Protein AF-A0A2G8K7F2-F1 (afdb_monomer_lite)

Structure (mmCIF, N/CA/C/O backbone):
data_AF-A0A2G8K7F2-F1
#
_entry.id   AF-A0A2G8K7F2-F1
#
loop_
_atom_site.group_PDB
_atom_site.id
_atom_site.type_symbol
_atom_site.label_atom_id
_atom_site.label_alt_id
_atom_site.label_comp_id
_atom_site.label_asym_id
_atom_site.label_entity_id
_atom_site.label_seq_id
_atom_site.pdbx_PDB_ins_code
_atom_site.Cartn_x
_atom_site.Cartn_y
_atom_site.Cartn_z
_atom_site.occupancy
_atom_site.B_iso_or_equiv
_atom_site.auth_seq_id
_atom_site.auth_comp_id
_atom_site.auth_asym_id
_atom_site.auth_atom_id
_atom_site.pdbx_PDB_model_num
ATOM 1 N N . MET A 1 1 ? -62.753 13.484 57.856 1.00 42.50 1 MET A N 1
ATOM 2 C CA . MET A 1 1 ? -63.281 12.408 58.731 1.00 42.50 1 MET A CA 1
ATOM 3 C C . MET A 1 1 ? -62.300 11.258 59.030 1.00 42.50 1 MET A C 1
ATOM 5 O O . MET A 1 1 ? -62.460 10.626 60.059 1.00 42.50 1 MET A O 1
ATOM 9 N N . SER A 1 2 ? -61.248 10.976 58.237 1.00 44.28 2 SER A N 1
ATOM 10 C CA . SER A 1 2 ? -60.340 9.826 58.504 1.00 44.28 2 SER A CA 1
ATOM 11 C C . SER A 1 2 ? -59.158 10.098 59.464 1.00 44.28 2 SER A C 1
ATOM 13 O O . SER A 1 2 ? -58.390 9.174 59.729 1.00 44.28 2 SER A O 1
ATOM 15 N N . LEU A 1 3 ? -58.977 11.325 59.974 1.00 41.00 3 LEU A N 1
ATOM 16 C CA . LEU A 1 3 ? -57.827 11.692 60.825 1.00 41.00 3 LEU A CA 1
ATOM 17 C C . LEU A 1 3 ? -58.122 11.684 62.337 1.00 41.00 3 LEU A C 1
ATOM 19 O O . LEU A 1 3 ? -57.185 11.599 63.127 1.00 41.00 3 LEU A O 1
ATOM 23 N N . GLU A 1 4 ? -59.389 11.678 62.759 1.00 45.94 4 GLU A N 1
ATOM 24 C CA . GLU A 1 4 ? -59.743 11.620 64.190 1.00 45.94 4 GLU A CA 1
ATOM 25 C C . GLU A 1 4 ? -59.756 10.197 64.755 1.00 45.94 4 GLU A C 1
ATOM 27 O O . GLU A 1 4 ? -59.458 9.995 65.931 1.00 45.94 4 GLU A O 1
ATOM 32 N N . CYS A 1 5 ? -59.978 9.181 63.917 1.00 44.91 5 CYS A N 1
ATOM 33 C CA . CYS A 1 5 ? -60.012 7.795 64.387 1.00 44.91 5 CYS A CA 1
ATOM 34 C C . CYS A 1 5 ? -58.614 7.238 64.728 1.00 44.91 5 CYS A C 1
ATOM 36 O O . CYS A 1 5 ? -58.497 6.300 65.511 1.00 44.91 5 CYS A O 1
ATOM 38 N N . SER A 1 6 ? -57.537 7.832 64.195 1.00 45.28 6 SER A N 1
ATOM 39 C CA . SER A 1 6 ? -56.169 7.334 64.415 1.00 45.28 6 SER A CA 1
ATOM 40 C C . SER A 1 6 ? -55.515 7.860 65.699 1.00 45.28 6 SER A C 1
ATOM 42 O O . SER A 1 6 ? -54.514 7.295 66.132 1.00 45.28 6 SER A O 1
ATOM 44 N N . ARG A 1 7 ? -56.063 8.910 66.333 1.00 47.09 7 ARG A N 1
ATOM 45 C CA . ARG A 1 7 ? -55.520 9.453 67.595 1.00 47.09 7 ARG A CA 1
ATOM 46 C C . ARG A 1 7 ? -56.015 8.724 68.847 1.00 47.09 7 ARG A C 1
ATOM 48 O O . ARG A 1 7 ? -55.370 8.840 69.883 1.00 47.09 7 ARG A O 1
ATOM 55 N N . ARG A 1 8 ? -57.104 7.946 68.773 1.00 48.59 8 ARG A N 1
ATOM 56 C CA . ARG A 1 8 ? -57.640 7.210 69.937 1.00 48.59 8 ARG A CA 1
ATOM 57 C C . ARG A 1 8 ? -57.030 5.824 70.169 1.00 48.59 8 ARG A C 1
ATOM 59 O O . ARG A 1 8 ? -57.092 5.352 71.291 1.00 48.59 8 ARG A O 1
ATOM 66 N N . CYS A 1 9 ? -56.379 5.202 69.182 1.00 50.34 9 CYS A N 1
ATOM 67 C CA . CYS A 1 9 ? -55.802 3.856 69.354 1.00 50.34 9 CYS A CA 1
ATOM 68 C C . CYS A 1 9 ? -54.366 3.813 69.909 1.00 50.34 9 CYS A C 1
ATOM 70 O O . CYS A 1 9 ? -53.873 2.722 70.167 1.00 50.34 9 CYS A O 1
ATOM 72 N N . MET A 1 10 ? -53.684 4.951 70.099 1.00 48.03 10 MET A N 1
ATOM 73 C CA . MET A 1 10 ? -52.318 4.973 70.662 1.00 48.03 10 MET A CA 1
ATOM 74 C C . MET A 1 10 ? -52.243 5.349 72.148 1.00 48.03 10 MET A C 1
ATOM 76 O O . MET A 1 10 ? -51.155 5.336 72.717 1.00 48.03 10 MET A O 1
ATOM 80 N N . LYS A 1 11 ? -53.368 5.654 72.806 1.00 45.12 11 LYS A N 1
ATOM 81 C CA . LYS A 1 11 ? -53.397 5.748 74.269 1.00 45.12 11 LYS A CA 1
ATOM 82 C C . LYS A 1 11 ? -53.742 4.371 74.819 1.00 45.12 11 LYS A C 1
ATOM 84 O O . LYS A 1 11 ? -54.893 3.952 74.791 1.00 45.12 11 LYS A O 1
ATOM 89 N N . GLY A 1 12 ? -52.700 3.641 75.205 1.00 52.50 12 GLY A N 1
ATOM 90 C CA . GLY A 1 12 ? -52.816 2.366 75.893 1.00 52.50 12 GLY A CA 1
ATOM 91 C C . GLY A 1 12 ? -53.403 2.572 77.281 1.00 52.50 12 GLY A C 1
ATOM 92 O O . GLY A 1 12 ? -52.656 2.737 78.239 1.00 52.50 12 GLY A O 1
ATOM 93 N N . ASP A 1 13 ? -54.728 2.540 77.377 1.00 43.19 13 ASP A N 1
ATOM 94 C CA . ASP A 1 13 ? -55.399 2.411 78.661 1.00 43.19 13 ASP A CA 1
ATOM 95 C C . ASP A 1 13 ? -55.488 0.927 79.015 1.00 43.19 13 ASP A C 1
ATOM 97 O O . ASP A 1 13 ? -56.147 0.111 78.368 1.00 43.19 13 ASP A O 1
ATOM 101 N N . ARG A 1 14 ? -54.720 0.595 80.048 1.00 53.59 14 ARG A N 1
ATOM 102 C CA . ARG A 1 14 ? -54.593 -0.704 80.691 1.00 53.59 14 ARG A CA 1
ATOM 103 C C . ARG A 1 14 ? -55.897 -0.999 81.444 1.00 53.59 14 ARG A C 1
ATOM 105 O O . ARG A 1 14 ? -56.021 -0.649 82.611 1.00 53.59 14 ARG A O 1
ATOM 112 N N . TRP A 1 15 ? -56.866 -1.625 80.782 1.00 44.03 15 TRP A N 1
ATOM 113 C CA . TRP A 1 15 ? -58.047 -2.178 81.451 1.00 44.03 15 TRP A CA 1
ATOM 114 C C . TRP A 1 15 ? -57.767 -3.627 81.844 1.00 44.03 15 TRP A C 1
ATOM 116 O O . TRP A 1 15 ? -57.779 -4.532 81.013 1.00 44.03 15 TRP A O 1
ATOM 126 N N . GLY A 1 16 ? -57.458 -3.812 83.128 1.00 52.84 16 GLY A N 1
ATOM 127 C CA . GLY A 1 16 ? -57.619 -5.092 83.801 1.00 52.84 16 GLY A CA 1
ATOM 128 C C . GLY A 1 16 ? -59.109 -5.355 83.999 1.00 52.84 16 GLY A C 1
ATOM 129 O O . GLY A 1 16 ? -59.841 -4.483 84.458 1.00 52.84 16 GLY A O 1
ATOM 130 N N . GLY A 1 17 ? -59.547 -6.540 83.604 1.00 43.66 17 GLY A N 1
ATOM 131 C CA . GLY A 1 17 ? -60.932 -6.975 83.705 1.00 43.66 17 GLY A CA 1
ATOM 132 C C . GLY A 1 17 ? -61.048 -8.362 83.103 1.00 43.66 17 GLY A C 1
ATOM 133 O O . GLY A 1 17 ? -61.169 -8.515 81.889 1.00 43.66 17 GLY A O 1
ATOM 134 N N . GLU A 1 18 ? -60.908 -9.369 83.959 1.00 53.19 18 GLU A N 1
ATOM 135 C CA . GLU A 1 18 ? -61.129 -10.766 83.618 1.00 53.19 18 GLU A CA 1
ATOM 136 C C . GLU A 1 18 ? -62.561 -10.989 83.125 1.00 53.19 18 GLU A C 1
ATOM 138 O O . GLU A 1 18 ? -63.526 -10.507 83.710 1.00 53.19 18 GLU A O 1
ATOM 143 N N . GLY A 1 19 ? -62.673 -11.811 82.081 1.00 56.16 19 GLY A N 1
ATOM 144 C CA . GLY A 1 19 ? -63.794 -12.732 81.965 1.00 56.16 19 GLY A CA 1
ATOM 145 C C . GLY A 1 19 ? -65.003 -12.273 81.160 1.00 56.16 19 GLY A C 1
ATOM 146 O O . GLY A 1 19 ? -66.086 -12.245 81.713 1.00 56.16 19 GLY A O 1
ATOM 147 N N . VAL A 1 20 ? -64.867 -12.099 79.839 1.00 45.75 20 VAL A N 1
ATOM 148 C CA . VAL A 1 20 ? -65.913 -12.521 78.880 1.00 45.75 20 VAL A CA 1
ATOM 149 C C . VAL A 1 20 ? -65.248 -12.952 77.565 1.00 45.75 20 VAL A C 1
ATOM 151 O O . VAL A 1 20 ? -64.682 -12.145 76.830 1.00 45.75 20 VAL A O 1
ATOM 154 N N . ARG A 1 21 ? -65.303 -14.255 77.256 1.00 54.56 21 ARG A N 1
ATOM 155 C CA . ARG A 1 21 ? -64.994 -14.802 75.924 1.00 54.56 21 ARG A CA 1
ATOM 156 C C . ARG A 1 21 ? -66.158 -14.479 74.983 1.00 54.56 21 ARG A C 1
ATOM 158 O O . ARG A 1 21 ? -67.075 -15.283 74.863 1.00 54.56 21 ARG A O 1
ATOM 165 N N . GLU A 1 22 ? -66.088 -13.364 74.264 1.00 46.34 22 GLU A N 1
ATOM 166 C CA . GLU A 1 22 ? -66.945 -13.132 73.096 1.00 46.34 22 GLU A CA 1
ATOM 167 C C . GLU A 1 22 ? -66.158 -13.255 71.786 1.00 46.34 22 GLU A C 1
ATOM 169 O O . GLU A 1 22 ? -65.190 -12.546 71.502 1.00 46.34 22 GLU A O 1
ATOM 174 N N . ARG A 1 23 ? -66.591 -14.224 70.975 1.00 54.50 23 ARG A N 1
ATOM 175 C CA . ARG A 1 23 ? -66.096 -14.528 69.633 1.00 54.50 23 ARG A CA 1
ATOM 176 C C . ARG A 1 23 ? -66.621 -13.494 68.628 1.00 54.50 23 ARG A C 1
ATOM 178 O O . ARG A 1 23 ? -67.562 -13.786 67.907 1.00 54.50 23 ARG A O 1
ATOM 185 N N . THR A 1 24 ? -66.003 -12.320 68.518 1.00 55.34 24 THR A N 1
ATOM 186 C CA . THR A 1 24 ? -66.261 -11.379 67.395 1.00 55.34 24 THR A CA 1
ATOM 187 C C . THR A 1 24 ? -64.997 -10.632 66.928 1.00 55.34 24 THR A C 1
ATOM 189 O O . THR A 1 24 ? -65.042 -9.521 66.406 1.00 55.34 24 THR A O 1
ATOM 192 N N . GLY A 1 25 ? -63.820 -11.255 67.066 1.00 50.28 25 GLY A N 1
ATOM 193 C CA . GLY A 1 25 ? -62.522 -10.669 66.683 1.00 50.28 25 GLY A CA 1
ATOM 194 C C . GLY A 1 25 ? -62.131 -10.763 65.196 1.00 50.28 25 GLY A C 1
ATOM 195 O O . GLY A 1 25 ? -61.019 -10.375 64.844 1.00 50.28 25 GLY A O 1
ATOM 196 N N . GLY A 1 26 ? -62.992 -11.288 64.316 1.00 53.59 26 GLY A N 1
ATOM 197 C CA . GLY A 1 26 ? -62.612 -11.684 62.949 1.00 53.59 26 GLY A CA 1
ATOM 198 C C . GLY A 1 26 ? -62.650 -10.590 61.873 1.00 53.59 26 GLY A C 1
ATOM 199 O O . GLY A 1 26 ? -61.886 -10.662 60.909 1.00 53.59 26 GLY A O 1
ATOM 200 N N . ASP A 1 27 ? -63.492 -9.562 62.013 1.00 55.53 27 ASP A N 1
ATOM 201 C CA . ASP A 1 27 ? -63.823 -8.704 60.860 1.00 55.53 27 ASP A CA 1
ATOM 202 C C . ASP A 1 27 ? -63.088 -7.359 60.815 1.00 55.53 27 ASP A C 1
ATOM 204 O O . ASP A 1 27 ? -62.862 -6.812 59.733 1.00 55.53 27 ASP A O 1
ATOM 208 N N . ARG A 1 28 ? -62.564 -6.862 61.943 1.00 53.00 28 ARG A N 1
ATOM 209 C CA . ARG A 1 28 ? -61.763 -5.619 61.941 1.00 53.00 28 ARG A CA 1
ATOM 210 C C . ARG A 1 28 ? -60.398 -5.775 61.259 1.00 53.00 28 ARG A C 1
ATOM 212 O O . ARG A 1 28 ? -59.867 -4.800 60.732 1.00 53.00 28 ARG A O 1
ATOM 219 N N . CYS A 1 29 ? -59.856 -6.993 61.190 1.00 55.03 29 CYS A N 1
ATOM 220 C CA . CYS A 1 29 ? -58.602 -7.270 60.478 1.00 55.03 29 CYS A CA 1
ATOM 221 C C . CYS A 1 29 ? -58.769 -7.294 58.946 1.00 55.03 29 CYS A C 1
ATOM 223 O O . CYS A 1 29 ? -57.824 -6.977 58.222 1.00 55.03 29 CYS A O 1
ATOM 225 N N . LYS A 1 30 ? -59.964 -7.619 58.431 1.00 56.91 30 LYS A N 1
ATOM 226 C CA . LYS A 1 30 ? -60.225 -7.677 56.982 1.00 56.91 30 LYS A CA 1
ATOM 227 C C . LYS A 1 30 ? -60.268 -6.281 56.355 1.00 56.91 30 LYS A C 1
ATOM 229 O O . LYS A 1 30 ? -59.699 -6.071 55.287 1.00 56.91 30 LYS A O 1
ATOM 234 N N . PHE A 1 31 ? -60.847 -5.305 57.057 1.00 60.53 31 PHE A N 1
ATOM 235 C CA . PHE A 1 31 ? -60.964 -3.930 56.560 1.00 60.53 31 PHE A CA 1
ATOM 236 C C . PHE A 1 31 ? -59.601 -3.228 56.406 1.00 60.53 31 PHE A C 1
ATOM 238 O O . PHE A 1 31 ? -59.365 -2.515 55.430 1.00 60.53 31 PHE A O 1
ATOM 245 N N . TRP A 1 32 ? -58.659 -3.477 57.324 1.00 62.34 32 TRP A N 1
ATOM 246 C CA . TRP A 1 32 ? -57.302 -2.923 57.230 1.00 62.34 32 TRP A CA 1
ATOM 247 C C . TRP A 1 32 ? -56.488 -3.519 56.075 1.00 62.34 32 TRP A C 1
ATOM 249 O O . TRP A 1 32 ? -55.746 -2.784 55.423 1.00 62.34 32 TRP A O 1
ATOM 259 N N . ARG A 1 33 ? -56.667 -4.811 55.762 1.00 61.12 33 ARG A N 1
ATOM 260 C CA . ARG A 1 33 ? -56.007 -5.439 54.603 1.00 61.12 33 ARG A CA 1
ATOM 261 C C . ARG A 1 33 ? -56.540 -4.903 53.273 1.00 61.12 33 ARG A C 1
ATOM 263 O O . ARG A 1 33 ? -55.744 -4.610 52.389 1.00 61.12 33 ARG A O 1
ATOM 270 N N . LEU A 1 34 ? -57.853 -4.692 53.155 1.00 65.31 34 LEU A N 1
ATOM 271 C CA . LEU A 1 34 ? -58.469 -4.102 51.956 1.00 65.31 34 LEU A CA 1
ATOM 272 C C . LEU A 1 34 ? -57.986 -2.667 51.694 1.00 65.31 34 LEU A C 1
ATOM 274 O O . LEU A 1 34 ? -57.674 -2.315 50.558 1.00 65.31 34 LEU A O 1
ATOM 278 N N . LYS A 1 35 ? -57.839 -1.850 52.745 1.00 65.69 35 LYS A N 1
ATOM 279 C CA . LYS A 1 35 ? -57.334 -0.476 52.597 1.00 65.69 35 LYS A CA 1
ATOM 280 C C . LYS A 1 35 ? -55.854 -0.432 52.193 1.00 65.69 35 LYS A C 1
ATOM 282 O O . LYS A 1 35 ? -55.467 0.441 51.421 1.00 65.69 35 LYS A O 1
ATOM 287 N N . GLN A 1 36 ? -55.031 -1.368 52.677 1.00 67.88 36 GLN A N 1
ATOM 288 C CA . GLN A 1 36 ? -53.634 -1.494 52.239 1.00 67.88 36 GLN A CA 1
ATOM 289 C C . GLN A 1 36 ? -53.523 -1.916 50.768 1.00 67.88 36 GLN A C 1
ATOM 291 O O . GLN A 1 36 ? -52.716 -1.336 50.046 1.00 67.88 36 GLN A O 1
ATOM 296 N N . TYR A 1 37 ? -54.363 -2.849 50.313 1.00 74.81 37 TYR A N 1
ATOM 297 C CA . TYR A 1 37 ? -54.397 -3.279 48.910 1.00 74.81 37 TYR A CA 1
ATOM 298 C C . TYR A 1 37 ? -54.782 -2.143 47.957 1.00 74.81 37 TYR A C 1
ATOM 300 O O . TYR A 1 37 ? -54.092 -1.911 46.969 1.00 74.81 37 TYR A O 1
ATOM 308 N N . TRP A 1 38 ? -55.806 -1.358 48.300 1.00 77.50 38 TRP A N 1
ATOM 309 C CA . TRP A 1 38 ? -56.249 -0.246 47.452 1.00 77.50 38 TRP A CA 1
ATOM 310 C C . TRP A 1 38 ? -55.173 0.838 47.259 1.00 77.50 38 TRP A C 1
ATOM 312 O O . TRP A 1 38 ? -55.040 1.428 46.186 1.00 77.50 38 TRP A O 1
ATOM 322 N N . HIS A 1 39 ? -54.364 1.104 48.290 1.00 81.44 39 HIS A N 1
ATOM 323 C CA . HIS A 1 39 ? -53.245 2.040 48.171 1.00 81.44 39 HIS A CA 1
ATOM 324 C C . HIS A 1 39 ? -52.082 1.483 47.341 1.00 81.44 39 HIS A C 1
ATOM 326 O O . HIS A 1 39 ? -51.394 2.277 46.700 1.00 81.44 39 HIS A O 1
ATOM 332 N N . ALA A 1 40 ? -51.876 0.163 47.335 1.00 83.06 40 ALA A N 1
ATOM 333 C CA . ALA A 1 40 ? -50.862 -0.481 46.505 1.00 83.06 40 ALA A CA 1
ATOM 334 C C . ALA A 1 40 ? -51.233 -0.406 45.016 1.00 83.06 40 ALA A C 1
ATOM 336 O O . ALA A 1 40 ? -50.440 0.101 44.232 1.00 83.06 40 ALA A O 1
ATOM 337 N N . GLU A 1 41 ? -52.467 -0.760 44.644 1.00 85.19 41 GLU A N 1
ATOM 338 C CA . GLU A 1 41 ? -52.921 -0.697 43.243 1.00 85.19 41 GLU A CA 1
ATOM 339 C C . GLU A 1 41 ? -52.857 0.726 42.674 1.00 85.19 41 GLU A C 1
ATOM 341 O O . GLU A 1 41 ? -52.395 0.945 41.556 1.00 85.19 41 GLU A O 1
ATOM 346 N N . LYS A 1 42 ? -53.255 1.733 43.463 1.00 86.69 42 LYS A N 1
ATOM 347 C CA . LYS A 1 42 ? -53.152 3.134 43.036 1.00 86.69 42 LYS A CA 1
ATOM 348 C C . LYS A 1 42 ? -51.699 3.584 42.856 1.00 86.69 42 LYS A C 1
ATOM 350 O O . LYS A 1 42 ? -51.427 4.419 41.994 1.00 86.69 42 LYS A O 1
ATOM 355 N N . LEU A 1 43 ? -50.782 3.072 43.676 1.00 86.56 43 LEU A N 1
ATOM 356 C CA . LEU A 1 43 ? -49.358 3.365 43.547 1.00 86.56 43 LEU A CA 1
ATOM 357 C C . LEU A 1 43 ? -48.782 2.718 42.283 1.00 86.56 43 LEU A C 1
ATOM 359 O O . LEU A 1 43 ? -48.051 3.395 41.565 1.00 86.56 43 LEU A O 1
ATOM 363 N N . ASP A 1 44 ? -49.155 1.473 41.985 1.00 89.56 44 ASP A N 1
ATOM 364 C CA . ASP A 1 44 ? -48.701 0.755 40.789 1.00 89.56 44 ASP A CA 1
ATOM 365 C C . ASP A 1 44 ? -49.150 1.467 39.506 1.00 89.56 44 ASP A C 1
ATOM 367 O O . ASP A 1 44 ? -48.317 1.759 38.649 1.00 89.56 44 ASP A O 1
ATOM 371 N N . VAL A 1 45 ? -50.415 1.901 39.426 1.00 91.88 45 VAL A N 1
ATOM 372 C CA . VAL A 1 45 ? -50.915 2.690 38.281 1.00 91.88 45 VAL A CA 1
ATOM 373 C C . VAL A 1 45 ? -50.129 3.998 38.107 1.00 91.88 45 VAL A C 1
ATOM 375 O O . VAL A 1 45 ? -49.776 4.374 36.990 1.00 91.88 45 VAL A O 1
ATOM 378 N N . MET A 1 46 ? -49.802 4.693 39.202 1.00 91.75 46 MET A N 1
ATOM 379 C CA . MET A 1 46 ? -48.987 5.914 39.132 1.00 91.75 46 MET A CA 1
ATOM 380 C C . MET A 1 46 ? -47.538 5.633 38.711 1.00 91.75 46 MET A C 1
ATOM 382 O O . MET A 1 46 ? -46.928 6.451 38.017 1.00 91.75 46 MET A O 1
ATOM 386 N N . ILE A 1 47 ? -46.965 4.506 39.141 1.00 92.81 47 ILE A N 1
ATOM 387 C CA . ILE A 1 47 ? -45.619 4.085 38.745 1.00 92.81 47 ILE A CA 1
ATOM 388 C C . ILE A 1 47 ? -45.591 3.785 37.246 1.00 92.81 47 ILE A C 1
ATOM 390 O O . ILE A 1 47 ? -44.685 4.274 36.568 1.00 92.81 47 ILE A O 1
ATOM 394 N N . ASP A 1 48 ? -46.583 3.066 36.723 1.00 93.19 48 ASP A N 1
ATOM 395 C CA . ASP A 1 48 ? -46.682 2.736 35.301 1.00 93.19 48 ASP A CA 1
ATOM 396 C C . ASP A 1 48 ? -46.821 3.992 34.430 1.00 93.19 48 ASP A C 1
ATOM 398 O O . ASP A 1 48 ? -46.076 4.158 33.457 1.00 93.19 48 ASP A O 1
ATOM 402 N N . ASP A 1 49 ? -47.670 4.944 34.827 1.00 93.62 49 ASP A N 1
ATOM 403 C CA . ASP A 1 49 ? -47.807 6.232 34.134 1.00 93.62 49 ASP A CA 1
ATOM 404 C C . ASP A 1 49 ? -46.482 7.010 34.100 1.00 93.62 49 ASP A C 1
ATOM 406 O O . ASP A 1 49 ? -46.062 7.537 33.058 1.00 93.62 49 ASP A O 1
ATOM 410 N N . HIS A 1 50 ? -45.762 7.055 35.224 1.00 92.81 50 HIS A N 1
ATOM 411 C CA . HIS A 1 50 ? -44.445 7.682 35.274 1.00 92.81 50 HIS A CA 1
ATOM 412 C C . HIS A 1 50 ? -43.408 6.929 34.435 1.00 92.81 50 HIS A C 1
ATOM 414 O O . HIS A 1 50 ? -42.568 7.564 33.790 1.00 92.81 50 HIS A O 1
ATOM 420 N N . LEU A 1 51 ? -43.474 5.600 34.385 1.00 93.44 51 LEU A N 1
ATOM 421 C CA . LEU A 1 51 ? -42.575 4.771 33.590 1.00 93.44 51 LEU A CA 1
ATOM 422 C C . LEU A 1 51 ? -42.775 5.025 32.088 1.00 93.44 51 LEU A C 1
ATOM 424 O O . LEU A 1 51 ? -41.793 5.199 31.359 1.00 93.44 51 LEU A O 1
ATOM 428 N N . VAL A 1 52 ? -44.023 5.179 31.634 1.00 95.38 52 VAL A N 1
ATOM 429 C CA . VAL A 1 52 ? -44.348 5.581 30.255 1.00 95.38 52 VAL A CA 1
ATOM 430 C C . VAL A 1 52 ? -43.753 6.952 29.921 1.00 95.38 52 VAL A C 1
ATOM 432 O O . VAL A 1 52 ? -43.151 7.122 28.853 1.00 95.38 52 VAL A O 1
ATOM 435 N N . GLN A 1 53 ? -43.855 7.929 30.826 1.00 93.44 53 GLN A N 1
ATOM 436 C CA . GLN A 1 53 ? -43.263 9.259 30.621 1.00 93.44 53 GLN A CA 1
ATOM 437 C C . GLN A 1 53 ? -41.730 9.210 30.570 1.00 93.44 53 GLN A C 1
ATOM 439 O O . GLN A 1 53 ? -41.115 9.830 29.698 1.00 93.44 53 GLN A O 1
ATOM 444 N N . VAL A 1 54 ? -41.092 8.414 31.433 1.00 92.88 54 VAL A N 1
ATOM 445 C CA . VAL A 1 54 ? -39.637 8.202 31.395 1.00 92.88 54 VAL A CA 1
ATOM 446 C C . VAL A 1 54 ? -39.211 7.586 30.061 1.00 92.88 54 VAL A C 1
ATOM 448 O O . VAL A 1 54 ? -38.239 8.052 29.461 1.00 92.88 54 VAL A O 1
ATOM 451 N N . ILE A 1 55 ? -39.947 6.598 29.545 1.00 94.38 55 ILE A N 1
ATOM 452 C CA . ILE A 1 55 ? -39.660 5.984 28.241 1.00 94.38 55 ILE A CA 1
ATOM 453 C C . ILE A 1 55 ? -39.785 7.014 27.107 1.00 94.38 55 ILE A C 1
ATOM 455 O O . ILE A 1 55 ? -38.918 7.054 26.228 1.00 94.38 55 ILE A O 1
ATOM 459 N N . LYS A 1 56 ? -40.810 7.880 27.123 1.00 94.31 56 LYS A N 1
ATOM 460 C CA . LYS A 1 56 ? -40.966 8.967 26.135 1.00 94.31 56 LYS A CA 1
ATOM 461 C C . LYS A 1 56 ? -39.772 9.926 26.165 1.00 94.31 56 LYS A C 1
ATOM 463 O O . LYS A 1 56 ? -39.153 10.160 25.124 1.00 94.31 56 LYS A O 1
ATOM 468 N N . CYS A 1 57 ? -39.374 10.395 27.348 1.00 92.38 57 CYS A N 1
ATOM 469 C CA . CYS A 1 57 ? -38.204 11.261 27.519 1.00 92.38 57 CYS A CA 1
ATOM 470 C C . CYS A 1 57 ? -36.907 10.589 27.040 1.00 92.38 57 CYS A C 1
ATOM 472 O O . CYS A 1 57 ? -36.103 11.206 26.338 1.00 92.38 57 CYS A O 1
ATOM 474 N N . GLN A 1 58 ? -36.713 9.304 27.355 1.00 92.88 58 GLN A N 1
ATOM 475 C CA . GLN A 1 58 ? -35.552 8.541 26.893 1.00 92.88 58 GLN A CA 1
ATOM 476 C C . GLN A 1 58 ? -35.514 8.400 25.366 1.00 92.88 58 GLN A C 1
ATOM 478 O O . GLN A 1 58 ? -34.437 8.526 24.780 1.00 92.88 58 GLN A O 1
ATOM 483 N N . LYS A 1 59 ? -36.658 8.166 24.707 1.00 94.12 59 LYS A N 1
ATOM 484 C CA . LYS A 1 59 ? -36.743 8.098 23.237 1.00 94.12 59 LYS A CA 1
ATOM 485 C C . LYS A 1 59 ? -36.327 9.421 22.591 1.00 94.12 59 LYS A C 1
ATOM 487 O O . LYS A 1 59 ? -35.498 9.410 21.681 1.00 94.12 59 LYS A O 1
ATOM 492 N N . VAL A 1 60 ? -36.826 10.552 23.095 1.00 94.94 60 VAL A N 1
ATOM 493 C CA . VAL A 1 60 ? -36.462 11.885 22.582 1.00 94.94 60 VAL A CA 1
ATOM 494 C C . 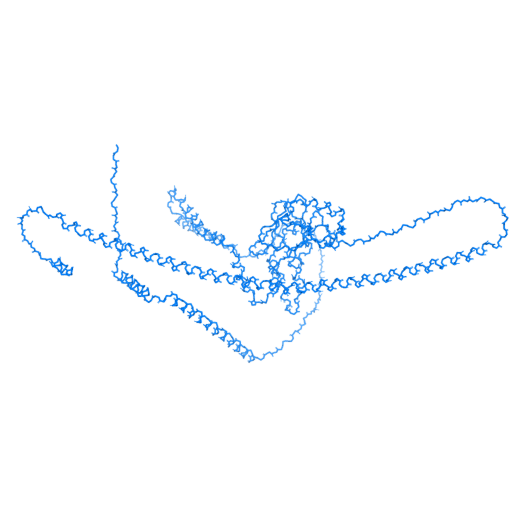VAL A 1 60 ? -34.972 12.164 22.792 1.00 94.94 60 VAL A C 1
ATOM 496 O O . VAL A 1 60 ? -34.280 12.534 21.842 1.00 94.94 60 VAL A O 1
ATOM 499 N N . ALA A 1 61 ? -34.446 11.908 23.993 1.00 92.69 61 ALA A N 1
ATOM 500 C CA . ALA A 1 61 ? -33.032 12.119 24.303 1.00 92.69 61 ALA A CA 1
ATOM 501 C C . ALA A 1 61 ? -32.108 11.275 23.408 1.00 92.69 61 ALA A C 1
ATOM 503 O O . ALA A 1 61 ? -31.142 11.794 22.846 1.00 92.69 61 ALA A O 1
ATOM 504 N N . ARG A 1 62 ? -32.429 9.987 23.211 1.00 92.50 62 ARG A N 1
ATOM 505 C CA . ARG A 1 62 ? -31.682 9.106 22.297 1.00 92.50 62 ARG A CA 1
ATOM 506 C C . ARG A 1 62 ? -31.740 9.609 20.854 1.00 92.50 62 ARG A C 1
ATOM 508 O O . ARG A 1 62 ? -30.708 9.619 20.191 1.00 92.50 62 ARG A O 1
ATOM 515 N N . GLY A 1 63 ? -32.900 10.082 20.392 1.00 95.81 63 GLY A N 1
ATOM 516 C CA . GLY A 1 63 ? -33.058 10.657 19.053 1.00 95.81 63 GLY A CA 1
ATOM 517 C C . GLY A 1 63 ? -32.218 11.920 18.829 1.00 95.81 63 GLY A C 1
ATOM 518 O O . GLY A 1 63 ? -31.596 12.070 17.779 1.00 95.81 63 GLY A O 1
ATOM 519 N N . VAL A 1 64 ? -32.140 12.809 19.824 1.00 94.25 64 VAL A N 1
ATOM 520 C CA . VAL A 1 64 ? -31.296 14.017 19.760 1.00 94.25 64 VAL A CA 1
ATOM 521 C C . VAL A 1 64 ? -29.808 13.654 19.721 1.00 94.25 64 VAL A C 1
ATOM 523 O O . VAL A 1 64 ? -29.072 14.188 18.891 1.00 94.25 64 VAL A O 1
ATOM 526 N N . ILE A 1 65 ? -29.366 12.716 20.565 1.00 91.50 65 ILE A N 1
ATOM 527 C CA . ILE A 1 65 ? -27.971 12.245 20.576 1.00 91.50 65 ILE A CA 1
ATOM 528 C C . ILE A 1 65 ? -27.608 11.602 19.232 1.00 91.50 65 ILE A C 1
ATOM 530 O O . ILE A 1 65 ? -26.561 11.927 18.672 1.00 91.50 65 ILE A O 1
ATOM 534 N N . ALA A 1 66 ? -28.483 10.751 18.687 1.00 92.75 66 ALA A N 1
ATOM 535 C CA . ALA A 1 66 ? -28.270 10.102 17.396 1.00 92.75 66 ALA A CA 1
ATOM 536 C C . ALA A 1 66 ? -28.152 11.121 16.251 1.00 92.75 66 ALA A C 1
ATOM 538 O O . ALA A 1 66 ? -27.202 11.054 15.475 1.00 92.75 66 ALA A O 1
ATOM 539 N N . ARG A 1 67 ? -29.043 12.124 16.184 1.00 95.44 67 ARG A N 1
ATOM 540 C CA . ARG A 1 67 ? -28.954 13.199 15.179 1.00 95.44 67 ARG A CA 1
ATOM 541 C C . ARG A 1 67 ? -27.659 14.002 15.295 1.00 95.44 67 ARG A C 1
ATOM 543 O O . ARG A 1 67 ? -27.042 14.298 14.276 1.00 95.44 67 ARG A O 1
ATOM 550 N N . ARG A 1 68 ? -27.209 14.318 16.515 1.00 92.31 68 ARG A N 1
ATOM 551 C CA . ARG A 1 68 ? -25.933 15.025 16.727 1.00 92.31 68 ARG A CA 1
ATOM 552 C C . ARG A 1 68 ? -24.742 14.182 16.266 1.00 92.31 68 ARG A C 1
ATOM 554 O O . ARG A 1 68 ? -23.853 14.709 15.606 1.00 92.31 68 ARG A O 1
ATOM 561 N N . GLN A 1 69 ? -24.731 12.884 16.570 1.00 87.62 69 GLN A N 1
ATOM 562 C CA . GLN A 1 69 ? -23.684 11.970 16.097 1.00 87.62 69 GLN A CA 1
ATOM 563 C C . GLN A 1 69 ? -23.677 11.845 14.570 1.00 87.62 69 GLN A C 1
ATOM 565 O O . GLN A 1 69 ? -22.609 11.906 13.966 1.00 87.62 69 GLN A O 1
ATOM 570 N N . PHE A 1 70 ? -24.853 11.751 13.949 1.00 93.31 70 PHE A N 1
ATOM 571 C CA . PHE A 1 70 ? -24.993 11.701 12.496 1.00 93.31 70 PHE A CA 1
ATOM 572 C C . PHE A 1 70 ? -24.472 12.977 11.818 1.00 93.31 70 PHE A C 1
ATOM 574 O O . PHE A 1 70 ? -23.732 12.897 10.843 1.00 93.31 70 PHE A O 1
ATOM 581 N N . GLN A 1 71 ? -24.765 14.155 12.376 1.00 93.25 71 GLN A N 1
ATOM 582 C CA . GLN A 1 71 ? -24.231 15.428 11.877 1.00 93.25 71 GLN A CA 1
ATOM 583 C C . GLN A 1 71 ? -22.700 15.511 11.990 1.00 93.25 71 GLN A C 1
ATOM 585 O O . GLN A 1 71 ? -22.040 15.942 11.048 1.00 93.25 71 GLN A O 1
ATOM 590 N N . ILE A 1 72 ? -22.117 15.049 13.102 1.00 91.62 72 ILE A N 1
ATOM 591 C CA . ILE A 1 72 ? -20.653 14.988 13.267 1.00 91.62 72 ILE A CA 1
ATOM 592 C C . ILE A 1 72 ? -20.027 14.045 12.230 1.00 91.62 72 ILE A C 1
ATOM 594 O O . ILE A 1 72 ? -18.986 14.360 11.659 1.00 91.62 72 ILE A O 1
ATOM 598 N N . MET A 1 73 ? -20.656 12.897 11.975 1.00 91.38 73 MET A N 1
ATOM 599 C CA . MET A 1 73 ? -20.203 11.940 10.966 1.00 91.38 73 MET A CA 1
ATOM 600 C C . MET A 1 73 ? -20.261 12.535 9.549 1.00 91.38 73 MET A C 1
ATOM 602 O O . MET A 1 73 ? -19.282 12.439 8.818 1.00 91.38 73 MET A O 1
ATOM 606 N N . LEU A 1 74 ? -21.348 13.225 9.191 1.00 94.38 74 LEU A N 1
ATOM 607 C CA . LEU A 1 74 ? -21.485 13.945 7.916 1.00 94.38 74 LEU A CA 1
ATOM 608 C C . LEU A 1 74 ? -20.425 15.034 7.736 1.00 94.38 74 LEU A C 1
ATOM 610 O O . LEU A 1 74 ? -19.852 15.174 6.659 1.00 94.38 74 LEU A O 1
ATOM 614 N N . GLN A 1 75 ? -20.148 15.809 8.787 1.00 92.00 75 GLN A N 1
ATOM 615 C CA . GLN A 1 75 ? -19.095 16.823 8.746 1.00 92.00 75 GLN A CA 1
ATOM 616 C C . GLN A 1 75 ? -17.719 16.193 8.522 1.00 92.00 75 GLN A C 1
ATOM 618 O O . GLN A 1 75 ? -16.951 16.717 7.721 1.00 92.00 75 GLN A O 1
ATOM 623 N N . ARG A 1 76 ? -17.431 15.055 9.168 1.00 84.62 76 ARG A N 1
ATOM 624 C CA . ARG A 1 76 ? -16.186 14.304 8.952 1.00 84.62 76 ARG A CA 1
ATOM 625 C C . ARG A 1 76 ? -16.061 13.800 7.520 1.00 84.62 76 ARG A C 1
ATOM 627 O O . ARG A 1 76 ? -15.029 14.041 6.908 1.00 84.62 76 ARG A O 1
ATOM 634 N N . HIS A 1 77 ? -17.118 13.200 6.977 1.00 86.88 77 HIS A N 1
ATOM 635 C CA . HIS A 1 77 ? -17.128 12.731 5.591 1.00 86.88 77 HIS A CA 1
ATOM 636 C C . HIS A 1 77 ? -16.813 13.868 4.615 1.00 86.88 77 HIS A C 1
ATOM 638 O O . HIS A 1 77 ? -15.894 13.757 3.816 1.00 86.88 77 HIS A O 1
ATOM 644 N N . ARG A 1 78 ? -17.474 15.022 4.772 1.00 90.88 78 ARG A N 1
ATOM 645 C CA . ARG A 1 78 ? -17.208 16.207 3.939 1.00 90.88 78 ARG A CA 1
ATOM 646 C C . ARG A 1 78 ? -15.781 16.733 4.081 1.00 90.88 78 ARG A C 1
ATOM 648 O O . ARG A 1 78 ? -15.221 17.245 3.119 1.00 90.88 78 ARG A O 1
ATOM 655 N N . THR A 1 79 ? -15.189 16.671 5.277 1.00 90.12 79 THR A N 1
ATOM 656 C CA . THR A 1 79 ? -13.779 17.055 5.449 1.00 90.12 79 THR A CA 1
ATOM 657 C C . THR A 1 79 ? -12.826 16.045 4.822 1.00 90.12 79 THR A C 1
ATOM 659 O O . THR A 1 79 ? -11.813 16.454 4.268 1.00 90.12 79 THR A O 1
ATOM 662 N N . GLU A 1 80 ? -13.143 14.750 4.878 1.00 85.31 80 GLU A N 1
ATOM 663 C CA . GLU A 1 80 ? -12.354 13.701 4.230 1.00 85.31 80 GLU A CA 1
ATOM 664 C C . GLU A 1 80 ? -12.434 13.803 2.705 1.00 85.31 80 GLU A C 1
ATOM 666 O O . GLU A 1 80 ? -11.391 13.755 2.063 1.00 85.31 80 GLU A O 1
ATOM 671 N N . GLU A 1 81 ? -13.618 14.056 2.138 1.00 88.88 81 GLU A N 1
ATOM 672 C CA . GLU A 1 81 ? -13.798 14.348 0.708 1.00 88.88 81 GLU A CA 1
ATOM 673 C C . GLU A 1 81 ? -12.952 15.543 0.271 1.00 88.88 81 GLU A C 1
ATOM 675 O O . GLU A 1 81 ? -12.151 15.414 -0.646 1.00 88.88 81 GLU A O 1
ATOM 680 N N . LYS A 1 82 ? -13.022 16.670 0.991 1.00 89.81 82 LYS A N 1
ATOM 681 C CA . LYS A 1 82 ? -12.200 17.849 0.673 1.00 89.81 82 LYS A CA 1
ATOM 682 C C . LYS A 1 82 ? -10.701 17.578 0.770 1.00 89.81 82 LYS A C 1
ATOM 684 O O . LYS A 1 82 ? -9.932 18.105 -0.030 1.00 89.81 82 LYS A O 1
ATOM 689 N N . MET A 1 83 ? -10.263 16.785 1.750 1.00 83.31 83 MET A N 1
ATOM 690 C CA . MET A 1 83 ? -8.854 16.393 1.866 1.00 83.31 83 MET A CA 1
ATOM 691 C C . MET A 1 83 ? -8.423 15.496 0.702 1.00 83.31 83 MET A C 1
ATOM 693 O O . MET A 1 83 ? -7.322 15.677 0.191 1.00 83.31 83 MET A O 1
ATOM 697 N N . MET A 1 84 ? -9.279 14.568 0.262 1.00 84.00 84 MET A N 1
ATOM 698 C CA . MET A 1 84 ? -9.011 13.750 -0.923 1.00 84.00 84 MET A CA 1
ATOM 699 C C . MET A 1 84 ? -8.975 14.596 -2.192 1.00 84.00 84 MET A C 1
ATOM 701 O O . MET A 1 84 ? -8.025 14.459 -2.947 1.00 84.00 84 MET A O 1
ATOM 705 N N . GLU A 1 85 ? -9.928 15.506 -2.402 1.00 86.00 85 GLU A N 1
ATOM 706 C CA . GLU A 1 85 ? -9.908 16.439 -3.539 1.00 86.00 85 GLU A CA 1
ATOM 707 C C . GLU A 1 85 ? -8.615 17.263 -3.558 1.00 86.00 85 GLU A C 1
ATOM 709 O O . GLU A 1 85 ? -7.934 17.331 -4.577 1.00 86.00 85 GLU A O 1
ATOM 714 N N . THR A 1 86 ? -8.212 17.810 -2.405 1.00 89.75 86 THR A N 1
ATOM 715 C CA . THR A 1 86 ? -6.967 18.590 -2.281 1.00 89.75 86 THR A CA 1
ATOM 716 C C . THR A 1 86 ? -5.722 17.738 -2.563 1.00 89.75 86 THR A C 1
ATOM 718 O O . THR A 1 86 ? -4.724 18.255 -3.055 1.00 89.75 86 THR A O 1
ATOM 721 N N . PHE A 1 87 ? -5.756 16.439 -2.255 1.00 86.00 87 PHE A N 1
ATOM 722 C CA . PHE A 1 87 ? -4.654 15.512 -2.519 1.00 86.00 87 PHE A CA 1
ATOM 723 C C . PHE A 1 87 ? -4.616 15.023 -3.974 1.00 86.00 87 PHE A C 1
ATOM 725 O O . PHE A 1 87 ? -3.536 14.845 -4.534 1.00 86.00 87 PHE A O 1
ATOM 732 N N . LEU A 1 88 ? -5.779 14.794 -4.585 1.00 86.12 88 LEU A N 1
ATOM 733 C CA . LEU A 1 88 ? -5.892 14.298 -5.955 1.00 86.12 88 LEU A CA 1
ATOM 734 C C . LEU A 1 88 ? -5.591 15.388 -6.982 1.00 86.12 88 LEU A C 1
ATOM 736 O O . LEU A 1 88 ? -4.979 15.089 -8.002 1.00 86.12 88 LEU A O 1
ATOM 740 N N . TRP A 1 89 ? -5.930 16.644 -6.693 1.00 89.31 89 TRP A N 1
ATOM 741 C CA . TRP A 1 89 ? -5.741 17.745 -7.637 1.00 89.31 89 TRP A CA 1
ATOM 742 C C . TRP A 1 89 ? -4.273 17.917 -8.101 1.00 89.31 89 TRP A C 1
ATOM 744 O O . TRP A 1 89 ? -4.034 17.911 -9.307 1.00 89.31 89 TRP A O 1
ATOM 754 N N . PRO A 1 90 ? -3.245 17.913 -7.219 1.00 86.44 90 PRO A N 1
ATOM 755 C CA . PRO A 1 90 ? -1.844 17.918 -7.654 1.00 86.44 90 PRO A CA 1
ATOM 756 C C . PRO A 1 90 ? -1.420 16.676 -8.451 1.00 86.44 90 PRO A C 1
ATOM 758 O O . PRO A 1 90 ? -0.490 16.751 -9.252 1.00 86.44 90 PRO A O 1
ATOM 761 N N . LEU A 1 91 ? -2.054 15.520 -8.216 1.00 83.00 91 LEU A N 1
ATOM 762 C CA . LEU A 1 91 ? -1.763 14.290 -8.959 1.00 83.00 91 LEU A CA 1
ATOM 763 C C . LEU A 1 91 ? -2.348 14.344 -10.372 1.00 83.00 91 LEU A C 1
ATOM 765 O O . LEU A 1 91 ? -1.690 13.896 -11.312 1.00 83.00 91 LEU A O 1
ATOM 769 N N . GLU A 1 92 ? -3.545 14.905 -10.529 1.00 86.38 92 GLU A N 1
ATOM 770 C CA . GLU A 1 92 ? -4.154 15.170 -11.834 1.00 86.38 92 GLU A CA 1
ATOM 771 C C . GLU A 1 92 ? -3.321 16.182 -12.624 1.00 86.38 92 GLU A C 1
ATOM 773 O O . GLU A 1 92 ? -2.949 15.902 -13.764 1.00 86.38 92 GLU A O 1
ATOM 778 N N . ASP A 1 93 ? -2.912 17.285 -11.994 1.00 88.25 93 ASP A N 1
ATOM 779 C CA . ASP A 1 93 ? -2.025 18.281 -12.603 1.00 88.25 93 ASP A CA 1
ATOM 780 C C . ASP A 1 93 ? -0.676 17.678 -13.015 1.00 88.25 93 ASP A C 1
ATOM 782 O O . ASP A 1 93 ? -0.203 17.894 -14.135 1.00 88.25 93 ASP A O 1
ATOM 786 N N . ALA A 1 94 ? -0.063 16.859 -12.154 1.00 85.94 94 ALA A N 1
ATOM 787 C CA . ALA A 1 94 ? 1.176 16.160 -12.484 1.00 85.94 94 ALA A CA 1
ATOM 788 C C . ALA A 1 94 ? 0.983 15.160 -13.636 1.00 85.94 94 ALA A C 1
ATOM 790 O O . ALA A 1 94 ? 1.846 15.046 -14.506 1.00 85.94 94 ALA A O 1
ATOM 791 N N . SER A 1 95 ? -0.148 14.455 -13.673 1.00 87.81 95 SER A N 1
ATOM 792 C CA . SER A 1 95 ? -0.499 13.535 -14.759 1.00 87.81 95 SER A CA 1
ATOM 793 C C . SER A 1 95 ? -0.669 14.272 -16.091 1.00 87.81 95 SER A C 1
ATOM 795 O O . SER A 1 95 ? -0.124 13.841 -17.114 1.00 87.81 95 SER A O 1
ATOM 797 N N . HIS A 1 96 ? -1.351 15.420 -16.085 1.00 87.38 96 HIS A N 1
ATOM 798 C CA . HIS A 1 96 ? -1.484 16.287 -17.254 1.00 87.38 96 HIS A CA 1
ATOM 799 C C . HIS A 1 96 ? -0.130 16.837 -17.710 1.00 87.38 96 HIS A C 1
ATOM 801 O O . HIS A 1 96 ? 0.180 16.785 -18.901 1.00 87.38 96 HIS A O 1
ATOM 807 N N . PHE A 1 97 ? 0.713 17.284 -16.778 1.00 91.25 97 PHE A N 1
ATOM 808 C CA . PHE A 1 97 ? 2.065 17.749 -17.082 1.00 91.25 97 PHE A CA 1
ATOM 809 C C . PHE A 1 97 ? 2.919 16.653 -17.734 1.00 91.25 97 PHE A C 1
ATOM 811 O O . PHE A 1 97 ? 3.542 16.888 -18.768 1.00 91.25 97 PHE A O 1
ATOM 818 N N . ILE A 1 98 ? 2.911 15.438 -17.175 1.00 87.12 98 ILE A N 1
ATOM 819 C CA . ILE A 1 98 ? 3.647 14.292 -17.726 1.00 87.12 98 ILE A CA 1
ATOM 820 C C . ILE A 1 98 ? 3.115 13.921 -19.113 1.00 87.12 98 ILE A C 1
ATOM 822 O O . ILE A 1 98 ? 3.908 13.656 -20.014 1.00 87.12 98 ILE A O 1
ATOM 826 N N . SER A 1 99 ? 1.794 13.921 -19.302 1.00 89.19 99 SER A N 1
ATOM 827 C CA . SER A 1 99 ? 1.175 13.610 -20.595 1.00 89.19 99 SER A CA 1
ATOM 828 C C . SER A 1 99 ? 1.587 14.622 -21.667 1.00 89.19 99 SER A C 1
ATOM 830 O O . SER A 1 99 ? 2.041 14.224 -22.737 1.00 89.19 99 SER A O 1
ATOM 832 N N . ASN A 1 100 ? 1.552 15.918 -21.344 1.00 90.31 100 ASN A N 1
ATOM 833 C CA . ASN A 1 100 ? 1.999 16.977 -22.250 1.00 90.31 100 ASN A CA 1
ATOM 834 C C . ASN A 1 100 ? 3.501 16.871 -22.567 1.00 90.31 100 ASN A C 1
ATOM 836 O O . ASN A 1 100 ? 3.903 17.020 -23.720 1.00 90.31 100 ASN A O 1
ATOM 840 N N . ALA A 1 101 ? 4.337 16.572 -21.567 1.00 88.50 101 ALA A N 1
ATOM 841 C CA . ALA A 1 101 ? 5.773 16.380 -21.767 1.00 88.50 101 ALA A CA 1
ATOM 842 C C . ALA A 1 101 ? 6.080 15.161 -22.658 1.00 88.50 101 ALA A C 1
ATOM 844 O O . ALA A 1 101 ? 6.971 15.218 -23.506 1.00 88.50 101 ALA A O 1
ATOM 845 N N . LEU A 1 102 ? 5.330 14.065 -22.500 1.00 88.75 102 LEU A N 1
ATOM 846 C CA . LEU A 1 102 ? 5.444 12.885 -23.359 1.00 88.75 102 LEU A CA 1
ATOM 847 C C . LEU A 1 102 ? 5.008 13.181 -24.795 1.00 88.75 102 LEU A C 1
ATOM 849 O O . LEU A 1 102 ? 5.678 12.739 -25.726 1.00 88.75 102 LEU A O 1
ATOM 853 N N . ASP A 1 103 ? 3.934 13.945 -24.988 1.00 92.44 103 ASP A N 1
ATOM 854 C CA . ASP A 1 103 ? 3.491 14.348 -26.323 1.00 92.44 103 ASP A CA 1
ATOM 855 C C . ASP A 1 103 ? 4.534 15.222 -27.032 1.00 92.44 103 ASP A C 1
ATOM 857 O O . ASP A 1 103 ? 4.788 15.023 -28.223 1.00 92.44 103 ASP A O 1
ATOM 861 N N . GLU A 1 104 ? 5.196 16.136 -26.316 1.00 94.12 104 GLU A N 1
ATOM 862 C CA . GLU A 1 104 ? 6.306 16.922 -26.868 1.00 94.12 104 GLU A CA 1
ATOM 863 C C . GLU A 1 104 ? 7.523 16.057 -27.219 1.00 94.12 104 GLU A C 1
ATOM 865 O O . GLU A 1 104 ? 8.076 16.196 -28.311 1.00 94.12 104 GLU A O 1
ATOM 870 N N . LEU A 1 105 ? 7.894 15.091 -26.374 1.00 92.50 105 LEU A N 1
ATOM 871 C CA . LEU A 1 105 ? 8.958 14.133 -26.701 1.00 92.50 105 LEU A CA 1
ATOM 872 C C . LEU A 1 105 ? 8.615 13.300 -27.945 1.00 92.50 105 LEU A C 1
ATOM 874 O O . LEU A 1 105 ? 9.450 13.133 -28.831 1.00 92.50 105 LEU A O 1
ATOM 878 N N . ILE A 1 106 ? 7.367 12.838 -28.073 1.00 92.38 106 ILE A N 1
ATOM 879 C CA . ILE A 1 106 ? 6.903 12.102 -29.259 1.00 92.38 106 ILE A CA 1
ATOM 880 C C . ILE A 1 106 ? 6.961 12.987 -30.512 1.00 92.38 106 ILE A C 1
ATOM 882 O O . ILE A 1 106 ? 7.266 12.493 -31.602 1.00 92.38 106 ILE A O 1
ATOM 886 N N . LYS A 1 107 ? 6.656 14.286 -30.399 1.00 94.88 107 LYS A N 1
ATOM 887 C CA . LYS A 1 107 ? 6.804 15.232 -31.515 1.00 94.88 107 LYS A CA 1
ATOM 888 C C . LYS A 1 107 ? 8.273 15.401 -31.903 1.00 94.88 107 LYS A C 1
ATOM 890 O O . LYS A 1 107 ? 8.569 15.327 -33.094 1.00 94.88 107 LYS A O 1
ATOM 895 N N . GLN A 1 108 ? 9.176 15.563 -30.935 1.00 94.06 108 GLN A N 1
ATOM 896 C CA . GLN A 1 108 ? 10.617 15.683 -31.182 1.00 94.06 108 GLN A CA 1
ATOM 897 C C . GLN A 1 108 ? 11.189 14.428 -31.853 1.00 94.06 108 GLN A C 1
ATOM 899 O O . GLN A 1 108 ? 11.866 14.537 -32.874 1.00 94.06 108 GLN A O 1
ATOM 904 N N . ASP A 1 109 ? 10.828 13.236 -31.374 1.00 92.69 109 ASP A N 1
ATOM 905 C CA . ASP A 1 109 ? 11.246 11.971 -31.988 1.00 92.69 109 ASP A CA 1
ATOM 906 C C . ASP A 1 109 ? 10.738 11.833 -33.428 1.00 92.69 109 ASP A C 1
ATOM 908 O O . ASP A 1 109 ? 11.458 11.350 -34.300 1.00 92.69 109 ASP A O 1
ATOM 912 N N . LYS A 1 110 ? 9.513 12.290 -33.721 1.00 94.38 110 LYS A N 1
ATOM 913 C CA . LYS A 1 110 ? 8.985 12.300 -35.096 1.00 94.38 110 LYS A CA 1
ATOM 914 C C . LYS A 1 110 ? 9.745 13.260 -36.009 1.00 94.38 110 LYS A C 1
ATOM 916 O O . LYS A 1 110 ? 9.889 12.957 -37.191 1.00 94.38 110 LYS A O 1
ATOM 921 N N . VAL A 1 111 ? 10.185 14.413 -35.501 1.00 96.06 111 VAL A N 1
ATOM 922 C CA . VAL A 1 111 ? 11.021 15.351 -36.268 1.00 96.06 111 VAL A CA 1
ATOM 923 C C . VAL A 1 111 ? 12.374 14.711 -36.554 1.00 96.06 111 VAL A C 1
ATOM 925 O O . VAL A 1 111 ? 12.748 14.612 -37.720 1.00 96.06 111 VAL A O 1
ATOM 928 N N . LYS A 1 112 ? 13.024 14.157 -35.528 1.00 96.12 112 LYS A N 1
ATOM 929 C CA . LYS A 1 112 ? 14.306 13.464 -35.665 1.00 96.12 112 LYS A CA 1
ATOM 930 C C . LYS A 1 112 ? 14.236 12.289 -36.642 1.00 96.12 112 LYS A C 1
ATOM 932 O O . LYS A 1 112 ? 15.053 12.190 -37.543 1.00 96.12 112 LYS A O 1
ATOM 937 N N . GLN A 1 113 ? 13.195 11.457 -36.564 1.00 93.75 113 GLN A N 1
ATOM 938 C CA . GLN A 1 113 ? 12.989 10.364 -37.522 1.00 93.75 113 GLN A CA 1
ATOM 939 C C . GLN A 1 113 ? 12.835 10.853 -38.968 1.00 93.75 113 GLN A C 1
ATOM 941 O O . GLN A 1 113 ? 13.236 10.151 -39.892 1.00 93.75 113 GLN A O 1
ATOM 946 N N . ARG A 1 114 ? 12.239 12.033 -39.191 1.00 95.75 114 ARG A N 1
ATOM 947 C CA . ARG A 1 114 ? 12.144 12.626 -40.534 1.00 95.75 114 ARG A CA 1
ATOM 948 C C . ARG A 1 114 ? 13.493 13.156 -41.017 1.00 95.75 114 ARG A C 1
ATOM 950 O O . ARG A 1 114 ? 13.737 13.103 -42.217 1.00 95.75 114 ARG A O 1
ATOM 957 N N . GLU A 1 115 ? 14.335 13.670 -40.126 1.00 96.31 115 GLU A N 1
ATOM 958 C CA . GLU A 1 115 ? 15.710 14.084 -40.444 1.00 96.31 115 GLU A CA 1
ATOM 959 C C . GLU A 1 115 ? 16.581 12.869 -40.771 1.00 96.31 115 GLU A C 1
ATOM 961 O O . GLU A 1 115 ? 17.117 12.803 -41.872 1.00 96.31 115 GLU A O 1
ATOM 966 N N . ASP A 1 116 ? 16.569 11.836 -39.925 1.00 94.31 116 ASP A N 1
ATOM 967 C CA . ASP A 1 116 ? 17.281 10.575 -40.169 1.00 94.31 116 ASP A CA 1
ATOM 968 C C . ASP A 1 116 ? 16.847 9.924 -41.503 1.00 94.31 116 ASP A C 1
ATOM 970 O O . ASP A 1 116 ? 17.659 9.360 -42.237 1.00 94.31 116 ASP A O 1
ATOM 974 N N . GLN A 1 117 ? 15.558 10.020 -41.861 1.00 95.94 117 GLN A N 1
ATOM 975 C CA . GLN A 1 117 ? 15.049 9.563 -43.162 1.00 95.94 117 GLN A CA 1
ATOM 976 C C . GLN A 1 117 ? 15.584 10.388 -44.338 1.00 95.94 117 GLN A C 1
ATOM 978 O O . GLN A 1 117 ? 15.857 9.819 -45.396 1.00 95.94 117 GLN A O 1
ATOM 983 N N . LYS A 1 118 ? 15.724 11.710 -44.185 1.00 97.31 118 LYS A N 1
ATOM 984 C CA . LYS A 1 118 ? 16.313 12.573 -45.219 1.00 97.31 118 LYS A CA 1
ATOM 985 C C . LYS A 1 118 ? 17.797 12.270 -45.399 1.00 97.31 118 LYS A C 1
ATOM 987 O O . LYS A 1 118 ? 18.233 12.135 -46.539 1.00 97.31 118 LYS A O 1
ATOM 992 N N . ASP A 1 119 ? 18.532 12.093 -44.307 1.00 95.25 119 ASP A N 1
ATOM 993 C CA . ASP A 1 119 ? 19.959 11.770 -44.340 1.00 95.25 119 ASP A CA 1
ATOM 994 C C . ASP A 1 119 ? 20.201 10.400 -44.981 1.00 95.25 119 ASP A C 1
ATOM 996 O O . ASP A 1 119 ? 21.070 10.259 -45.841 1.00 95.25 119 ASP A O 1
ATOM 1000 N N . ALA A 1 120 ? 19.367 9.403 -44.663 1.00 95.69 120 ALA A N 1
ATOM 1001 C CA . ALA A 1 120 ? 19.414 8.097 -45.317 1.00 95.69 120 ALA A CA 1
ATOM 1002 C C . ALA A 1 120 ? 19.170 8.193 -46.836 1.00 95.69 120 ALA A C 1
ATOM 1004 O O . ALA A 1 120 ? 19.896 7.576 -47.616 1.00 95.69 120 ALA A O 1
ATOM 1005 N N . LEU A 1 121 ? 18.192 8.997 -47.274 1.00 96.94 121 LEU A N 1
ATOM 1006 C CA . LEU A 1 121 ? 17.942 9.234 -48.702 1.00 96.94 121 LEU A CA 1
ATOM 1007 C C . LEU A 1 121 ? 19.106 9.968 -49.381 1.00 96.94 121 LEU A C 1
ATOM 1009 O O . LEU A 1 121 ? 19.432 9.666 -50.529 1.00 96.94 121 LEU A O 1
ATOM 1013 N N . TYR A 1 122 ? 19.739 10.914 -48.687 1.00 96.94 122 TYR A N 1
ATOM 1014 C CA . TYR A 1 122 ? 20.896 11.640 -49.202 1.00 96.94 122 TYR A CA 1
ATOM 1015 C C . TYR A 1 122 ? 22.108 10.716 -49.379 1.00 96.94 122 TYR A C 1
ATOM 1017 O O . TYR A 1 122 ? 22.748 10.733 -50.432 1.00 96.94 122 TYR A O 1
ATOM 1025 N N . MET A 1 123 ? 22.367 9.841 -48.404 1.00 95.25 123 MET A N 1
ATOM 1026 C CA . MET A 1 123 ? 23.404 8.809 -48.499 1.00 95.25 123 MET A CA 1
ATOM 1027 C C . MET A 1 123 ? 23.125 7.815 -49.637 1.00 95.25 123 MET A C 1
ATOM 1029 O O . MET A 1 123 ? 24.036 7.482 -50.395 1.00 95.25 123 MET A O 1
ATOM 1033 N N . ASP A 1 124 ? 21.874 7.380 -49.819 1.00 95.38 124 ASP A N 1
ATOM 1034 C CA . ASP A 1 124 ? 21.481 6.509 -50.937 1.00 95.38 124 ASP A CA 1
ATOM 1035 C C . ASP A 1 124 ? 21.702 7.193 -52.302 1.00 95.38 124 ASP A C 1
ATOM 1037 O O . ASP A 1 124 ? 22.203 6.561 -53.237 1.00 95.38 124 ASP A O 1
ATOM 1041 N N . LEU A 1 125 ? 21.394 8.492 -52.424 1.00 96.19 125 LEU A N 1
ATOM 1042 C CA . LEU A 1 125 ? 21.659 9.280 -53.635 1.00 96.19 125 LEU A CA 1
ATOM 1043 C C . LEU A 1 125 ? 23.160 9.413 -53.925 1.00 96.19 125 LEU A C 1
ATOM 1045 O O . LEU A 1 125 ? 23.569 9.243 -55.076 1.00 96.19 125 LEU A O 1
ATOM 1049 N N . GLN A 1 126 ? 23.984 9.671 -52.905 1.00 95.69 126 GLN A N 1
ATOM 1050 C CA . GLN A 1 126 ? 25.443 9.724 -53.051 1.00 95.69 126 GLN A CA 1
ATOM 1051 C C . GLN A 1 126 ? 26.020 8.376 -53.488 1.00 95.69 126 GLN A C 1
ATOM 1053 O O . GLN A 1 126 ? 26.819 8.319 -54.425 1.00 95.69 126 GLN A O 1
ATOM 1058 N N . ASN A 1 127 ? 25.571 7.283 -52.870 1.00 95.38 127 ASN A N 1
ATOM 1059 C CA . ASN A 1 127 ? 25.980 5.930 -53.241 1.00 95.38 127 ASN A CA 1
ATOM 1060 C C . ASN A 1 127 ? 25.576 5.596 -54.684 1.00 95.38 127 ASN A C 1
ATOM 1062 O O . ASN A 1 127 ? 26.377 5.041 -55.437 1.00 95.38 127 ASN A O 1
ATOM 1066 N N . ALA A 1 128 ? 24.366 5.975 -55.106 1.00 93.25 128 ALA A N 1
ATOM 1067 C CA . ALA A 1 128 ? 23.907 5.788 -56.480 1.00 93.25 128 ALA A CA 1
ATOM 1068 C C . ALA A 1 128 ? 24.725 6.614 -57.489 1.00 93.25 128 ALA A C 1
ATOM 1070 O O . ALA A 1 128 ? 25.058 6.110 -58.564 1.00 93.25 128 ALA A O 1
ATOM 1071 N N . ALA A 1 129 ? 25.080 7.858 -57.152 1.00 93.31 129 ALA A N 1
ATOM 1072 C CA . ALA A 1 129 ? 25.943 8.698 -57.981 1.00 93.31 129 ALA A CA 1
ATOM 1073 C C . ALA A 1 129 ? 27.358 8.108 -58.108 1.00 93.31 129 ALA A C 1
ATOM 1075 O O . ALA A 1 129 ? 27.879 8.001 -59.218 1.00 93.31 129 ALA A O 1
ATOM 1076 N N . ALA A 1 130 ? 27.943 7.641 -57.001 1.00 92.81 130 ALA A N 1
ATOM 1077 C CA . ALA A 1 130 ? 29.238 6.966 -56.996 1.00 92.81 130 ALA A CA 1
ATOM 1078 C C . ALA A 1 130 ? 29.219 5.671 -57.827 1.00 92.81 130 ALA A C 1
ATOM 1080 O O . ALA A 1 130 ? 30.165 5.391 -58.563 1.00 92.81 130 ALA A O 1
ATOM 1081 N N . PHE A 1 131 ? 28.129 4.898 -57.762 1.00 91.94 131 PHE A N 1
ATOM 1082 C CA . PHE A 1 131 ? 27.961 3.688 -58.569 1.00 91.94 131 PHE A CA 1
ATOM 1083 C C . PHE A 1 131 ? 27.873 4.005 -60.068 1.00 91.94 131 PHE A C 1
ATOM 1085 O O . PHE A 1 131 ? 28.518 3.340 -60.876 1.00 91.94 131 PHE A O 1
ATOM 1092 N N . ARG A 1 132 ? 27.136 5.060 -60.451 1.00 89.06 132 ARG A N 1
ATOM 1093 C CA . ARG A 1 132 ? 27.081 5.533 -61.846 1.00 89.06 132 ARG A CA 1
ATOM 1094 C C . ARG A 1 132 ? 28.449 5.988 -62.351 1.00 89.06 132 ARG A C 1
ATOM 1096 O O . ARG A 1 132 ? 28.817 5.616 -63.458 1.00 89.06 132 ARG A O 1
ATOM 1103 N N . ALA A 1 133 ? 29.205 6.726 -61.536 1.00 86.94 133 ALA A N 1
ATOM 1104 C CA . ALA A 1 133 ? 30.551 7.175 -61.887 1.00 86.94 133 ALA A CA 1
ATOM 1105 C C . ALA A 1 133 ? 31.517 5.997 -62.117 1.00 86.94 133 ALA A C 1
ATOM 1107 O O . ALA A 1 133 ? 32.289 6.013 -63.073 1.00 86.94 133 ALA A O 1
ATOM 1108 N N . LYS A 1 134 ? 31.438 4.940 -61.294 1.00 86.88 134 LYS A N 1
ATOM 1109 C CA . LYS A 1 134 ? 32.215 3.706 -61.509 1.00 86.88 134 LYS A CA 1
ATOM 1110 C C . LYS A 1 134 ? 31.811 2.982 -62.796 1.00 86.88 134 LYS A C 1
ATOM 1112 O O . LYS A 1 134 ? 32.680 2.627 -63.584 1.00 86.88 134 LYS A O 1
ATOM 1117 N N . ALA A 1 135 ? 30.511 2.852 -63.063 1.00 80.88 135 ALA A N 1
ATOM 1118 C CA . ALA A 1 135 ? 30.017 2.210 -64.282 1.00 80.88 135 ALA A CA 1
ATOM 1119 C C . ALA A 1 135 ? 30.436 2.948 -65.571 1.00 80.88 135 ALA A C 1
ATOM 1121 O O . ALA A 1 135 ? 30.657 2.311 -66.598 1.00 80.88 135 ALA A O 1
ATOM 1122 N N . THR A 1 136 ? 30.576 4.278 -65.547 1.00 76.94 136 THR A N 1
ATOM 1123 C CA . THR A 1 136 ? 31.117 5.035 -66.694 1.00 76.94 136 THR A CA 1
ATOM 1124 C C . THR A 1 136 ? 32.611 4.815 -66.926 1.00 76.94 136 THR A C 1
ATOM 1126 O O . THR A 1 136 ? 33.056 4.946 -68.060 1.00 76.94 136 THR A O 1
ATOM 1129 N N . VAL A 1 137 ? 33.381 4.467 -65.891 1.00 76.31 137 VAL A N 1
ATOM 1130 C CA . VAL A 1 137 ? 34.817 4.164 -66.025 1.00 76.31 137 VAL A CA 1
ATOM 1131 C C . VAL A 1 137 ? 35.033 2.745 -66.563 1.00 76.31 137 VAL A C 1
ATOM 1133 O O . VAL A 1 137 ? 35.932 2.531 -67.368 1.00 76.31 137 VAL A O 1
ATOM 1136 N N . GLU A 1 138 ? 34.191 1.784 -66.176 1.00 65.00 138 GLU A N 1
ATOM 1137 C CA . GLU A 1 138 ? 34.327 0.381 -66.601 1.00 65.00 138 GLU A CA 1
ATOM 1138 C C . GLU A 1 138 ? 33.794 0.107 -68.021 1.00 65.00 138 GLU A C 1
ATOM 1140 O O . GLU A 1 138 ? 34.323 -0.758 -68.709 1.00 65.00 138 GLU A O 1
ATOM 1145 N N . ASN A 1 139 ? 32.821 0.880 -68.521 1.00 59.88 139 ASN A N 1
ATOM 1146 C CA . ASN A 1 139 ? 32.294 0.727 -69.891 1.00 59.88 139 ASN A CA 1
ATOM 1147 C C . ASN A 1 139 ? 33.169 1.375 -70.989 1.00 59.88 139 ASN A C 1
ATOM 1149 O O . ASN A 1 139 ? 32.740 1.477 -72.135 1.00 59.88 139 ASN A O 1
ATOM 1153 N N . GLY A 1 140 ? 34.385 1.821 -70.655 1.00 55.03 140 GLY A N 1
ATOM 1154 C CA . GLY A 1 140 ? 35.372 2.343 -71.609 1.00 55.03 140 GLY A CA 1
ATOM 1155 C C . GLY A 1 140 ? 36.282 1.284 -72.245 1.00 55.03 140 GLY A C 1
ATOM 1156 O O . GLY A 1 140 ? 37.256 1.653 -72.895 1.00 55.03 140 GLY A O 1
ATOM 1157 N N . VAL A 1 141 ? 36.016 -0.012 -72.045 1.00 56.72 141 VAL A N 1
ATOM 1158 C CA . VAL A 1 141 ? 36.809 -1.107 -72.625 1.00 56.72 141 VAL A CA 1
ATOM 1159 C C . VAL A 1 141 ? 35.937 -1.906 -73.593 1.00 56.72 141 VAL A C 1
ATOM 1161 O O . VAL A 1 141 ? 35.036 -2.633 -73.180 1.00 56.72 141 VAL A O 1
ATOM 1164 N N . ASP A 1 142 ? 36.217 -1.738 -74.888 1.00 54.38 142 ASP A N 1
ATOM 1165 C CA . ASP A 1 142 ? 35.636 -2.470 -76.017 1.00 54.38 142 ASP A CA 1
ATOM 1166 C C . ASP A 1 142 ? 35.727 -3.984 -75.808 1.00 54.38 142 ASP A C 1
ATOM 1168 O O . ASP A 1 142 ? 36.791 -4.559 -76.035 1.00 54.38 142 ASP A O 1
ATOM 1172 N N . HIS A 1 143 ? 34.624 -4.655 -75.464 1.00 52.47 143 HIS A N 1
ATOM 1173 C CA . HIS A 1 143 ? 34.499 -6.101 -75.647 1.00 52.47 143 HIS A CA 1
ATOM 1174 C C . HIS A 1 143 ? 33.149 -6.507 -76.252 1.00 52.47 143 HIS A C 1
ATOM 1176 O O . HIS A 1 143 ? 32.077 -6.056 -75.855 1.00 52.47 143 HIS A O 1
ATOM 1182 N N . SER A 1 144 ? 33.297 -7.367 -77.261 1.00 52.59 144 SER A N 1
ATOM 1183 C CA . SER A 1 144 ? 32.319 -7.947 -78.180 1.00 52.59 144 SER A CA 1
ATOM 1184 C C . SER A 1 144 ? 31.080 -8.564 -77.512 1.00 52.59 144 SER A C 1
ATOM 1186 O O . SER A 1 144 ? 31.168 -9.045 -76.381 1.00 52.59 144 SER A O 1
ATOM 1188 N N . PRO A 1 145 ? 29.941 -8.641 -78.227 1.00 48.06 145 PRO A N 1
ATOM 1189 C CA . PRO A 1 145 ? 28.697 -9.157 -77.687 1.00 48.06 145 PRO A CA 1
ATOM 1190 C C . PRO A 1 145 ? 28.634 -10.675 -77.864 1.00 48.06 145 PRO A C 1
ATOM 1192 O O . PRO A 1 145 ? 28.555 -11.152 -78.987 1.00 48.06 145 PRO A O 1
ATOM 1195 N N . ASP A 1 146 ? 28.609 -11.433 -76.771 1.00 49.28 146 ASP A N 1
ATOM 1196 C CA . ASP A 1 146 ? 27.943 -12.736 -76.758 1.00 49.28 146 ASP A CA 1
ATOM 1197 C C . ASP A 1 146 ? 27.680 -13.207 -75.324 1.00 49.28 146 ASP A C 1
ATOM 1199 O O . ASP A 1 146 ? 28.586 -13.297 -74.499 1.00 49.28 146 ASP A O 1
ATOM 1203 N N . GLY A 1 147 ? 26.425 -13.577 -75.049 1.00 50.97 147 GLY A N 1
ATOM 1204 C CA . GLY A 1 147 ? 26.125 -14.564 -74.010 1.00 50.97 147 GLY A CA 1
ATOM 1205 C C . GLY A 1 147 ? 25.351 -14.106 -72.769 1.00 50.97 147 GLY A C 1
ATOM 1206 O O . GLY A 1 147 ? 25.929 -13.683 -71.780 1.00 50.97 147 GLY A O 1
ATOM 1207 N N . LYS A 1 148 ? 24.048 -14.425 -72.805 1.00 55.19 148 LYS A N 1
ATOM 1208 C CA . LYS A 1 148 ? 23.191 -14.950 -71.717 1.00 55.19 148 LYS A CA 1
ATOM 1209 C C . LYS A 1 148 ? 22.818 -14.031 -70.537 1.00 55.19 148 LYS A C 1
ATOM 1211 O O . LYS A 1 148 ? 23.613 -13.658 -69.688 1.00 55.19 148 LYS A O 1
ATOM 1216 N N . GLN A 1 149 ? 21.511 -13.764 -70.479 1.00 50.12 149 GLN A N 1
ATOM 1217 C CA . GLN A 1 149 ? 20.784 -13.117 -69.388 1.00 50.12 149 GLN A CA 1
ATOM 1218 C C . GLN A 1 149 ? 20.575 -14.082 -68.211 1.00 50.12 149 GLN A C 1
ATOM 1220 O O . GLN A 1 149 ? 19.927 -15.112 -68.386 1.00 50.12 149 GLN A O 1
ATOM 1225 N N . ASP A 1 150 ? 21.017 -13.686 -67.015 1.00 50.53 150 ASP A N 1
ATOM 1226 C CA . ASP A 1 150 ? 20.625 -14.302 -65.742 1.00 50.53 150 ASP A CA 1
ATOM 1227 C C . ASP A 1 150 ? 19.638 -13.405 -64.957 1.00 50.53 150 ASP A C 1
ATOM 1229 O O . ASP A 1 150 ? 19.684 -12.171 -65.056 1.00 50.53 150 ASP A O 1
ATOM 1233 N N . PRO A 1 151 ? 18.709 -13.993 -64.174 1.00 53.38 151 PRO A N 1
ATOM 1234 C CA . PRO A 1 151 ? 17.602 -13.267 -63.560 1.00 53.38 151 PRO A CA 1
ATOM 1235 C C . PRO A 1 151 ? 18.007 -12.503 -62.287 1.00 53.38 151 PRO A C 1
ATOM 1237 O O . PRO A 1 151 ? 18.669 -13.015 -61.386 1.00 53.38 151 PRO A O 1
ATOM 1240 N N . LYS A 1 152 ? 17.531 -11.255 -62.195 1.00 42.69 152 LYS A N 1
ATOM 1241 C CA . LYS A 1 152 ? 17.758 -10.310 -61.086 1.00 42.69 152 LYS A CA 1
ATOM 1242 C C . LYS A 1 152 ? 17.260 -10.840 -59.724 1.00 42.69 152 LYS A C 1
ATOM 1244 O O . LYS A 1 152 ? 16.106 -11.267 -59.635 1.00 42.69 152 LYS A O 1
ATOM 1249 N N . PRO A 1 153 ? 18.032 -10.688 -58.629 1.00 47.00 153 PRO A N 1
ATOM 1250 C CA . PRO A 1 153 ? 17.580 -11.053 -57.289 1.00 47.00 153 PRO A CA 1
ATOM 1251 C C . PRO A 1 153 ? 16.664 -9.976 -56.677 1.00 47.00 153 PRO A C 1
ATOM 1253 O O . PRO A 1 153 ? 17.036 -8.810 -56.533 1.00 47.00 153 PRO A O 1
ATOM 1256 N N . GLN A 1 154 ? 15.454 -10.377 -56.276 1.00 46.41 154 GLN A N 1
ATOM 1257 C CA . GLN A 1 154 ? 14.508 -9.550 -55.518 1.00 46.41 154 GLN A CA 1
ATOM 1258 C C . GLN A 1 154 ? 14.927 -9.446 -54.041 1.00 46.41 154 GLN A C 1
ATOM 1260 O O . GLN A 1 154 ? 14.647 -10.335 -53.238 1.00 46.41 154 GLN A O 1
ATOM 1265 N N . TYR A 1 155 ? 15.529 -8.324 -53.643 1.00 45.66 155 TYR A N 1
ATOM 1266 C CA . TYR A 1 155 ? 15.746 -8.003 -52.228 1.00 45.66 155 TYR A CA 1
ATOM 1267 C C . TYR A 1 155 ? 14.495 -7.351 -51.611 1.00 45.66 155 TYR A C 1
ATOM 1269 O O . TYR A 1 155 ? 14.218 -6.168 -51.810 1.00 45.66 155 TYR A O 1
ATOM 1277 N N . ARG A 1 156 ? 13.733 -8.117 -50.818 1.00 43.62 156 ARG A N 1
ATOM 1278 C CA . ARG A 1 156 ? 12.664 -7.589 -49.948 1.00 43.62 156 ARG A CA 1
ATOM 1279 C C . ARG A 1 156 ? 13.270 -6.978 -48.676 1.00 43.62 156 ARG A C 1
ATOM 1281 O O . ARG A 1 156 ? 13.657 -7.708 -47.766 1.00 43.62 156 ARG A O 1
ATOM 1288 N N . LYS A 1 157 ? 13.288 -5.643 -48.577 1.00 43.38 157 LYS A N 1
ATOM 1289 C CA . LYS A 1 157 ? 13.573 -4.903 -47.331 1.00 43.38 157 LYS A CA 1
ATOM 1290 C C . LYS A 1 157 ? 12.502 -5.245 -46.275 1.00 43.38 157 LYS A C 1
ATOM 1292 O O . LYS A 1 157 ? 11.341 -4.873 -46.433 1.00 43.38 157 LYS A O 1
ATOM 1297 N N . ARG A 1 158 ? 12.864 -5.967 -45.205 1.00 41.56 158 ARG A N 1
ATOM 1298 C CA . ARG A 1 158 ? 12.004 -6.150 -44.018 1.00 41.56 158 ARG A CA 1
ATOM 1299 C C . ARG A 1 158 ? 12.198 -4.964 -43.074 1.00 41.56 158 ARG A C 1
ATOM 1301 O O . ARG A 1 158 ? 13.317 -4.696 -42.655 1.00 41.56 158 ARG A O 1
ATOM 1308 N N . ALA A 1 159 ? 11.111 -4.275 -42.741 1.00 47.34 159 ALA A N 1
ATOM 1309 C CA . ALA A 1 159 ? 11.115 -3.218 -41.736 1.00 47.34 159 ALA A CA 1
ATOM 1310 C C . ALA A 1 159 ? 11.314 -3.799 -40.316 1.00 47.34 159 ALA A C 1
ATOM 1312 O O . ALA A 1 159 ? 10.806 -4.892 -40.037 1.00 47.34 159 ALA A O 1
ATOM 1313 N N . PRO A 1 160 ? 12.013 -3.089 -39.413 1.00 44.66 160 PRO A N 1
ATOM 1314 C CA . PRO A 1 160 ? 12.156 -3.500 -38.020 1.00 44.66 160 PRO A CA 1
ATOM 1315 C C . PRO A 1 160 ? 10.808 -3.425 -37.273 1.00 44.66 160 PRO A C 1
ATOM 1317 O O . PRO A 1 160 ? 9.991 -2.541 -37.551 1.00 44.66 160 PRO A O 1
ATOM 1320 N N . PRO A 1 161 ? 10.536 -4.348 -36.332 1.00 40.56 161 PRO A N 1
ATOM 1321 C CA . PRO A 1 161 ? 9.276 -4.371 -35.599 1.00 40.56 161 PRO A CA 1
ATOM 1322 C C . PRO A 1 161 ? 9.175 -3.200 -34.601 1.00 40.56 161 PRO A C 1
ATOM 1324 O O . PRO A 1 161 ? 10.170 -2.832 -33.976 1.00 40.56 161 PRO A O 1
ATOM 1327 N N . PRO A 1 162 ? 7.974 -2.631 -34.394 1.00 42.09 162 PRO A N 1
ATOM 1328 C CA . PRO A 1 162 ? 7.775 -1.522 -33.468 1.00 42.09 162 PRO A CA 1
ATOM 1329 C C . PRO A 1 162 ? 7.907 -1.977 -32.007 1.00 42.09 162 PRO A C 1
ATOM 1331 O O . PRO A 1 162 ? 7.229 -2.914 -31.572 1.00 42.09 162 PRO A O 1
ATOM 1334 N N . ILE A 1 163 ? 8.729 -1.262 -31.235 1.00 40.31 163 ILE A N 1
ATOM 1335 C CA . ILE A 1 163 ? 8.851 -1.399 -29.778 1.00 40.31 163 ILE A CA 1
ATOM 1336 C C . ILE A 1 163 ? 7.538 -0.915 -29.143 1.00 40.31 163 ILE A C 1
ATOM 1338 O O . ILE A 1 163 ? 7.116 0.223 -29.341 1.00 40.31 163 ILE A O 1
ATOM 1342 N N . LYS A 1 164 ? 6.839 -1.797 -28.419 1.00 43.94 164 LYS A N 1
ATOM 1343 C CA . LYS A 1 164 ? 5.551 -1.494 -27.775 1.00 43.94 164 LYS A CA 1
ATOM 1344 C C . LYS A 1 164 ? 5.773 -1.145 -26.303 1.00 43.94 164 LYS A C 1
ATOM 1346 O O . LYS A 1 164 ? 6.264 -1.974 -25.545 1.00 43.94 164 LYS A O 1
ATOM 1351 N N . ALA A 1 165 ? 5.370 0.059 -25.902 1.00 39.88 165 ALA A N 1
ATOM 1352 C CA . ALA A 1 165 ? 5.352 0.479 -24.504 1.00 39.88 165 ALA A CA 1
ATOM 1353 C C . ALA A 1 165 ? 4.315 -0.333 -23.700 1.00 39.88 165 ALA A C 1
ATOM 1355 O O . ALA A 1 165 ? 3.142 -0.392 -24.079 1.00 39.88 165 ALA A O 1
ATOM 1356 N N . ARG A 1 166 ? 4.763 -0.957 -22.601 1.00 53.12 166 ARG A N 1
ATOM 1357 C CA . ARG A 1 166 ? 3.973 -1.827 -21.703 1.00 53.12 166 ARG A CA 1
ATOM 1358 C C . ARG A 1 166 ? 3.276 -1.092 -20.550 1.00 53.12 166 ARG A C 1
ATOM 1360 O O . ARG A 1 166 ? 2.473 -1.694 -19.847 1.00 53.12 166 ARG A O 1
ATOM 1367 N N . ASN A 1 167 ? 3.529 0.204 -20.377 1.00 52.09 167 ASN A N 1
ATOM 1368 C CA . ASN A 1 167 ? 3.039 0.962 -19.227 1.00 52.09 167 ASN A CA 1
ATOM 1369 C C . ASN A 1 167 ? 1.605 1.431 -19.453 1.00 52.09 167 ASN A C 1
ATOM 1371 O O . ASN A 1 167 ? 1.372 2.448 -20.105 1.00 52.09 167 ASN A O 1
ATOM 1375 N N . ARG A 1 168 ? 0.633 0.693 -18.920 1.00 54.50 168 ARG A N 1
ATOM 1376 C CA . ARG A 1 168 ? -0.752 1.154 -18.863 1.00 54.50 168 ARG A CA 1
ATOM 1377 C C . ARG A 1 168 ? -1.387 0.724 -17.550 1.00 54.50 168 ARG A C 1
ATOM 1379 O O . ARG A 1 168 ? -1.384 -0.458 -17.225 1.00 54.50 168 ARG A O 1
ATOM 1386 N N . PHE A 1 169 ? -1.931 1.688 -16.817 1.00 43.09 169 PHE A N 1
ATOM 1387 C CA . PHE A 1 169 ? -2.810 1.411 -15.690 1.00 43.09 169 PHE A CA 1
ATOM 1388 C C . PHE A 1 169 ? -4.109 0.809 -16.238 1.00 43.09 169 PHE A C 1
ATOM 1390 O O . PHE A 1 169 ? -4.703 1.357 -17.168 1.00 43.09 169 PHE A O 1
ATOM 1397 N N . SER A 1 170 ? -4.519 -0.344 -15.718 1.00 49.53 170 SER A N 1
ATOM 1398 C CA . SER A 1 170 ? -5.769 -1.000 -16.099 1.00 49.53 170 SER A CA 1
ATOM 1399 C C . SER A 1 170 ? -6.545 -1.355 -14.837 1.00 49.53 170 SER A C 1
ATOM 1401 O O . SER A 1 170 ? -6.162 -2.286 -14.133 1.00 49.53 170 SER A O 1
ATOM 1403 N N . GLY A 1 171 ? -7.607 -0.605 -14.547 1.00 49.16 171 GLY A N 1
ATOM 1404 C CA . GLY A 1 171 ? -8.485 -0.831 -13.398 1.00 49.16 171 GLY A CA 1
ATOM 1405 C C . GLY A 1 171 ? -9.057 0.469 -12.835 1.00 49.16 171 GLY A C 1
ATOM 1406 O O . GLY A 1 171 ? -8.560 1.552 -13.136 1.00 49.16 171 GLY A O 1
ATOM 1407 N N . GLN A 1 172 ? -10.109 0.359 -12.026 1.00 46.62 172 GLN A N 1
ATOM 1408 C CA . GLN A 1 172 ? -10.603 1.458 -11.194 1.00 46.62 172 GLN A CA 1
ATOM 1409 C C . GLN A 1 172 ? -9.849 1.480 -9.857 1.00 46.62 172 GLN A C 1
ATOM 1411 O O . GLN A 1 172 ? -9.396 0.443 -9.368 1.00 46.62 172 GLN A O 1
ATOM 1416 N N . VAL A 1 173 ? -9.715 2.663 -9.256 1.00 53.41 173 VAL A N 1
ATOM 1417 C CA . VAL A 1 173 ? -9.177 2.815 -7.897 1.00 53.41 173 VAL A CA 1
ATOM 1418 C C . VAL A 1 173 ? -10.248 2.365 -6.904 1.00 53.41 173 VAL A C 1
ATOM 1420 O O . VAL A 1 173 ? -11.331 2.940 -6.864 1.00 53.41 173 VAL A O 1
ATOM 1423 N N . ALA A 1 174 ? -9.952 1.346 -6.098 1.00 59.72 174 ALA A N 1
ATOM 1424 C CA . ALA A 1 174 ? -10.856 0.853 -5.063 1.00 59.72 174 ALA A CA 1
ATOM 1425 C C . ALA A 1 174 ? -10.393 1.322 -3.675 1.00 59.72 174 ALA A C 1
ATOM 1427 O O . ALA A 1 174 ? -9.263 1.051 -3.266 1.00 59.72 174 ALA A O 1
ATOM 1428 N N . ALA A 1 175 ? -11.271 2.007 -2.937 1.00 47.16 175 ALA A N 1
ATOM 1429 C CA . ALA A 1 175 ? -11.058 2.308 -1.523 1.00 47.16 175 ALA A CA 1
ATOM 1430 C C . ALA A 1 175 ? -11.487 1.101 -0.674 1.00 47.16 175 ALA A C 1
ATOM 1432 O O . ALA A 1 175 ? -12.597 0.593 -0.826 1.00 47.16 175 ALA A O 1
ATOM 1433 N N . LEU A 1 176 ? -10.606 0.633 0.212 1.00 60.31 176 LEU A N 1
ATOM 1434 C CA . LEU A 1 176 ? -10.810 -0.607 0.964 1.00 60.31 176 LEU A CA 1
ATOM 1435 C C . LEU A 1 176 ? -11.158 -0.315 2.429 1.00 60.31 176 LEU A C 1
ATOM 1437 O O . LEU A 1 176 ? -10.465 0.450 3.100 1.00 60.31 176 LEU A O 1
ATOM 1441 N N . ALA A 1 177 ? -12.198 -0.979 2.938 1.00 44.88 177 ALA A N 1
ATOM 1442 C CA . ALA A 1 177 ? -12.519 -1.053 4.361 1.00 44.88 177 ALA A CA 1
ATOM 1443 C C . ALA A 1 177 ? -12.810 -2.517 4.742 1.00 44.88 177 ALA A C 1
ATOM 1445 O O . ALA A 1 177 ? -13.827 -3.073 4.337 1.00 44.88 177 ALA A O 1
ATOM 1446 N N . GLY A 1 178 ? -11.928 -3.141 5.532 1.00 60.66 178 GLY A N 1
ATOM 1447 C CA . GLY A 1 178 ? -12.078 -4.530 5.993 1.00 60.66 178 GLY A CA 1
ATOM 1448 C C . GLY A 1 178 ? -11.458 -5.586 5.065 1.00 60.66 178 GLY A C 1
ATOM 1449 O O . GLY A 1 178 ? -10.505 -5.298 4.345 1.00 60.66 178 GLY A O 1
ATOM 1450 N N . LYS A 1 179 ? -11.993 -6.815 5.121 1.00 64.31 179 LYS A N 1
ATOM 1451 C CA . LYS A 1 179 ? -11.541 -7.979 4.336 1.00 64.31 179 LYS A CA 1
ATOM 1452 C C . LYS A 1 179 ? -11.939 -7.830 2.875 1.00 64.31 179 LYS A C 1
ATOM 1454 O O . LYS A 1 179 ? -13.132 -7.754 2.594 1.00 64.31 179 LYS A O 1
ATOM 1459 N N . VAL A 1 180 ? -10.972 -7.870 1.962 1.00 69.88 180 VAL A N 1
ATOM 1460 C CA . VAL A 1 180 ? -11.243 -7.825 0.515 1.00 69.88 180 VAL A CA 1
ATOM 1461 C C . VAL A 1 180 ? -10.421 -8.878 -0.214 1.00 69.88 180 VAL A C 1
ATOM 1463 O O . VAL A 1 180 ? -9.229 -9.041 0.059 1.00 69.88 180 VAL A O 1
ATOM 1466 N N . THR A 1 181 ? -11.043 -9.585 -1.159 1.00 64.31 181 THR A N 1
ATOM 1467 C CA . THR A 1 181 ? -10.331 -10.444 -2.109 1.00 64.31 181 THR A CA 1
ATOM 1468 C C . THR A 1 181 ? -10.250 -9.752 -3.479 1.00 64.31 181 THR A C 1
ATOM 1470 O O . THR A 1 181 ? -11.178 -9.049 -3.864 1.00 64.31 181 THR A O 1
ATOM 1473 N N . PRO A 1 182 ? -9.172 -9.915 -4.269 1.00 51.69 182 PRO A N 1
ATOM 1474 C CA . PRO A 1 182 ? -9.067 -9.370 -5.619 1.00 51.69 182 PRO A CA 1
ATOM 1475 C C . PRO A 1 182 ? -10.163 -9.851 -6.564 1.00 51.69 182 PRO A C 1
ATOM 1477 O O . PRO A 1 182 ? -10.426 -9.174 -7.546 1.00 51.69 182 PRO A O 1
ATOM 1480 N N . ASN A 1 183 ? -10.813 -10.984 -6.277 1.00 53.09 183 ASN A N 1
ATOM 1481 C CA . ASN A 1 183 ? -11.978 -11.424 -7.043 1.00 53.09 183 ASN A CA 1
ATOM 1482 C C . ASN A 1 183 ? -13.190 -10.499 -6.840 1.00 53.09 183 ASN A C 1
ATOM 1484 O O . ASN A 1 183 ? -14.025 -10.413 -7.734 1.00 53.09 183 ASN A O 1
ATOM 1488 N N . ASP A 1 184 ? -13.258 -9.784 -5.711 1.00 45.09 184 ASP A N 1
ATOM 1489 C CA . ASP A 1 184 ? -14.264 -8.746 -5.454 1.00 45.09 184 ASP A CA 1
ATOM 1490 C C . ASP A 1 184 ? -13.906 -7.433 -6.171 1.00 45.09 184 ASP A C 1
ATOM 1492 O O . ASP A 1 184 ? -14.782 -6.644 -6.520 1.00 45.09 184 ASP A O 1
ATOM 1496 N N . ILE A 1 185 ? -12.614 -7.219 -6.451 1.00 48.84 185 ILE A N 1
ATOM 1497 C CA . ILE A 1 185 ? -12.119 -6.163 -7.340 1.00 48.84 185 ILE A CA 1
ATOM 1498 C C . ILE A 1 185 ? -12.218 -6.695 -8.770 1.00 48.84 185 ILE A C 1
ATOM 1500 O O . ILE A 1 185 ? -11.224 -6.903 -9.469 1.00 48.84 185 ILE A O 1
ATOM 1504 N N . VAL A 1 186 ? -13.449 -6.959 -9.209 1.00 38.47 186 VAL A N 1
ATOM 1505 C CA . VAL A 1 186 ? -13.720 -7.206 -10.619 1.00 38.47 186 VAL A CA 1
ATOM 1506 C C . VAL A 1 186 ? -13.214 -5.970 -11.352 1.00 38.47 186 VAL A C 1
ATOM 1508 O O . VAL A 1 186 ? -13.764 -4.877 -11.219 1.00 38.47 186 VAL A O 1
ATOM 1511 N N . THR A 1 187 ? -12.133 -6.131 -12.116 1.00 40.59 187 THR A N 1
ATOM 1512 C CA . THR A 1 187 ? -11.844 -5.222 -13.222 1.00 40.59 187 THR A CA 1
ATOM 1513 C C . THR A 1 187 ? -12.997 -5.420 -14.191 1.00 40.59 187 THR A C 1
ATOM 1515 O O . THR A 1 187 ? -12.924 -6.233 -15.107 1.00 40.59 187 THR A O 1
ATOM 1518 N N . HIS A 1 188 ? -14.120 -4.746 -13.932 1.00 36.81 188 HIS A N 1
ATOM 1519 C CA . HIS A 1 188 ? -15.085 -4.492 -14.973 1.00 36.81 188 HIS A CA 1
ATOM 1520 C C . HIS A 1 188 ? -14.272 -3.718 -16.008 1.00 36.81 188 HIS A C 1
ATOM 1522 O O . HIS A 1 188 ? -13.996 -2.530 -15.847 1.00 36.81 188 HIS A O 1
ATOM 1528 N N . ASP A 1 189 ? -13.819 -4.424 -17.045 1.00 39.44 189 ASP A N 1
ATOM 1529 C CA . ASP A 1 189 ? -13.717 -3.850 -18.375 1.00 39.44 189 ASP A CA 1
ATOM 1530 C C . ASP A 1 189 ? -15.154 -3.372 -18.651 1.00 39.44 189 ASP A C 1
ATOM 1532 O O . ASP A 1 189 ? -15.969 -4.116 -19.185 1.00 39.44 189 ASP A O 1
ATOM 1536 N N . SER A 1 190 ? -15.534 -2.210 -18.109 1.00 38.06 190 SER A N 1
ATOM 1537 C CA . SER A 1 190 ? -16.843 -1.624 -18.327 1.00 38.06 190 SER A CA 1
ATOM 1538 C C . SER A 1 190 ? -16.858 -1.216 -19.789 1.00 38.06 190 SER A C 1
ATOM 1540 O O . SER A 1 190 ? -16.440 -0.115 -20.151 1.00 38.06 190 SER A O 1
ATOM 1542 N N . GLU A 1 191 ? -17.284 -2.145 -20.634 1.00 39.22 191 GLU A N 1
ATOM 1543 C CA . GLU A 1 191 ? -18.015 -1.827 -21.842 1.00 39.22 191 GLU A CA 1
ATOM 1544 C C . GLU A 1 191 ? -19.217 -1.005 -21.374 1.00 39.22 191 GLU A C 1
ATOM 1546 O O . GLU A 1 191 ? -20.241 -1.520 -20.936 1.00 39.22 191 GLU A O 1
ATOM 1551 N N . ILE A 1 192 ? -19.017 0.312 -21.337 1.00 35.28 192 ILE A N 1
ATOM 1552 C CA . ILE A 1 192 ? -20.101 1.279 -21.315 1.00 35.28 192 ILE A CA 1
ATOM 1553 C C . ILE A 1 192 ? -20.810 1.068 -22.654 1.00 35.28 192 ILE A C 1
ATOM 1555 O O . ILE A 1 192 ? -20.391 1.599 -23.683 1.00 35.28 192 ILE A O 1
ATOM 1559 N N . GLU A 1 193 ? -21.830 0.214 -22.662 1.00 42.88 193 GLU A N 1
ATOM 1560 C CA . GLU A 1 193 ? -22.850 0.214 -23.702 1.00 42.88 193 GLU A CA 1
ATOM 1561 C C . GLU A 1 193 ? -23.620 1.529 -23.581 1.00 42.88 193 GLU A C 1
ATOM 1563 O O . GLU A 1 193 ? -24.630 1.602 -22.899 1.00 42.88 193 GLU A O 1
ATOM 1568 N N . ASP A 1 194 ? -23.101 2.595 -24.186 1.00 43.34 194 ASP A N 1
ATOM 1569 C CA . ASP A 1 194 ? -23.944 3.643 -24.749 1.00 43.34 194 ASP A CA 1
ATOM 1570 C C . ASP A 1 194 ? -23.132 4.560 -25.666 1.00 43.34 194 ASP A C 1
ATOM 1572 O O . ASP A 1 194 ? -22.009 4.958 -25.363 1.00 43.34 194 ASP A O 1
ATOM 1576 N N . THR A 1 195 ? -23.738 4.918 -26.797 1.00 35.75 195 THR A N 1
ATOM 1577 C CA . THR A 1 195 ? -23.188 5.658 -27.952 1.00 35.75 195 THR A CA 1
ATOM 1578 C C . THR A 1 195 ? -22.355 4.812 -28.929 1.00 35.75 195 THR A C 1
ATOM 1580 O O . THR A 1 195 ? -21.134 4.673 -28.869 1.00 35.75 195 THR A O 1
ATOM 1583 N N . GLY A 1 196 ? -23.059 4.220 -29.896 1.00 43.03 196 GLY A N 1
ATOM 1584 C CA . GLY A 1 196 ? -22.474 3.410 -30.955 1.00 43.03 196 GLY A CA 1
ATOM 1585 C C . GLY A 1 196 ? -21.583 4.203 -31.909 1.00 43.03 196 GLY A C 1
ATOM 1586 O O . GLY A 1 196 ? -22.074 4.734 -32.892 1.00 43.03 196 GLY A O 1
ATOM 1587 N N . VAL A 1 197 ? -20.272 4.190 -31.660 1.00 41.25 197 VAL A N 1
ATOM 1588 C CA . VAL A 1 197 ? -19.200 4.154 -32.675 1.00 41.25 197 VAL A CA 1
ATOM 1589 C C . VAL A 1 197 ? -17.992 3.443 -32.046 1.00 41.25 197 VAL A C 1
ATOM 1591 O O . VAL A 1 197 ? -17.016 4.062 -31.626 1.00 41.25 197 VAL A O 1
ATOM 1594 N N . TRP A 1 198 ? -18.039 2.114 -31.956 1.00 35.81 198 TRP A N 1
ATOM 1595 C CA . TRP A 1 198 ? -16.914 1.326 -31.450 1.00 35.81 198 TRP A CA 1
ATOM 1596 C C . TRP A 1 198 ? -15.909 1.038 -32.569 1.00 35.81 198 TRP A C 1
ATOM 1598 O O . TRP A 1 198 ? -16.087 0.124 -33.373 1.00 35.81 198 TRP A O 1
ATOM 1608 N N . ARG A 1 199 ? -14.777 1.755 -32.584 1.00 35.59 199 ARG A N 1
ATOM 1609 C CA . ARG A 1 199 ? -13.531 1.090 -32.988 1.00 35.59 199 ARG A CA 1
ATOM 1610 C C . ARG A 1 199 ? -13.154 0.168 -31.831 1.00 35.59 199 ARG A C 1
ATOM 1612 O O . ARG A 1 199 ? -13.007 0.673 -30.719 1.00 35.59 199 ARG A O 1
ATOM 1619 N N . PRO A 1 200 ? -12.938 -1.138 -32.048 1.00 40.28 200 PRO A N 1
ATOM 1620 C CA . PRO A 1 200 ? -12.340 -1.975 -31.026 1.00 40.28 200 PRO A CA 1
ATOM 1621 C C . PRO A 1 200 ? -10.909 -1.475 -30.834 1.00 40.28 200 PRO A C 1
ATOM 1623 O O . PRO A 1 200 ? -9.991 -1.836 -31.577 1.00 40.28 200 PRO A O 1
ATOM 1626 N N . GLN A 1 201 ? -10.709 -0.602 -29.847 1.00 44.44 201 GLN A N 1
ATOM 1627 C CA . GLN A 1 201 ? -9.394 -0.266 -29.329 1.00 44.44 201 GLN A CA 1
ATOM 1628 C C . GLN A 1 201 ? -8.909 -1.533 -28.630 1.00 44.44 201 GLN A C 1
ATOM 1630 O O . GLN A 1 201 ? -9.023 -1.679 -27.420 1.00 44.44 201 GLN A O 1
ATOM 1635 N N . LYS A 1 202 ? -8.428 -2.491 -29.427 1.00 44.94 202 LYS A N 1
ATOM 1636 C CA . LYS A 1 202 ? -7.810 -3.740 -29.001 1.00 44.94 202 LYS A CA 1
ATOM 1637 C C . LYS A 1 202 ? -6.739 -3.355 -27.990 1.00 44.94 202 LYS A C 1
ATOM 1639 O O . LYS A 1 202 ? -5.646 -2.934 -28.380 1.00 44.94 202 LYS A O 1
ATOM 1644 N N . CYS A 1 203 ? -7.078 -3.406 -26.700 1.00 50.22 203 CYS A N 1
ATOM 1645 C CA . CYS A 1 203 ? -6.139 -3.211 -25.612 1.00 50.22 203 CYS A CA 1
ATOM 1646 C C . CYS A 1 203 ? -4.991 -4.155 -25.929 1.00 50.22 203 CYS A C 1
ATOM 1648 O O . CYS A 1 203 ? -5.184 -5.369 -25.984 1.00 50.22 203 CYS A O 1
ATOM 1650 N N . ARG A 1 204 ? -3.828 -3.592 -26.271 1.00 62.22 204 ARG A N 1
ATOM 1651 C CA . ARG A 1 204 ? -2.621 -4.335 -26.641 1.00 62.22 204 ARG A CA 1
ATOM 1652 C C . ARG A 1 204 ? -2.072 -5.029 -25.388 1.00 62.22 204 ARG A C 1
ATOM 1654 O O . ARG A 1 204 ? -0.963 -4.738 -24.967 1.00 62.22 204 ARG A O 1
ATOM 1661 N N . ARG A 1 205 ? -2.866 -5.894 -24.753 1.00 73.44 205 ARG A N 1
ATOM 1662 C CA . ARG A 1 205 ? -2.381 -6.836 -23.754 1.00 73.44 205 ARG A CA 1
ATOM 1663 C C . ARG A 1 205 ? -1.532 -7.837 -24.516 1.00 73.44 205 ARG A C 1
ATOM 1665 O O . ARG A 1 205 ? -1.989 -8.443 -25.487 1.00 73.44 205 ARG A O 1
ATOM 1672 N N . ASP A 1 206 ? -0.286 -7.970 -24.098 1.00 85.81 206 ASP A N 1
ATOM 1673 C CA . ASP A 1 206 ? 0.586 -8.990 -24.647 1.00 85.81 206 ASP A CA 1
ATOM 1674 C C . ASP A 1 206 ? 0.024 -10.373 -24.296 1.00 85.81 206 ASP A C 1
ATOM 1676 O O . ASP A 1 206 ? -0.547 -10.578 -23.221 1.00 85.81 206 ASP A O 1
ATOM 1680 N N . GLN A 1 207 ? 0.228 -11.355 -25.178 1.00 90.44 207 GLN A N 1
ATOM 1681 C CA . GLN A 1 207 ? -0.162 -12.747 -24.912 1.00 90.44 207 GLN A CA 1
ATOM 1682 C C . GLN A 1 207 ? 0.448 -13.273 -23.601 1.00 90.44 207 GLN A C 1
ATOM 1684 O O . GLN A 1 207 ? -0.147 -14.109 -22.928 1.00 90.44 207 GLN A O 1
ATOM 1689 N N . GLN A 1 208 ? 1.619 -12.758 -23.213 1.00 88.31 208 GLN A N 1
ATOM 1690 C CA . GLN A 1 208 ? 2.269 -13.075 -21.945 1.00 88.31 208 GLN A CA 1
ATOM 1691 C C . GLN A 1 208 ? 1.452 -12.599 -20.734 1.00 88.31 208 GLN A C 1
ATOM 1693 O O . GLN A 1 208 ? 1.298 -13.355 -19.779 1.00 88.31 208 GLN A O 1
ATOM 1698 N N . THR A 1 209 ? 0.902 -11.384 -20.779 1.00 91.00 209 THR A N 1
ATOM 1699 C CA . THR A 1 209 ? 0.073 -10.831 -19.700 1.00 91.00 209 THR A CA 1
ATOM 1700 C C . THR A 1 209 ? -1.238 -11.597 -19.563 1.00 91.00 209 THR A C 1
ATOM 1702 O O . THR A 1 209 ? -1.635 -11.914 -18.448 1.00 91.00 209 THR A O 1
ATOM 1705 N N . ALA A 1 210 ? -1.873 -11.958 -20.686 1.00 90.00 210 ALA A N 1
ATOM 1706 C CA . ALA A 1 210 ? -3.087 -12.776 -20.674 1.00 90.00 210 ALA A CA 1
ATOM 1707 C C . ALA A 1 210 ? -2.842 -14.133 -19.994 1.00 90.00 210 ALA A C 1
ATOM 1709 O O . ALA A 1 210 ? -3.542 -14.474 -19.047 1.00 90.00 210 ALA A O 1
ATOM 1710 N N . LYS A 1 211 ? -1.764 -14.833 -20.384 1.00 93.12 211 LYS A N 1
ATOM 1711 C CA . LYS A 1 211 ? -1.368 -16.098 -19.748 1.00 93.12 211 LYS A CA 1
ATOM 1712 C C . LYS A 1 211 ? -1.142 -15.934 -18.249 1.00 93.12 211 LYS A C 1
ATOM 1714 O O . LYS A 1 211 ? -1.629 -16.748 -17.481 1.00 93.12 211 LYS A O 1
ATOM 1719 N N . VAL A 1 212 ? -0.414 -14.904 -17.812 1.00 93.31 212 VAL A N 1
ATOM 1720 C CA . VAL A 1 212 ? -0.151 -14.693 -16.378 1.00 93.31 212 VAL A CA 1
ATOM 1721 C C . VAL A 1 212 ? -1.435 -14.400 -15.603 1.00 93.31 212 VAL A C 1
ATOM 1723 O O . VAL A 1 212 ? -1.609 -14.936 -14.512 1.00 93.31 212 VAL A O 1
ATOM 1726 N N . ARG A 1 213 ? -2.358 -13.624 -16.179 1.00 93.75 213 ARG A N 1
ATOM 1727 C CA . ARG A 1 213 ? -3.645 -13.308 -15.552 1.00 93.75 213 ARG A CA 1
ATOM 1728 C C . ARG A 1 213 ? -4.469 -14.562 -15.263 1.00 93.75 213 ARG A C 1
ATOM 1730 O O . ARG A 1 213 ? -4.987 -14.698 -14.159 1.00 93.75 213 ARG A O 1
ATOM 1737 N N . ASP A 1 214 ? -4.509 -15.503 -16.203 1.00 93.88 214 ASP A N 1
ATOM 1738 C CA . ASP A 1 214 ? -5.225 -16.774 -16.030 1.00 93.88 214 ASP A CA 1
ATOM 1739 C C . ASP A 1 214 ? -4.637 -17.619 -14.880 1.00 93.88 214 ASP A C 1
ATOM 1741 O O . ASP A 1 214 ? -5.334 -18.418 -14.256 1.00 93.88 214 ASP A O 1
ATOM 1745 N N . HIS A 1 215 ? -3.362 -17.398 -14.538 1.00 95.31 215 HIS A N 1
ATOM 1746 C CA . HIS A 1 215 ? -2.670 -18.070 -13.438 1.00 95.31 215 HIS A CA 1
ATOM 1747 C C . HIS A 1 215 ? -2.833 -17.362 -12.079 1.00 95.31 215 HIS A C 1
ATOM 1749 O O . HIS A 1 215 ? -2.397 -17.905 -11.065 1.00 95.31 215 HIS A O 1
ATOM 1755 N N . ILE A 1 216 ? -3.475 -16.194 -11.986 1.00 95.88 216 ILE A N 1
ATOM 1756 C CA . ILE A 1 216 ? -3.685 -15.531 -10.684 1.00 95.88 216 ILE A CA 1
ATOM 1757 C C . ILE A 1 216 ? -4.617 -16.371 -9.789 1.00 95.88 216 ILE A C 1
ATOM 1759 O O . ILE A 1 216 ? -4.403 -16.483 -8.580 1.00 95.88 216 ILE A O 1
ATOM 1763 N N . GLY A 1 217 ? -5.621 -17.033 -10.371 1.00 94.56 217 GLY A N 1
ATOM 1764 C CA . GLY A 1 217 ? -6.559 -17.880 -9.632 1.00 94.56 217 GLY A CA 1
ATOM 1765 C C . GLY A 1 217 ? -7.355 -17.088 -8.588 1.00 94.56 217 GLY A C 1
ATOM 1766 O O . GLY A 1 217 ? -7.988 -16.097 -8.919 1.00 94.56 217 GLY A O 1
ATOM 1767 N N . LYS A 1 218 ? -7.326 -17.521 -7.318 1.00 94.75 218 LYS A N 1
ATOM 1768 C CA . LYS A 1 218 ? -8.034 -16.846 -6.209 1.00 94.75 218 LYS A CA 1
ATOM 1769 C C . LYS A 1 218 ? -7.367 -15.542 -5.735 1.00 94.75 218 LYS A C 1
ATOM 1771 O O . LYS A 1 218 ? -7.942 -14.844 -4.908 1.00 94.75 218 LYS A O 1
ATOM 1776 N N . GLY A 1 219 ? -6.156 -15.235 -6.206 1.00 96.06 219 GLY A N 1
ATOM 1777 C CA . GLY A 1 219 ? -5.416 -14.032 -5.824 1.00 96.06 219 GLY A CA 1
ATOM 1778 C C . GLY A 1 219 ? -4.965 -14.012 -4.357 1.00 96.06 219 GLY A C 1
ATOM 1779 O O . GLY A 1 219 ? -4.422 -14.987 -3.836 1.00 96.06 219 GLY A O 1
ATOM 1780 N N . ILE A 1 220 ? -5.162 -12.874 -3.700 1.00 97.56 220 ILE A N 1
ATOM 1781 C CA . ILE A 1 220 ? -4.795 -12.629 -2.299 1.00 97.56 220 ILE A CA 1
ATOM 1782 C C . ILE A 1 220 ? -6.031 -12.290 -1.460 1.00 97.56 220 ILE A C 1
ATOM 1784 O O . ILE A 1 220 ? -7.143 -12.245 -1.956 1.00 97.56 220 ILE A O 1
ATOM 1788 N N . GLN A 1 221 ? -5.864 -12.048 -0.176 1.00 96.81 221 GLN A N 1
ATOM 1789 C CA . GLN A 1 221 ? -6.864 -11.421 0.669 1.00 96.81 221 GLN A CA 1
ATOM 1790 C C . GLN A 1 221 ? -6.150 -10.355 1.480 1.00 96.81 221 GLN A C 1
ATOM 1792 O O . GLN A 1 221 ? -5.171 -10.665 2.159 1.00 96.81 221 GLN A O 1
ATOM 1797 N N . LEU A 1 222 ? -6.618 -9.117 1.365 1.00 96.88 222 LEU A N 1
ATOM 1798 C CA . LEU A 1 222 ? -6.101 -7.987 2.121 1.00 96.88 222 LEU A CA 1
ATOM 1799 C C . LEU A 1 222 ? -6.940 -7.820 3.385 1.00 96.88 222 LEU A C 1
ATOM 1801 O O . LEU A 1 222 ? -8.171 -7.815 3.322 1.00 96.88 222 LEU A O 1
ATOM 1805 N N . ASP A 1 223 ? -6.259 -7.680 4.514 1.00 95.94 223 ASP A N 1
ATOM 1806 C CA . ASP A 1 223 ? -6.851 -7.343 5.801 1.00 95.94 223 ASP A CA 1
ATOM 1807 C C . ASP A 1 223 ? -6.084 -6.166 6.401 1.00 95.94 223 ASP A C 1
ATOM 1809 O O . ASP A 1 223 ? -4.853 -6.136 6.383 1.00 95.94 223 ASP A O 1
ATOM 1813 N N . VAL A 1 224 ? -6.807 -5.185 6.932 1.00 95.50 224 VAL A N 1
ATOM 1814 C CA . VAL A 1 224 ? -6.214 -4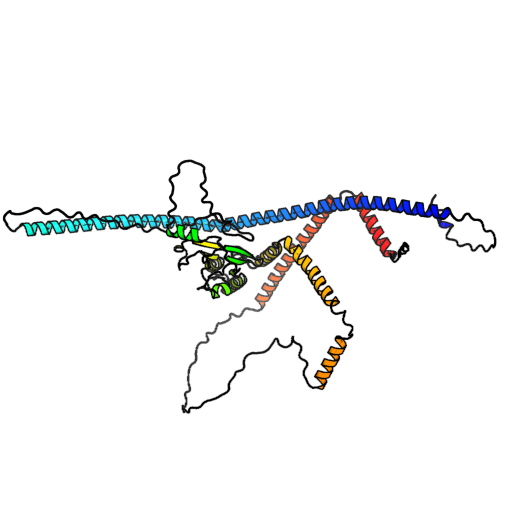.037 7.628 1.00 95.50 224 VAL A CA 1
ATOM 1815 C C . VAL A 1 224 ? -6.583 -4.154 9.093 1.00 95.50 224 VAL A C 1
ATOM 1817 O O . VAL A 1 224 ? -7.763 -4.272 9.431 1.00 95.50 224 VAL A O 1
ATOM 1820 N N . ASP A 1 225 ? -5.578 -4.149 9.963 1.00 94.62 225 ASP A N 1
ATOM 1821 C CA . ASP A 1 225 ? -5.827 -4.215 11.397 1.00 94.62 225 ASP A CA 1
ATOM 1822 C C . ASP A 1 225 ? -6.187 -2.843 11.989 1.00 94.62 225 ASP A C 1
ATOM 1824 O O . ASP A 1 225 ? -6.222 -1.812 11.316 1.00 94.62 225 ASP A O 1
ATOM 1828 N N . GLN A 1 226 ? -6.491 -2.831 13.285 1.00 89.62 226 GLN A N 1
ATOM 1829 C CA . GLN A 1 226 ? -6.879 -1.613 14.003 1.00 89.62 226 GLN A CA 1
ATOM 1830 C C . GLN A 1 226 ? -5.728 -0.626 14.178 1.00 89.62 226 GLN A C 1
ATOM 1832 O O . GLN A 1 226 ? -5.959 0.564 14.395 1.00 89.62 226 GLN A O 1
ATOM 1837 N N . GLU A 1 227 ? -4.498 -1.124 14.134 1.00 89.69 227 GLU A N 1
ATOM 1838 C CA . GLU A 1 227 ? -3.308 -0.305 14.278 1.00 89.69 227 GLU A CA 1
ATOM 1839 C C . GLU A 1 227 ? -2.969 0.385 12.959 1.00 89.69 227 GLU A C 1
ATOM 1841 O O . GLU A 1 227 ? -2.342 1.435 12.996 1.00 89.69 227 GLU A O 1
ATOM 1846 N N . GLY A 1 228 ? -3.441 -0.142 11.825 1.00 91.94 228 GLY A N 1
ATOM 1847 C CA . GLY A 1 228 ? -3.144 0.326 10.475 1.00 91.94 228 GLY A CA 1
ATOM 1848 C C . GLY A 1 228 ? -2.050 -0.487 9.781 1.00 91.94 228 GLY A C 1
ATOM 1849 O O . GLY A 1 228 ? -1.530 -0.043 8.756 1.00 91.94 228 GLY A O 1
ATOM 1850 N N . ASN A 1 229 ? -1.685 -1.655 10.318 1.00 96.88 229 ASN A N 1
ATOM 1851 C CA . ASN A 1 229 ? -0.854 -2.621 9.611 1.00 96.88 229 ASN A CA 1
ATOM 1852 C C . ASN A 1 229 ? -1.686 -3.327 8.535 1.00 96.88 229 ASN A C 1
ATOM 1854 O O . ASN A 1 229 ? -2.898 -3.523 8.674 1.00 96.88 229 ASN A O 1
ATOM 1858 N N . VAL A 1 230 ? -1.009 -3.747 7.469 1.00 97.25 230 VAL A N 1
ATOM 1859 C CA . VAL A 1 230 ? -1.640 -4.468 6.360 1.00 97.25 230 VAL A CA 1
ATOM 1860 C C . VAL A 1 230 ? -1.174 -5.912 6.373 1.00 97.25 230 VAL A C 1
ATOM 1862 O O . VAL A 1 230 ? 0.027 -6.197 6.345 1.00 97.25 230 VAL A O 1
ATOM 1865 N N . TRP A 1 231 ? -2.143 -6.816 6.387 1.00 97.81 231 TRP A N 1
ATOM 1866 C CA . TRP A 1 231 ? -1.972 -8.257 6.334 1.00 97.81 231 TRP A CA 1
ATOM 1867 C C . TRP A 1 231 ? -2.428 -8.775 4.978 1.00 97.81 231 TRP A C 1
ATOM 1869 O O . TRP A 1 231 ? -3.438 -8.331 4.430 1.00 97.81 231 TRP A O 1
ATOM 1879 N N . VAL A 1 232 ? -1.678 -9.729 4.435 1.00 98.19 232 VAL A N 1
ATOM 1880 C CA . VAL A 1 232 ? -1.991 -10.361 3.156 1.00 98.19 232 VAL A CA 1
ATOM 1881 C C . VAL A 1 232 ? -1.980 -11.862 3.331 1.00 98.19 232 VAL A C 1
ATOM 1883 O O . VAL A 1 232 ? -0.989 -12.439 3.768 1.00 98.19 232 VAL A O 1
ATOM 1886 N N . THR A 1 233 ? -3.086 -12.499 2.962 1.00 98.12 233 THR A N 1
ATOM 1887 C CA . THR A 1 233 ? -3.176 -13.958 2.874 1.00 98.12 233 THR A CA 1
ATOM 1888 C C . THR A 1 233 ? -3.169 -14.355 1.409 1.00 98.12 233 THR A C 1
ATOM 1890 O O . THR A 1 233 ? -4.032 -13.933 0.642 1.00 98.12 233 THR A O 1
ATOM 1893 N N . ARG A 1 234 ? -2.205 -15.169 0.985 1.00 97.88 234 ARG A N 1
ATOM 1894 C CA . ARG A 1 234 ? -2.197 -15.719 -0.375 1.00 97.88 234 ARG A CA 1
ATOM 1895 C C . ARG A 1 234 ? -3.252 -16.816 -0.489 1.00 97.88 234 ARG A C 1
ATOM 1897 O O . ARG A 1 234 ? -3.176 -17.811 0.226 1.00 97.88 234 ARG A O 1
ATOM 1904 N N . LEU A 1 235 ? -4.188 -16.665 -1.426 1.00 97.62 235 LEU A N 1
ATOM 1905 C CA . LEU A 1 235 ? -5.206 -17.675 -1.751 1.00 97.62 235 LEU A CA 1
ATOM 1906 C C . LEU A 1 235 ? -4.907 -18.394 -3.079 1.00 97.62 235 LEU A C 1
ATOM 1908 O O . LEU A 1 235 ? -5.466 -19.456 -3.368 1.00 97.62 235 LEU A O 1
ATOM 1912 N N . SER A 1 236 ? -4.045 -17.808 -3.913 1.00 96.25 236 SER A N 1
ATOM 1913 C CA . SER A 1 236 ? -3.617 -18.343 -5.199 1.00 96.25 236 SER A CA 1
ATOM 1914 C C . SER A 1 236 ? -2.653 -19.514 -5.039 1.00 96.25 236 SER A C 1
ATOM 1916 O O . SER A 1 236 ? -1.724 -19.479 -4.233 1.00 96.25 236 SER A O 1
ATOM 1918 N N . ARG A 1 237 ? -2.810 -20.537 -5.888 1.00 97.38 237 ARG A N 1
ATOM 1919 C CA . ARG A 1 237 ? -1.835 -21.636 -5.985 1.00 97.38 237 ARG A CA 1
ATOM 1920 C C . ARG A 1 237 ? -0.473 -21.146 -6.468 1.00 97.38 237 ARG A C 1
ATOM 1922 O O . ARG A 1 237 ? 0.537 -21.650 -6.000 1.00 97.38 237 ARG A O 1
ATOM 1929 N N . ASN A 1 238 ? -0.450 -20.154 -7.355 1.00 97.69 238 ASN A N 1
ATOM 1930 C CA . ASN A 1 238 ? 0.777 -19.544 -7.863 1.00 97.69 238 ASN A CA 1
ATOM 1931 C C . ASN A 1 238 ? 1.321 -18.478 -6.913 1.00 97.69 238 ASN A C 1
ATOM 1933 O O . ASN A 1 238 ? 0.583 -17.956 -6.070 1.00 97.69 238 ASN A O 1
ATOM 1937 N N . ASP A 1 239 ? 2.611 -18.189 -7.060 1.00 97.75 239 ASP A N 1
ATOM 1938 C CA . ASP A 1 239 ? 3.339 -17.297 -6.169 1.00 97.75 239 ASP A CA 1
ATOM 1939 C C . ASP A 1 239 ? 2.852 -15.854 -6.242 1.00 97.75 239 ASP A C 1
ATOM 1941 O O . ASP A 1 239 ? 2.435 -15.350 -7.287 1.00 97.75 239 ASP A O 1
ATOM 1945 N N . VAL A 1 240 ? 2.922 -15.202 -5.088 1.00 98.06 240 VAL A N 1
ATOM 1946 C CA . VAL A 1 240 ? 2.664 -13.779 -4.913 1.00 98.06 240 VAL A CA 1
ATOM 1947 C C . VAL A 1 240 ? 3.857 -13.211 -4.172 1.00 98.06 240 VAL A C 1
ATOM 1949 O O . VAL A 1 240 ? 4.256 -13.765 -3.144 1.00 98.06 240 VAL A O 1
ATOM 1952 N N . ILE A 1 241 ? 4.437 -12.152 -4.724 1.00 98.25 241 ILE A N 1
ATOM 1953 C CA . ILE A 1 241 ? 5.719 -11.613 -4.288 1.00 98.25 241 ILE A CA 1
ATOM 1954 C C . ILE A 1 241 ? 5.514 -10.145 -3.910 1.00 98.25 241 ILE A C 1
ATOM 1956 O O . ILE A 1 241 ? 4.983 -9.344 -4.678 1.00 98.25 241 ILE A O 1
ATOM 1960 N N . VAL A 1 242 ? 5.896 -9.795 -2.688 1.00 98.00 242 VAL A N 1
ATOM 1961 C CA . VAL A 1 242 ? 5.910 -8.423 -2.183 1.00 98.00 242 VAL A CA 1
ATOM 1962 C C . VAL A 1 242 ? 7.225 -7.785 -2.595 1.00 98.00 242 VAL A C 1
ATOM 1964 O O . VAL A 1 242 ? 8.304 -8.254 -2.230 1.00 98.00 242 VAL A O 1
ATOM 1967 N N . LYS A 1 243 ? 7.138 -6.698 -3.354 1.00 97.00 243 LYS A N 1
ATOM 1968 C CA . LYS A 1 243 ? 8.313 -5.994 -3.860 1.00 97.00 243 LYS A CA 1
ATOM 1969 C C . LYS A 1 243 ? 8.952 -5.117 -2.796 1.00 97.00 243 LYS A C 1
ATOM 1971 O O . LYS A 1 243 ? 8.299 -4.692 -1.848 1.00 97.00 243 LYS A O 1
ATOM 1976 N N . GLY A 1 244 ? 10.237 -4.817 -2.984 1.00 93.81 244 GLY A N 1
ATOM 1977 C CA . GLY A 1 244 ? 11.000 -3.957 -2.075 1.00 93.81 244 GLY A CA 1
ATOM 1978 C C . GLY A 1 244 ? 11.644 -4.689 -0.894 1.00 93.81 244 GLY A C 1
ATOM 1979 O O . GLY A 1 244 ? 12.292 -4.053 -0.065 1.00 93.81 244 GLY A O 1
ATOM 1980 N N . CYS A 1 245 ? 11.536 -6.022 -0.823 1.00 94.31 245 CYS A N 1
ATOM 1981 C CA . CYS A 1 245 ? 12.136 -6.831 0.245 1.00 94.31 245 CYS A CA 1
ATOM 1982 C C . CYS A 1 245 ? 13.673 -6.734 0.308 1.00 94.31 245 CYS A C 1
ATOM 1984 O O . CYS A 1 245 ? 14.248 -6.883 1.383 1.00 94.31 245 CYS A O 1
ATOM 1986 N N . PHE A 1 246 ? 14.337 -6.437 -0.815 1.00 93.56 246 PHE A N 1
ATOM 1987 C CA . PHE A 1 246 ? 15.795 -6.259 -0.889 1.00 93.56 246 PHE A CA 1
ATOM 1988 C C . PHE A 1 246 ? 16.272 -4.869 -0.441 1.00 93.56 246 PHE A C 1
ATOM 1990 O O . PHE A 1 246 ? 17.459 -4.673 -0.193 1.00 93.56 246 PHE A O 1
ATOM 1997 N N . GLU A 1 247 ? 15.363 -3.901 -0.301 1.00 94.12 247 GLU A N 1
ATOM 1998 C CA . GLU A 1 247 ? 15.680 -2.531 0.109 1.00 94.12 247 GLU A CA 1
ATOM 1999 C C . GLU A 1 247 ? 14.858 -2.125 1.347 1.00 94.12 247 GLU A C 1
ATOM 2001 O O . GLU A 1 247 ? 14.074 -1.175 1.296 1.00 94.12 247 GLU A O 1
ATOM 2006 N N . PRO A 1 248 ? 15.041 -2.792 2.505 1.00 89.88 248 PRO A N 1
ATOM 2007 C CA . PRO A 1 248 ? 14.201 -2.583 3.692 1.00 89.88 248 PRO A CA 1
ATOM 2008 C C . PRO A 1 248 ? 14.295 -1.166 4.281 1.00 89.88 248 PRO A C 1
ATOM 2010 O O . PRO A 1 248 ? 13.466 -0.762 5.082 1.00 89.88 248 PRO A O 1
ATOM 2013 N N . HIS A 1 249 ? 15.295 -0.380 3.882 1.00 89.19 249 HIS A N 1
ATOM 2014 C CA . HIS A 1 249 ? 15.453 1.022 4.272 1.00 89.19 249 HIS A CA 1
ATOM 2015 C C . HIS A 1 249 ? 14.613 1.992 3.418 1.00 89.19 249 HIS A C 1
ATOM 2017 O O . HIS A 1 249 ? 14.526 3.173 3.755 1.00 89.19 249 HIS A O 1
ATOM 2023 N N . LYS A 1 250 ? 14.033 1.523 2.302 1.00 91.75 250 LYS A N 1
ATOM 2024 C CA . LYS A 1 250 ? 13.140 2.294 1.418 1.00 91.75 250 LYS A CA 1
ATOM 2025 C C . LYS A 1 250 ? 11.684 1.832 1.480 1.00 91.75 250 LYS A C 1
ATOM 2027 O O . LYS A 1 250 ? 10.847 2.422 0.802 1.00 91.75 250 LYS A O 1
ATOM 2032 N N . HIS A 1 251 ? 11.389 0.814 2.286 1.00 95.00 251 HIS A N 1
ATOM 2033 C CA . HIS A 1 251 ? 10.054 0.248 2.461 1.00 95.00 251 HIS A CA 1
ATOM 2034 C C . HIS A 1 251 ? 9.782 -0.046 3.942 1.00 95.00 251 HIS A C 1
ATOM 2036 O O . HIS A 1 251 ? 10.711 -0.218 4.724 1.00 95.00 251 HIS A O 1
ATOM 2042 N N . CYS A 1 252 ? 8.513 -0.133 4.341 1.00 96.50 252 CYS A N 1
ATOM 2043 C CA . CYS A 1 252 ? 8.114 -0.500 5.708 1.00 96.50 252 CYS A CA 1
ATOM 2044 C C . CYS A 1 252 ? 7.526 -1.917 5.747 1.00 96.50 252 CYS A C 1
ATOM 2046 O O . CYS A 1 252 ? 6.397 -2.131 6.190 1.00 96.50 252 CYS A O 1
ATOM 2048 N N . ILE A 1 253 ? 8.291 -2.878 5.224 1.00 96.94 253 ILE A N 1
ATOM 2049 C CA . ILE A 1 253 ? 7.900 -4.289 5.122 1.00 96.94 253 ILE A CA 1
ATOM 2050 C C . ILE A 1 253 ? 8.277 -5.020 6.413 1.00 96.94 253 ILE A C 1
ATOM 2052 O O . ILE A 1 253 ? 9.311 -4.738 7.019 1.00 96.94 253 ILE A O 1
ATOM 2056 N N . SER A 1 254 ? 7.449 -5.973 6.845 1.00 97.19 254 SER A N 1
ATOM 2057 C CA . SER A 1 254 ? 7.751 -6.758 8.043 1.00 97.19 254 SER A CA 1
ATOM 2058 C C . SER A 1 254 ? 8.962 -7.681 7.849 1.00 97.19 254 SER A C 1
ATOM 2060 O O . SER A 1 254 ? 9.268 -8.141 6.746 1.00 97.19 254 SER A O 1
ATOM 2062 N N . LYS A 1 255 ? 9.628 -8.013 8.960 1.00 96.75 255 LYS A N 1
ATOM 2063 C CA . LYS A 1 255 ? 10.785 -8.922 8.968 1.00 96.75 255 LYS A CA 1
ATOM 2064 C C . LYS A 1 255 ? 10.461 -10.303 8.401 1.00 96.75 255 LYS A C 1
ATOM 2066 O O . LYS A 1 255 ? 11.311 -10.886 7.742 1.00 96.75 255 LYS A O 1
ATOM 2071 N N . GLU A 1 256 ? 9.249 -10.798 8.630 1.00 97.25 256 GLU A N 1
ATOM 2072 C CA . GLU A 1 256 ? 8.807 -12.118 8.169 1.00 97.25 256 GLU A CA 1
ATOM 2073 C C . GLU A 1 256 ? 8.782 -12.196 6.636 1.00 97.25 256 GLU A C 1
ATOM 2075 O O . GLU A 1 256 ? 9.293 -13.140 6.038 1.00 97.25 256 GLU A O 1
ATOM 2080 N N . VAL A 1 257 ? 8.265 -11.152 5.982 1.00 97.69 257 VAL A N 1
ATOM 2081 C CA . VAL A 1 257 ? 8.226 -11.070 4.516 1.00 97.69 257 VAL A CA 1
ATOM 2082 C C . VAL A 1 257 ? 9.634 -10.908 3.940 1.00 97.69 257 VAL A C 1
ATOM 2084 O O . VAL A 1 257 ? 9.949 -11.517 2.922 1.00 97.69 257 VAL A O 1
ATOM 2087 N N . ILE A 1 258 ? 10.510 -10.143 4.601 1.00 97.44 258 ILE A N 1
ATOM 2088 C CA . ILE A 1 258 ? 11.918 -10.000 4.191 1.00 97.44 258 ILE A CA 1
ATOM 2089 C C . ILE A 1 258 ? 12.658 -11.341 4.304 1.00 97.44 258 ILE A C 1
ATOM 2091 O O . ILE A 1 258 ? 13.381 -11.719 3.384 1.00 97.44 258 ILE A O 1
ATOM 2095 N N . GLN A 1 259 ? 12.450 -12.082 5.396 1.00 97.69 259 GLN A N 1
ATOM 2096 C CA . GLN A 1 259 ? 13.034 -13.412 5.604 1.00 97.69 259 GLN A CA 1
ATOM 2097 C C . GLN A 1 259 ? 12.572 -14.414 4.544 1.00 97.69 259 GLN A C 1
ATOM 2099 O O . GLN A 1 259 ? 13.363 -15.251 4.119 1.00 97.69 259 GLN A O 1
ATOM 2104 N N . ASN A 1 260 ? 11.332 -14.286 4.066 1.00 97.62 260 ASN A N 1
ATOM 2105 C CA . ASN A 1 260 ? 10.811 -15.107 2.976 1.00 97.62 260 ASN A CA 1
ATOM 2106 C C . ASN A 1 260 ? 11.104 -14.535 1.575 1.00 97.62 260 ASN A C 1
ATOM 2108 O O . ASN A 1 260 ? 10.423 -14.876 0.609 1.00 97.62 260 ASN A O 1
ATOM 2112 N N . MET A 1 261 ? 12.082 -13.628 1.454 1.00 97.44 261 MET A N 1
ATOM 2113 C CA . MET A 1 261 ? 12.478 -12.984 0.193 1.00 97.44 261 MET A CA 1
ATOM 2114 C C . MET A 1 261 ? 11.297 -12.374 -0.585 1.00 97.44 261 MET A C 1
ATOM 2116 O O . MET A 1 261 ? 11.248 -12.428 -1.810 1.00 97.44 261 MET A O 1
ATOM 2120 N N . GLY A 1 262 ? 10.306 -11.830 0.125 1.00 97.06 262 GLY A N 1
ATOM 2121 C CA . GLY A 1 262 ? 9.101 -11.243 -0.460 1.00 97.06 262 GLY A CA 1
ATOM 2122 C C . GLY A 1 262 ? 8.006 -12.248 -0.830 1.00 97.06 262 GLY A C 1
ATOM 2123 O O . GLY A 1 262 ? 6.877 -11.830 -1.077 1.00 97.06 262 GLY A O 1
ATOM 2124 N N . HIS A 1 263 ? 8.270 -13.555 -0.840 1.00 98.19 263 HIS A N 1
ATOM 2125 C CA . HIS A 1 263 ? 7.261 -14.554 -1.192 1.00 98.19 263 HIS A CA 1
ATOM 2126 C C . HIS A 1 263 ? 6.199 -14.678 -0.092 1.00 98.19 263 HIS A C 1
ATOM 2128 O O . HIS A 1 263 ? 6.509 -14.720 1.097 1.00 98.19 263 HIS A O 1
ATOM 2134 N N . LEU A 1 264 ? 4.927 -14.776 -0.479 1.00 98.19 264 LEU A N 1
ATOM 2135 C CA . LEU A 1 264 ? 3.834 -15.045 0.456 1.00 98.19 264 LEU A CA 1
ATOM 2136 C C . LEU A 1 264 ? 3.561 -16.548 0.575 1.00 98.19 264 LEU A C 1
ATOM 2138 O O . LEU A 1 264 ? 3.463 -17.264 -0.431 1.00 98.19 264 LEU A O 1
ATOM 2142 N N . THR A 1 265 ? 3.389 -17.022 1.807 1.00 98.06 265 THR A N 1
ATOM 2143 C CA . THR A 1 265 ? 3.050 -18.414 2.121 1.00 98.06 265 THR A CA 1
ATOM 2144 C C . THR A 1 265 ? 1.570 -18.699 1.841 1.00 98.06 265 THR A C 1
ATOM 2146 O O . THR A 1 265 ? 0.687 -17.876 2.083 1.00 98.06 265 THR A O 1
ATOM 2149 N N . LEU A 1 266 ? 1.278 -19.867 1.261 1.00 97.88 266 LEU A N 1
ATOM 2150 C CA . LEU A 1 266 ? -0.081 -20.236 0.856 1.00 97.88 266 LEU A CA 1
ATOM 2151 C C . LEU A 1 266 ? -0.996 -20.393 2.079 1.00 97.88 266 LEU A C 1
ATOM 2153 O O . LEU A 1 266 ? -0.676 -21.142 2.996 1.00 97.88 266 LEU A O 1
ATOM 2157 N N . ASN A 1 267 ? -2.160 -19.738 2.051 1.00 97.69 267 ASN A N 1
ATOM 2158 C CA . ASN A 1 267 ? -3.189 -19.765 3.098 1.00 97.69 267 ASN A CA 1
ATOM 2159 C C . ASN A 1 267 ? -2.713 -19.324 4.492 1.00 97.69 267 ASN A C 1
ATOM 2161 O O . ASN A 1 267 ? -3.417 -19.557 5.473 1.00 97.69 267 ASN A O 1
ATOM 2165 N N . SER A 1 268 ? -1.551 -18.679 4.588 1.00 97.88 268 SER A N 1
ATOM 2166 C CA . SER A 1 268 ? -1.037 -18.136 5.839 1.00 97.88 268 SER A CA 1
ATOM 2167 C C . SER A 1 268 ? -1.012 -16.607 5.751 1.00 97.88 268 SER A C 1
ATOM 2169 O O . SER A 1 268 ? -0.462 -16.064 4.789 1.00 97.88 268 SER A O 1
ATOM 2171 N N . PRO A 1 269 ? -1.645 -15.892 6.697 1.00 97.81 269 PRO A N 1
ATOM 2172 C CA . PRO A 1 269 ? -1.613 -14.437 6.723 1.00 97.81 269 PRO A CA 1
ATOM 2173 C C . PRO A 1 269 ? -0.207 -13.955 7.088 1.00 97.81 269 PRO A C 1
ATOM 2175 O O . PRO A 1 269 ? 0.327 -14.339 8.124 1.00 97.81 269 PRO A O 1
ATOM 2178 N N . MET A 1 270 ? 0.371 -13.078 6.268 1.00 98.38 270 MET A N 1
ATOM 2179 C CA . MET A 1 270 ? 1.651 -12.422 6.546 1.00 98.38 270 MET A CA 1
ATOM 2180 C C . MET A 1 270 ? 1.460 -10.909 6.620 1.00 98.38 270 MET A C 1
ATOM 2182 O O . MET A 1 270 ? 0.736 -10.319 5.814 1.00 98.38 270 MET A O 1
ATOM 2186 N N . LYS A 1 271 ? 2.129 -10.252 7.569 1.00 98.12 271 LYS A N 1
ATOM 2187 C CA . LYS A 1 271 ? 2.108 -8.787 7.680 1.00 98.12 271 LYS A CA 1
ATOM 2188 C C . LYS A 1 271 ? 3.001 -8.187 6.595 1.00 98.12 271 LYS A C 1
ATOM 2190 O O . LYS A 1 271 ? 4.214 -8.341 6.660 1.00 98.12 271 LYS A O 1
ATOM 2195 N N . VAL A 1 272 ? 2.448 -7.489 5.606 1.00 98.00 272 VAL A N 1
ATOM 2196 C CA . VAL A 1 272 ? 3.246 -6.889 4.513 1.00 98.00 272 VAL A CA 1
ATOM 2197 C C . VAL A 1 272 ? 3.645 -5.449 4.787 1.00 98.00 272 VAL A C 1
ATOM 2199 O O . VAL A 1 272 ? 4.645 -4.991 4.246 1.00 98.00 272 VAL A O 1
ATOM 2202 N N . PHE A 1 273 ? 2.897 -4.753 5.643 1.00 98.12 273 PHE A N 1
ATOM 2203 C CA . PHE A 1 273 ? 3.197 -3.387 6.048 1.00 98.12 273 PHE A CA 1
ATOM 2204 C C . PHE A 1 273 ? 3.143 -3.256 7.562 1.00 98.12 273 PHE A C 1
ATOM 2206 O O . PHE A 1 273 ? 2.142 -3.627 8.177 1.00 98.12 273 PHE A O 1
ATOM 2213 N N . ASP A 1 274 ? 4.207 -2.710 8.143 1.00 97.00 274 ASP A N 1
ATOM 2214 C CA . ASP A 1 274 ? 4.318 -2.456 9.575 1.00 97.00 274 ASP A CA 1
ATOM 2215 C C . ASP A 1 274 ? 4.268 -0.949 9.855 1.00 97.00 274 ASP A C 1
ATOM 2217 O O . ASP A 1 274 ? 5.198 -0.199 9.538 1.00 97.00 274 ASP A O 1
ATOM 2221 N N . LEU A 1 275 ? 3.175 -0.494 10.472 1.00 95.94 275 LEU A N 1
ATOM 2222 C CA . LEU A 1 275 ? 2.993 0.916 10.791 1.00 95.94 275 LEU A CA 1
ATOM 2223 C C . LEU A 1 275 ? 3.975 1.386 11.872 1.00 95.94 275 LEU A C 1
ATOM 2225 O O . LEU A 1 275 ? 4.330 2.566 11.910 1.00 95.94 275 LEU A O 1
ATOM 2229 N N . LEU A 1 276 ? 4.433 0.498 12.757 1.00 95.00 276 LEU A N 1
ATOM 2230 C CA . LEU A 1 276 ? 5.422 0.854 13.770 1.00 95.00 276 LEU A CA 1
ATOM 2231 C C . LEU A 1 276 ? 6.779 1.145 13.121 1.00 95.00 276 LEU A C 1
ATOM 2233 O O . LEU A 1 276 ? 7.418 2.144 13.461 1.00 95.00 276 LEU A O 1
ATOM 2237 N N . GLU A 1 277 ? 7.178 0.335 12.138 1.00 95.38 277 GLU A N 1
ATOM 2238 C CA . GLU A 1 277 ? 8.397 0.581 11.359 1.00 95.38 277 GLU A CA 1
ATOM 2239 C C . GLU A 1 277 ? 8.277 1.882 10.553 1.00 95.38 277 GLU A C 1
ATOM 2241 O O . GLU A 1 277 ? 9.205 2.692 10.539 1.00 95.38 277 GLU A O 1
ATOM 2246 N N . PHE A 1 278 ? 7.102 2.157 9.976 1.00 96.25 278 PHE A N 1
ATOM 2247 C CA . PHE A 1 278 ? 6.830 3.440 9.325 1.00 96.25 278 PHE A CA 1
ATOM 2248 C C . PHE A 1 278 ? 6.983 4.625 10.286 1.00 96.25 278 PHE A C 1
ATOM 2250 O O . PHE A 1 278 ? 7.669 5.595 9.965 1.00 96.25 278 PHE A O 1
ATOM 2257 N N . LYS A 1 279 ? 6.415 4.548 11.497 1.00 94.69 279 LYS A N 1
ATOM 2258 C CA . LYS A 1 279 ? 6.572 5.591 12.528 1.00 94.69 279 LYS A CA 1
ATOM 2259 C C . LYS A 1 279 ? 8.040 5.797 12.914 1.00 94.69 279 LYS A C 1
ATOM 2261 O O . LYS A 1 279 ? 8.452 6.938 13.109 1.00 94.69 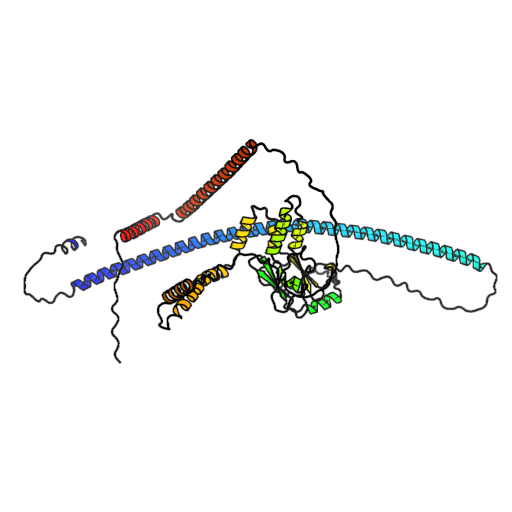279 LYS A O 1
ATOM 2266 N N . SER A 1 280 ? 8.825 4.722 12.992 1.00 94.19 280 SER A N 1
ATOM 2267 C CA . SER A 1 280 ? 10.271 4.778 13.244 1.00 94.19 280 SER A CA 1
ATOM 2268 C C . SER A 1 280 ? 11.014 5.512 12.122 1.00 94.19 280 SER A C 1
ATOM 2270 O O . SER A 1 280 ? 11.799 6.423 12.393 1.00 94.19 280 SER A O 1
ATOM 2272 N N . GLN A 1 281 ? 10.732 5.189 10.856 1.00 93.75 281 GLN A N 1
ATOM 2273 C CA . GLN A 1 281 ? 11.337 5.885 9.715 1.00 93.75 281 GLN A CA 1
ATOM 2274 C C . GLN A 1 281 ? 10.902 7.352 9.630 1.00 93.75 281 GLN A C 1
ATOM 2276 O O . GLN A 1 281 ? 11.741 8.226 9.415 1.00 93.75 281 GLN A O 1
ATOM 2281 N N . LEU A 1 282 ? 9.627 7.640 9.894 1.00 93.94 282 LEU A N 1
ATOM 2282 C CA . LEU A 1 282 ? 9.102 9.001 9.980 1.00 93.94 282 LEU A CA 1
ATOM 2283 C C . LEU A 1 282 ? 9.794 9.806 11.088 1.00 93.94 282 LEU A C 1
ATOM 2285 O O . LEU A 1 282 ? 10.128 10.967 10.879 1.00 93.94 282 LEU A O 1
ATOM 2289 N N . ALA A 1 283 ? 10.038 9.207 12.256 1.00 92.38 283 ALA A N 1
ATOM 2290 C CA . ALA A 1 283 ? 10.744 9.863 13.354 1.00 92.38 283 ALA A CA 1
ATOM 2291 C C . ALA A 1 283 ? 12.207 10.170 12.999 1.00 92.38 283 ALA A C 1
ATOM 2293 O O . ALA A 1 283 ? 12.683 11.265 13.293 1.00 92.38 283 ALA A O 1
ATOM 2294 N N . LYS A 1 284 ? 12.901 9.243 12.323 1.00 93.06 284 LYS A N 1
ATOM 2295 C CA . LYS A 1 284 ? 14.271 9.462 11.824 1.00 93.06 284 LYS A CA 1
ATOM 2296 C C . LYS A 1 284 ? 14.332 10.621 10.832 1.00 93.06 284 LYS A C 1
ATOM 2298 O O . LYS A 1 284 ? 15.243 11.438 10.912 1.00 93.06 284 LYS A O 1
ATOM 2303 N N . GLU A 1 285 ? 13.342 10.724 9.951 1.00 91.31 285 GLU A N 1
ATOM 2304 C CA . GLU A 1 285 ? 13.289 11.802 8.963 1.00 91.31 285 GLU A CA 1
ATOM 2305 C C . GLU A 1 285 ? 12.857 13.137 9.563 1.00 91.31 285 GLU A C 1
ATOM 2307 O O . GLU A 1 285 ? 13.426 14.166 9.213 1.00 91.31 285 GLU A O 1
ATOM 2312 N N . LYS A 1 286 ? 11.977 13.128 10.569 1.00 88.56 286 LYS A N 1
ATOM 2313 C CA . LYS A 1 286 ? 11.682 14.315 11.386 1.00 88.56 286 LYS A CA 1
ATOM 2314 C C . LYS A 1 286 ? 12.895 14.800 12.181 1.00 88.56 286 LYS A C 1
ATOM 2316 O O . LYS A 1 286 ? 13.069 16.004 12.340 1.00 88.56 286 LYS A O 1
ATOM 2321 N N . ALA A 1 287 ? 13.752 13.893 12.650 1.00 91.50 287 ALA A N 1
ATOM 2322 C CA . ALA A 1 287 ? 14.958 14.248 13.398 1.00 91.50 287 ALA A CA 1
ATOM 2323 C C . ALA A 1 287 ? 16.000 15.007 12.555 1.00 91.50 287 ALA A C 1
ATOM 2325 O O . ALA A 1 287 ? 16.850 15.688 13.122 1.00 91.50 287 ALA A O 1
ATOM 2326 N N . LYS A 1 288 ? 15.919 14.944 11.218 1.00 91.75 288 LYS A N 1
ATOM 2327 C CA . LYS A 1 288 ? 16.761 15.748 10.313 1.00 91.75 288 LYS A CA 1
ATOM 2328 C C . LYS A 1 288 ? 16.363 17.230 10.263 1.00 91.75 288 LYS A C 1
ATOM 2330 O O . LYS A 1 288 ? 17.102 18.027 9.695 1.00 91.75 288 LYS A O 1
ATOM 2335 N N . GLY A 1 289 ? 15.236 17.598 10.874 1.00 87.12 289 GLY A N 1
ATOM 2336 C CA . GLY A 1 289 ? 14.669 18.944 10.838 1.00 87.12 289 GLY A CA 1
ATOM 2337 C C . GLY A 1 289 ? 13.566 19.075 9.787 1.00 87.12 289 GLY A C 1
ATOM 2338 O O . GLY A 1 289 ? 13.599 18.425 8.745 1.00 87.12 289 GLY A O 1
ATOM 2339 N N . GLU A 1 290 ? 12.576 19.923 10.072 1.00 83.06 290 GLU A N 1
ATOM 2340 C CA . GLU A 1 290 ? 11.380 20.105 9.231 1.00 83.06 290 GLU A CA 1
ATOM 2341 C C . GLU A 1 290 ? 11.727 20.624 7.825 1.00 83.06 290 GLU A C 1
ATOM 2343 O O . GLU A 1 290 ? 11.129 20.192 6.847 1.00 83.06 290 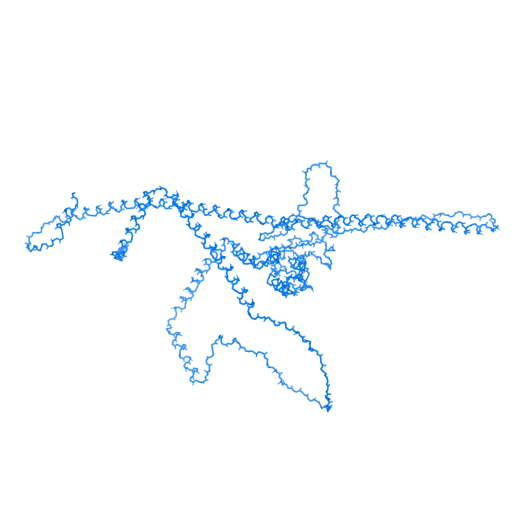GLU A O 1
ATOM 2348 N N . GLU A 1 291 ? 12.764 21.456 7.710 1.00 81.88 291 GLU A N 1
ATOM 2349 C CA . GLU A 1 291 ? 13.253 22.013 6.439 1.00 81.88 291 GLU A CA 1
ATOM 2350 C C . GLU A 1 291 ? 13.935 20.970 5.531 1.00 81.88 291 GLU A C 1
ATOM 2352 O O . GLU A 1 291 ? 13.973 21.130 4.315 1.00 81.88 291 GLU A O 1
ATOM 2357 N N . HIS A 1 292 ? 14.441 19.874 6.106 1.00 85.19 292 HIS A N 1
ATOM 2358 C CA . HIS A 1 292 ? 15.170 18.821 5.384 1.00 85.19 292 HIS A CA 1
ATOM 2359 C C . HIS A 1 292 ? 14.361 17.520 5.265 1.00 85.19 292 HIS A C 1
ATOM 2361 O O . HIS A 1 292 ? 14.912 16.463 4.935 1.00 85.19 292 HIS A O 1
ATOM 2367 N N . MET A 1 293 ? 13.059 17.567 5.559 1.00 87.44 293 MET A N 1
ATOM 2368 C CA . MET A 1 293 ? 12.194 16.396 5.484 1.00 87.44 293 MET A CA 1
ATOM 2369 C C . MET A 1 293 ? 11.875 16.056 4.024 1.00 87.44 293 MET A C 1
ATOM 2371 O O . MET A 1 293 ? 11.233 16.821 3.308 1.00 87.44 293 MET A O 1
ATOM 2375 N N . ASP A 1 294 ? 12.294 14.871 3.580 1.00 88.69 294 ASP A N 1
ATOM 2376 C CA . ASP A 1 294 ? 11.972 14.383 2.238 1.00 88.69 294 ASP A CA 1
ATOM 2377 C C . ASP A 1 294 ? 10.582 13.727 2.217 1.00 88.69 294 ASP A C 1
ATOM 2379 O O . ASP A 1 294 ? 10.424 12.516 2.409 1.00 88.69 294 ASP A O 1
ATOM 2383 N N . HIS A 1 295 ? 9.563 14.544 1.949 1.00 86.31 295 HIS A N 1
ATOM 2384 C CA . HIS A 1 295 ? 8.177 14.101 1.770 1.00 86.31 295 HIS A CA 1
ATOM 2385 C C . HIS A 1 295 ? 8.023 13.047 0.667 1.00 86.31 295 HIS A C 1
ATOM 2387 O O . HIS A 1 295 ? 7.240 12.106 0.772 1.00 86.31 295 HIS A O 1
ATOM 2393 N N . ARG A 1 296 ? 8.830 13.119 -0.398 1.00 87.25 296 ARG A N 1
ATOM 2394 C CA . ARG A 1 296 ? 8.749 12.143 -1.491 1.00 87.25 296 ARG A CA 1
ATOM 2395 C C . ARG A 1 296 ? 9.190 10.759 -1.029 1.00 87.25 296 ARG A C 1
ATOM 2397 O O . ARG A 1 296 ? 8.659 9.751 -1.501 1.00 87.25 296 ARG A O 1
ATOM 2404 N N . LYS A 1 297 ? 10.167 10.694 -0.126 1.00 91.62 297 LYS A N 1
ATOM 2405 C CA . LYS A 1 297 ? 10.606 9.439 0.486 1.00 91.62 297 LYS A CA 1
ATOM 2406 C C . LYS A 1 297 ? 9.536 8.868 1.417 1.00 91.62 297 LYS A C 1
ATOM 2408 O O . LYS A 1 297 ? 9.254 7.677 1.324 1.00 91.62 297 LYS A O 1
ATOM 2413 N N . LEU A 1 298 ? 8.912 9.695 2.254 1.00 91.12 298 LEU A N 1
ATOM 2414 C CA . LEU A 1 298 ? 7.835 9.272 3.159 1.00 91.12 298 LEU A CA 1
ATOM 2415 C C . LEU A 1 298 ? 6.592 8.785 2.397 1.00 91.12 298 LEU A C 1
ATOM 2417 O O . LEU A 1 298 ? 6.072 7.709 2.703 1.00 91.12 298 LEU A O 1
ATOM 2421 N N . ALA A 1 299 ? 6.213 9.476 1.321 1.00 89.75 299 ALA A N 1
ATOM 2422 C CA . ALA A 1 299 ? 5.135 9.043 0.442 1.00 89.75 299 ALA A CA 1
ATOM 2423 C C . ALA A 1 299 ? 5.425 7.664 -0.176 1.00 89.75 299 ALA A C 1
ATOM 2425 O O . ALA A 1 299 ? 4.551 6.801 -0.190 1.00 89.75 299 ALA A O 1
ATOM 2426 N N . LYS A 1 300 ? 6.662 7.394 -0.616 1.00 91.81 300 LYS A N 1
ATOM 2427 C CA . LYS A 1 300 ? 7.053 6.061 -1.120 1.00 91.81 300 LYS A CA 1
ATOM 2428 C C . LYS A 1 300 ? 6.978 4.973 -0.049 1.00 91.81 300 LYS A C 1
ATOM 2430 O O . LYS A 1 300 ? 6.602 3.850 -0.365 1.00 91.81 300 LYS A O 1
ATOM 2435 N N . LEU A 1 301 ? 7.302 5.301 1.203 1.00 94.94 301 LEU A N 1
ATOM 2436 C CA . LEU A 1 301 ? 7.210 4.362 2.324 1.00 94.94 301 LEU A CA 1
ATOM 2437 C C . LEU A 1 301 ? 5.765 3.962 2.636 1.00 94.94 301 LEU A C 1
ATOM 2439 O O . LEU A 1 301 ? 5.546 2.872 3.149 1.00 94.94 301 LEU A O 1
ATOM 2443 N N . SER A 1 302 ? 4.787 4.806 2.300 1.00 94.94 302 SER A N 1
ATOM 2444 C CA . SER A 1 302 ? 3.354 4.545 2.504 1.00 94.94 302 SER A CA 1
ATOM 2445 C C . SER A 1 302 ? 2.711 3.633 1.447 1.00 94.94 302 SER A C 1
ATOM 2447 O O . SER A 1 302 ? 1.491 3.456 1.436 1.00 94.94 302 SER A O 1
ATOM 2449 N N . VAL A 1 303 ? 3.507 3.073 0.536 1.00 94.94 303 VAL A N 1
ATOM 2450 C CA . VAL A 1 303 ? 3.018 2.307 -0.608 1.00 94.94 303 VAL A CA 1
ATOM 2451 C C . VAL A 1 303 ? 3.686 0.934 -0.658 1.00 94.94 303 VAL A C 1
ATOM 2453 O O . VAL A 1 303 ? 4.894 0.805 -0.462 1.00 94.94 303 VAL A O 1
ATOM 2456 N N . VAL A 1 304 ? 2.894 -0.101 -0.947 1.00 96.75 304 VAL A N 1
ATOM 2457 C CA . VAL A 1 304 ? 3.363 -1.485 -1.100 1.00 96.75 304 VAL A CA 1
ATOM 2458 C C . VAL A 1 304 ? 2.983 -2.008 -2.483 1.00 96.75 304 VAL A C 1
ATOM 2460 O O . VAL A 1 304 ? 1.807 -2.034 -2.841 1.00 96.75 304 VAL A O 1
ATOM 2463 N N . SER A 1 305 ? 3.976 -2.450 -3.255 1.00 96.81 305 SER A N 1
ATOM 2464 C CA . SER A 1 305 ? 3.774 -3.107 -4.553 1.00 96.81 305 SER A CA 1
ATOM 2465 C C . SER A 1 305 ? 3.749 -4.629 -4.380 1.00 96.81 305 SER A C 1
ATOM 2467 O O . SER A 1 305 ? 4.631 -5.199 -3.735 1.00 96.81 305 SER A O 1
ATOM 2469 N N . ILE A 1 306 ? 2.765 -5.300 -4.979 1.00 97.62 306 ILE A N 1
ATOM 2470 C CA . ILE A 1 306 ? 2.612 -6.763 -4.924 1.00 97.62 306 ILE A CA 1
ATOM 2471 C C . ILE A 1 306 ? 2.503 -7.306 -6.350 1.00 97.62 306 ILE A C 1
ATOM 2473 O O . ILE A 1 306 ? 1.613 -6.898 -7.097 1.00 97.62 306 ILE A O 1
ATOM 2477 N N . SER A 1 307 ? 3.391 -8.223 -6.733 1.00 97.62 307 SER A N 1
ATOM 2478 C CA . SER A 1 307 ? 3.407 -8.888 -8.038 1.00 97.62 307 SER A CA 1
ATOM 2479 C C . SER A 1 307 ? 2.820 -10.299 -7.973 1.00 97.62 307 SER A C 1
ATOM 2481 O O . SER A 1 307 ? 2.917 -11.000 -6.964 1.00 97.62 307 SER A O 1
ATOM 2483 N N . PHE A 1 308 ? 2.186 -10.725 -9.069 1.00 97.31 308 PHE A N 1
ATOM 2484 C CA . PHE A 1 308 ? 1.572 -12.047 -9.192 1.00 97.31 308 PHE A CA 1
ATOM 2485 C C . PHE A 1 308 ? 2.333 -12.909 -10.197 1.00 97.31 308 PHE A C 1
ATOM 2487 O O . PHE A 1 308 ? 2.612 -12.470 -11.314 1.00 97.31 308 PHE A O 1
ATOM 2494 N N . VAL A 1 309 ? 2.570 -14.174 -9.838 1.00 96.31 309 VAL A N 1
ATOM 2495 C CA . VAL A 1 309 ? 3.164 -15.253 -10.651 1.00 96.31 309 VAL A CA 1
ATOM 2496 C C . VAL A 1 309 ? 4.632 -15.033 -11.030 1.00 96.31 309 VAL A C 1
ATOM 2498 O O . VAL A 1 309 ? 5.438 -15.944 -10.874 1.00 96.31 309 VAL A O 1
ATOM 2501 N N . LYS A 1 310 ? 4.988 -13.863 -11.568 1.00 95.06 310 LYS A N 1
ATOM 2502 C CA . LYS A 1 310 ? 6.347 -13.518 -11.995 1.00 95.06 310 LYS A CA 1
ATOM 2503 C C . LYS A 1 310 ? 6.720 -12.142 -11.482 1.00 95.06 310 LYS A C 1
ATOM 2505 O O . LYS A 1 310 ? 5.985 -11.188 -11.724 1.00 95.06 310 LYS A O 1
ATOM 2510 N N . ASP A 1 311 ? 7.889 -12.056 -10.865 1.00 95.69 311 ASP A N 1
ATOM 2511 C CA . ASP A 1 311 ? 8.480 -10.798 -10.433 1.00 95.69 311 ASP A CA 1
ATOM 2512 C C . ASP A 1 311 ? 9.593 -10.343 -11.382 1.00 95.69 311 ASP A C 1
ATOM 2514 O O . ASP A 1 311 ? 10.313 -11.159 -11.963 1.00 95.69 311 ASP A O 1
ATOM 2518 N N . THR A 1 312 ? 9.715 -9.031 -11.561 1.00 94.25 312 THR A N 1
ATOM 2519 C CA . THR A 1 312 ? 10.794 -8.395 -12.327 1.00 94.25 312 THR A CA 1
ATOM 2520 C C . THR A 1 312 ? 11.309 -7.188 -11.559 1.00 94.25 312 THR A C 1
ATOM 2522 O O . THR A 1 312 ? 10.542 -6.527 -10.863 1.00 94.25 312 THR A O 1
ATOM 2525 N N . ILE A 1 313 ? 12.588 -6.849 -11.763 1.00 90.44 313 ILE A N 1
ATOM 2526 C CA . ILE A 1 313 ? 13.268 -5.732 -11.079 1.00 90.44 313 ILE A CA 1
ATOM 2527 C C . ILE A 1 313 ? 12.488 -4.417 -11.229 1.00 90.44 313 ILE A C 1
ATOM 2529 O O . ILE A 1 313 ? 12.402 -3.631 -10.291 1.00 90.44 313 ILE A O 1
ATOM 2533 N N . LYS A 1 314 ? 11.915 -4.171 -12.413 1.00 90.44 314 LYS A N 1
ATOM 2534 C CA . LYS A 1 314 ? 11.064 -3.008 -12.676 1.00 90.44 314 LYS A CA 1
ATOM 2535 C C . LYS A 1 314 ? 9.593 -3.397 -12.644 1.00 90.44 314 LYS A C 1
ATOM 2537 O O . LYS A 1 314 ? 9.194 -4.364 -13.294 1.00 90.44 314 LYS A O 1
ATOM 2542 N N . ASP A 1 315 ? 8.784 -2.584 -11.972 1.00 89.31 315 ASP A N 1
ATOM 2543 C CA . ASP A 1 315 ? 7.323 -2.737 -11.895 1.00 89.31 315 ASP A CA 1
ATOM 2544 C C . ASP A 1 315 ? 6.655 -2.671 -13.265 1.00 89.31 315 ASP A C 1
ATOM 2546 O O . ASP A 1 315 ? 5.732 -3.428 -13.545 1.00 89.31 315 ASP A O 1
ATOM 2550 N N . THR A 1 316 ? 7.199 -1.856 -14.164 1.00 88.75 316 THR A N 1
ATOM 2551 C CA . THR A 1 316 ? 6.746 -1.707 -15.553 1.00 88.75 316 THR A CA 1
ATOM 2552 C C . THR A 1 316 ? 6.828 -2.989 -16.374 1.00 88.75 316 THR A C 1
ATOM 2554 O O . THR A 1 316 ? 6.058 -3.181 -17.313 1.00 88.75 316 THR A O 1
ATOM 2557 N N . ASP A 1 317 ? 7.771 -3.864 -16.027 1.00 92.62 317 ASP A N 1
ATOM 2558 C CA . ASP A 1 317 ? 8.046 -5.089 -16.776 1.00 92.62 317 ASP A CA 1
ATOM 2559 C C . ASP A 1 317 ? 7.274 -6.282 -16.197 1.00 92.62 317 ASP A C 1
ATOM 2561 O O . ASP A 1 317 ? 7.177 -7.340 -16.827 1.00 92.62 317 ASP A O 1
ATOM 2565 N N . THR A 1 318 ? 6.688 -6.099 -15.010 1.00 93.12 318 THR A N 1
ATOM 2566 C CA . THR A 1 318 ? 5.894 -7.111 -14.331 1.00 93.12 318 THR A CA 1
ATOM 2567 C C . THR A 1 318 ? 4.520 -7.198 -14.996 1.00 93.12 318 THR A C 1
ATOM 2569 O O . THR A 1 318 ? 3.805 -6.200 -15.069 1.00 93.12 318 THR A O 1
ATOM 2572 N N . PRO A 1 319 ? 4.102 -8.380 -15.476 1.00 92.62 319 PRO A N 1
ATOM 2573 C CA . PRO A 1 319 ? 2.889 -8.517 -16.280 1.00 92.62 319 PRO A CA 1
ATOM 2574 C C . PRO A 1 319 ? 1.605 -8.218 -15.499 1.00 92.62 319 PRO A C 1
ATOM 2576 O O . PRO A 1 319 ? 0.667 -7.662 -16.068 1.00 92.62 319 PRO A O 1
ATOM 2579 N N . CYS A 1 320 ? 1.541 -8.604 -14.223 1.00 95.06 320 CYS A N 1
ATOM 2580 C CA . CYS A 1 320 ? 0.393 -8.372 -13.350 1.00 95.06 320 CYS A CA 1
ATOM 2581 C C . CYS A 1 320 ? 0.888 -8.033 -11.941 1.00 95.06 320 CYS A C 1
ATOM 2583 O O . CYS A 1 320 ? 1.574 -8.837 -11.309 1.00 95.06 320 CYS A O 1
ATOM 2585 N N . TRP A 1 321 ? 0.532 -6.851 -11.454 1.00 95.94 321 TRP A N 1
ATOM 2586 C CA . TRP A 1 321 ? 0.859 -6.375 -10.115 1.00 95.94 321 TRP A CA 1
ATOM 2587 C C . TRP A 1 321 ? -0.188 -5.363 -9.656 1.00 95.94 321 TRP A C 1
ATOM 2589 O O . TRP A 1 321 ? -0.945 -4.829 -10.467 1.00 95.94 321 TRP A O 1
ATOM 2599 N N . ILE A 1 322 ? -0.236 -5.122 -8.351 1.00 96.06 322 ILE A N 1
ATOM 2600 C CA . ILE A 1 322 ? -1.075 -4.099 -7.730 1.00 96.06 322 ILE A CA 1
ATOM 2601 C C . ILE A 1 322 ? -0.224 -3.175 -6.868 1.00 96.06 322 ILE A C 1
ATOM 2603 O O . ILE A 1 322 ? 0.815 -3.576 -6.336 1.00 96.06 322 ILE A O 1
ATOM 2607 N N . LEU A 1 323 ? -0.705 -1.945 -6.717 1.00 95.25 323 LEU A N 1
ATOM 2608 C CA . LEU A 1 323 ? -0.147 -0.941 -5.825 1.00 95.25 323 LEU A CA 1
ATOM 2609 C C . LEU A 1 323 ? -1.131 -0.697 -4.684 1.00 95.25 323 LEU A C 1
ATOM 2611 O O . LEU A 1 323 ? -2.267 -0.289 -4.924 1.00 95.25 323 LEU A O 1
ATOM 2615 N N . VAL A 1 324 ? -0.704 -0.936 -3.450 1.00 95.25 324 VAL A N 1
ATOM 2616 C CA . VAL A 1 324 ? -1.512 -0.704 -2.252 1.00 95.25 324 VAL A CA 1
ATOM 2617 C C . VAL A 1 324 ? -1.035 0.584 -1.594 1.00 95.25 324 VAL A C 1
ATOM 2619 O O . VAL A 1 324 ? 0.083 0.649 -1.085 1.00 95.25 324 VAL A O 1
ATOM 2622 N N . VAL A 1 325 ? -1.882 1.614 -1.611 1.00 94.38 325 VAL A N 1
ATOM 2623 C CA . VAL A 1 325 ? -1.605 2.914 -0.984 1.00 94.38 325 VAL A CA 1
ATOM 2624 C C . VAL A 1 325 ? -2.204 2.941 0.419 1.00 94.38 325 VAL A C 1
ATOM 2626 O O . VAL A 1 325 ? -3.412 2.779 0.596 1.00 94.38 325 VAL A O 1
ATOM 2629 N N . ILE A 1 326 ? -1.368 3.163 1.430 1.00 94.12 326 ILE A N 1
ATOM 2630 C CA . ILE A 1 326 ? -1.762 3.056 2.835 1.00 94.12 326 ILE A CA 1
ATOM 2631 C C . ILE A 1 326 ? -2.093 4.447 3.369 1.00 94.12 326 ILE A C 1
ATOM 2633 O O . ILE A 1 326 ? -1.247 5.181 3.883 1.00 94.12 326 ILE A O 1
ATOM 2637 N N . LEU A 1 327 ? -3.373 4.804 3.268 1.00 88.62 327 LEU A N 1
ATOM 2638 C CA . LEU A 1 327 ? -3.877 6.118 3.673 1.00 88.62 327 LEU A CA 1
ATOM 2639 C C . LEU A 1 327 ? -3.549 6.502 5.131 1.00 88.62 327 LEU A C 1
ATOM 2641 O O . LEU A 1 327 ? -3.204 7.664 5.351 1.00 88.62 327 LEU A O 1
ATOM 2645 N N . PRO A 1 328 ? -3.603 5.601 6.140 1.00 89.19 328 PRO A N 1
ATOM 2646 C CA . PRO A 1 328 ? -3.197 5.953 7.503 1.00 89.19 328 PRO A CA 1
ATOM 2647 C C . PRO A 1 328 ? -1.750 6.455 7.601 1.00 89.19 328 PRO A C 1
ATOM 2649 O O . PRO A 1 328 ? -1.481 7.389 8.355 1.00 89.19 328 PRO A O 1
ATOM 2652 N N . ALA A 1 329 ? -0.833 5.883 6.816 1.00 90.44 329 ALA A N 1
ATOM 2653 C CA . ALA A 1 329 ? 0.569 6.290 6.786 1.00 90.44 329 ALA A CA 1
ATOM 2654 C C . ALA A 1 329 ? 0.748 7.658 6.103 1.00 90.44 329 ALA A C 1
ATOM 2656 O O . ALA A 1 329 ? 1.399 8.535 6.669 1.00 90.44 329 ALA A O 1
ATOM 2657 N N . LEU A 1 330 ? 0.080 7.888 4.963 1.00 87.12 330 LEU A N 1
ATOM 2658 C CA . LEU A 1 330 ? 0.063 9.200 4.290 1.00 87.12 330 LEU A CA 1
ATOM 2659 C C . LEU A 1 330 ? -0.505 10.309 5.180 1.00 87.12 330 LEU A C 1
ATOM 2661 O O . LEU A 1 330 ? 0.015 11.423 5.224 1.00 87.12 330 LEU A O 1
ATOM 2665 N N . ARG A 1 331 ? -1.564 10.005 5.940 1.00 83.94 331 ARG A N 1
ATOM 2666 C CA . ARG A 1 331 ? -2.119 10.952 6.913 1.00 83.94 331 ARG A CA 1
ATOM 2667 C C . ARG A 1 331 ? -1.073 11.289 7.975 1.00 83.94 331 ARG A C 1
ATOM 2669 O O . ARG A 1 331 ? -0.873 12.460 8.253 1.00 83.94 331 ARG A O 1
ATOM 2676 N N . LEU A 1 332 ? -0.364 10.303 8.532 1.00 83.75 332 LEU A N 1
ATOM 2677 C CA . LEU A 1 332 ? 0.678 10.543 9.543 1.00 83.75 332 LEU A CA 1
ATOM 2678 C C . LEU A 1 332 ? 1.835 11.424 9.057 1.00 83.75 332 LEU A C 1
ATOM 2680 O O . LEU A 1 332 ? 2.400 12.163 9.865 1.00 83.75 332 LEU A O 1
ATOM 2684 N N . GLU A 1 333 ? 2.169 11.359 7.770 1.00 77.69 333 GLU A N 1
ATOM 2685 C CA . GLU A 1 333 ? 3.137 12.260 7.146 1.00 77.69 333 GLU A CA 1
ATOM 2686 C C . GLU A 1 333 ? 2.628 13.709 7.114 1.00 77.69 333 GLU A C 1
ATOM 2688 O O . GLU A 1 333 ? 3.343 14.621 7.523 1.00 77.69 333 GLU A O 1
ATOM 2693 N N . SER A 1 334 ? 1.385 13.916 6.669 1.00 69.12 334 SER A N 1
ATOM 2694 C CA . SER A 1 334 ? 0.797 15.250 6.481 1.00 69.12 334 SER A CA 1
ATOM 2695 C C . SER A 1 334 ? 0.419 15.955 7.797 1.00 69.12 334 SER A C 1
ATOM 2697 O O . SER A 1 334 ? 0.234 17.174 7.835 1.00 69.12 334 SER A O 1
ATOM 2699 N N . LEU A 1 335 ? 0.310 15.216 8.905 1.00 59.50 335 LEU A N 1
ATOM 2700 C CA . LEU A 1 335 ? -0.089 15.783 10.193 1.00 59.50 335 LEU A CA 1
ATOM 2701 C C . LEU A 1 335 ? 1.042 16.587 10.838 1.00 59.50 335 LEU A C 1
ATOM 2703 O O . LEU A 1 335 ? 2.088 16.057 11.232 1.00 59.50 335 LEU A O 1
ATOM 2707 N N . ARG A 1 336 ? 0.753 17.868 11.085 1.00 59.19 336 ARG A N 1
ATOM 2708 C CA . ARG A 1 336 ? 1.519 18.692 12.022 1.00 59.19 336 ARG A CA 1
ATOM 2709 C C . ARG A 1 336 ? 1.388 18.116 13.443 1.00 59.19 336 ARG A C 1
ATOM 2711 O O . ARG A 1 336 ? 0.372 17.493 13.759 1.00 59.19 336 ARG A O 1
ATOM 2718 N N . PRO A 1 337 ? 2.339 18.373 14.361 1.00 57.03 337 PRO A N 1
ATOM 2719 C CA . PRO A 1 337 ? 2.340 17.792 15.713 1.00 57.03 337 PRO A CA 1
ATOM 2720 C C . PRO A 1 337 ? 1.043 18.002 16.519 1.00 57.03 337 PRO A C 1
ATOM 2722 O O . PRO A 1 337 ? 0.680 17.174 17.350 1.00 57.03 337 PRO A O 1
ATOM 2725 N N . LYS A 1 338 ? 0.309 19.098 16.268 1.00 54.88 338 LYS A N 1
ATOM 2726 C CA . LYS A 1 338 ? -0.997 19.365 16.902 1.00 54.88 338 LYS A CA 1
ATOM 2727 C C . LYS A 1 338 ? -2.105 18.426 16.423 1.00 54.88 338 LYS A C 1
ATOM 2729 O O . LYS A 1 338 ? -2.967 18.070 17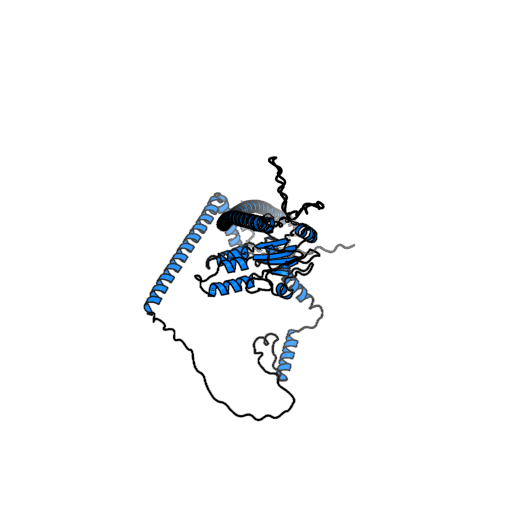.219 1.00 54.88 338 LYS A O 1
ATOM 2734 N N . ASP A 1 339 ? -2.054 18.010 15.164 1.00 54.28 339 ASP A N 1
ATOM 2735 C CA . ASP A 1 339 ? -3.097 17.217 14.513 1.00 54.28 339 ASP A CA 1
ATOM 2736 C C . ASP A 1 339 ? -2.924 15.707 14.819 1.00 54.28 339 ASP A C 1
ATOM 2738 O O . ASP A 1 339 ? -3.872 14.922 14.762 1.00 54.28 339 ASP A O 1
ATOM 2742 N N . GLN A 1 340 ? -1.727 15.306 15.266 1.00 54.16 340 GLN A N 1
ATOM 2743 C CA . GLN A 1 340 ? -1.386 13.941 15.689 1.00 54.16 340 GLN A CA 1
ATOM 2744 C C . GLN A 1 340 ? -2.247 13.438 16.867 1.00 54.16 340 GLN A C 1
ATOM 2746 O O . GLN A 1 340 ? -2.739 12.310 16.832 1.00 54.16 340 GLN A O 1
ATOM 2751 N N . GLN A 1 341 ? -2.516 14.291 17.867 1.00 57.19 341 GLN A N 1
ATOM 2752 C CA . GLN A 1 341 ? -3.394 13.950 19.001 1.00 57.19 341 GLN A CA 1
ATOM 2753 C C . GLN A 1 341 ? -4.858 13.748 18.589 1.00 57.19 341 GLN A C 1
ATOM 2755 O O . GLN A 1 341 ? -5.609 13.048 19.272 1.00 57.19 341 GLN A O 1
ATOM 2760 N N . ASP A 1 342 ? -5.294 14.384 17.505 1.00 51.81 342 ASP A N 1
ATOM 2761 C CA . ASP A 1 342 ? -6.675 14.294 17.038 1.00 51.81 342 ASP A CA 1
ATOM 2762 C C . ASP A 1 342 ? -6.886 13.078 16.132 1.00 51.81 342 ASP A C 1
ATOM 2764 O O . ASP A 1 342 ? -7.947 12.449 16.191 1.00 51.81 342 ASP A O 1
ATOM 2768 N N . VAL A 1 343 ? -5.853 12.656 15.400 1.00 53.22 343 VAL A N 1
ATOM 2769 C CA . VAL A 1 343 ? -5.865 11.388 14.661 1.00 53.22 343 VAL A CA 1
ATOM 2770 C C . VAL A 1 343 ? -5.822 10.177 15.590 1.00 53.22 343 VAL A C 1
ATOM 2772 O O . VAL A 1 343 ? -6.559 9.221 15.364 1.00 53.22 343 VAL A O 1
ATOM 2775 N N . GLU A 1 344 ? -5.082 10.236 16.697 1.00 59.69 344 GLU A N 1
ATOM 2776 C CA . GLU A 1 344 ? -5.089 9.172 17.712 1.00 59.69 344 GLU A CA 1
ATOM 2777 C C . GLU A 1 344 ? -6.473 9.019 18.379 1.00 59.69 344 GLU A C 1
ATOM 2779 O O . GLU A 1 344 ? -6.972 7.907 18.575 1.00 59.69 344 GLU A O 1
ATOM 2784 N N . LYS A 1 345 ? -7.177 10.136 18.617 1.00 61.38 345 LYS A N 1
ATOM 2785 C CA . LYS A 1 345 ? -8.587 10.120 19.053 1.00 61.38 345 LYS A CA 1
ATOM 2786 C C . LYS A 1 345 ? -9.541 9.592 17.978 1.00 61.38 345 LYS A C 1
ATOM 2788 O O . LYS A 1 345 ? -10.557 8.991 18.327 1.00 61.38 345 LYS A O 1
ATOM 2793 N N . LEU A 1 346 ? -9.264 9.836 16.696 1.00 51.50 346 LEU A N 1
ATOM 2794 C CA . LEU A 1 346 ? -10.062 9.328 15.575 1.00 51.50 346 LEU A CA 1
ATOM 2795 C C . LEU A 1 346 ? -9.892 7.817 15.397 1.00 51.50 346 LEU A C 1
ATOM 2797 O O . LEU A 1 346 ? -10.899 7.126 15.287 1.00 51.50 346 LEU A O 1
ATOM 2801 N N . LEU A 1 347 ? -8.664 7.299 15.458 1.00 53.56 347 LEU A N 1
ATOM 2802 C CA . LEU A 1 347 ? -8.369 5.859 15.459 1.00 53.56 347 LEU A CA 1
ATOM 2803 C C . LEU A 1 347 ? -9.082 5.146 16.619 1.00 53.56 347 LEU A C 1
ATOM 2805 O O . LEU A 1 347 ? -9.792 4.166 16.407 1.00 53.56 347 LEU A O 1
ATOM 2809 N N . MET A 1 348 ? -9.030 5.717 17.826 1.00 56.38 348 MET A N 1
ATOM 2810 C CA . MET A 1 348 ? -9.801 5.234 18.984 1.00 56.38 348 MET A CA 1
ATOM 2811 C C . MET A 1 348 ? -11.327 5.284 18.771 1.00 56.38 348 MET A C 1
ATOM 2813 O O . MET A 1 348 ? -12.075 4.512 19.378 1.00 56.38 348 MET A O 1
ATOM 2817 N N . ALA A 1 349 ? -11.823 6.194 17.927 1.00 52.25 349 ALA A N 1
ATOM 2818 C CA . ALA A 1 349 ? -13.245 6.321 17.613 1.00 52.25 349 ALA A CA 1
ATOM 2819 C C . ALA A 1 349 ? -13.717 5.348 16.519 1.00 52.25 349 ALA A C 1
ATOM 2821 O O . ALA A 1 349 ? -14.895 4.987 16.531 1.00 52.25 349 ALA A O 1
ATOM 2822 N N . TYR A 1 350 ? -12.821 4.919 15.624 1.00 45.38 350 TYR A N 1
ATOM 2823 C CA . TYR A 1 350 ? -13.088 3.970 14.535 1.00 45.38 350 TYR A CA 1
ATOM 2824 C C . TYR A 1 350 ? -13.159 2.501 14.984 1.00 45.38 350 TYR A C 1
ATOM 2826 O O . TYR A 1 350 ? -13.507 1.643 14.177 1.00 45.38 350 TYR A O 1
ATOM 2834 N N . GLN A 1 351 ? -12.932 2.200 16.270 1.00 50.47 351 GLN A N 1
ATOM 2835 C CA . GLN A 1 351 ? -13.233 0.878 16.831 1.00 50.47 351 GLN A CA 1
ATOM 2836 C C . GLN A 1 351 ? -14.696 0.479 16.531 1.00 50.47 351 GLN A C 1
ATOM 2838 O O . GLN A 1 351 ? -15.619 1.168 16.997 1.00 50.47 351 GLN A O 1
ATOM 2843 N N . PRO A 1 352 ? -14.945 -0.629 15.802 1.00 44.94 352 PRO A N 1
ATOM 2844 C CA . PRO A 1 352 ? -16.291 -1.050 15.441 1.00 44.94 352 PRO A CA 1
ATOM 2845 C C . PRO A 1 352 ? -17.169 -1.247 16.683 1.00 44.94 352 PRO A C 1
ATOM 2847 O O . PRO A 1 352 ? -16.747 -1.790 17.708 1.00 44.94 352 PRO A O 1
ATOM 2850 N N . ALA A 1 353 ? -18.446 -0.866 16.599 1.00 48.25 353 ALA A N 1
ATOM 2851 C CA . ALA A 1 353 ? -19.402 -1.028 17.701 1.00 48.25 353 ALA A CA 1
ATOM 2852 C C . ALA A 1 353 ? -19.587 -2.499 18.145 1.00 48.25 353 ALA A C 1
ATOM 2854 O O . ALA A 1 353 ? -19.969 -2.751 19.293 1.00 48.25 353 ALA A O 1
ATOM 2855 N N . ALA A 1 354 ? -19.278 -3.462 17.267 1.00 46.75 354 ALA A N 1
ATOM 2856 C CA . ALA A 1 354 ? -19.233 -4.892 17.575 1.00 46.75 354 ALA A CA 1
ATOM 2857 C C . ALA A 1 354 ? -18.154 -5.236 18.624 1.00 46.75 354 ALA A C 1
ATOM 2859 O O . ALA A 1 354 ? -18.348 -6.113 19.465 1.00 46.75 354 ALA A O 1
ATOM 2860 N N . GLU A 1 355 ? -17.064 -4.475 18.670 1.00 52.06 355 GLU A N 1
ATOM 2861 C CA . GLU A 1 355 ? -15.903 -4.760 19.508 1.00 52.06 355 GLU A CA 1
ATOM 2862 C C . GLU A 1 355 ? -15.965 -4.074 20.878 1.00 52.06 355 GLU A C 1
ATOM 2864 O O . GLU A 1 355 ? -15.530 -4.633 21.885 1.00 52.06 355 GLU A O 1
ATOM 2869 N N . LYS A 1 356 ? -16.670 -2.937 20.990 1.00 53.88 356 LYS A N 1
ATOM 2870 C CA . LYS A 1 356 ? -17.072 -2.392 22.305 1.00 53.88 356 LYS A CA 1
ATOM 2871 C C . LYS A 1 356 ? -17.938 -3.374 23.100 1.00 53.88 356 LYS A C 1
ATOM 2873 O O . LYS A 1 356 ? -17.951 -3.302 24.331 1.00 53.88 356 LYS A O 1
ATOM 2878 N N . LYS A 1 357 ? -18.648 -4.292 22.428 1.00 52.41 357 LYS A N 1
ATOM 2879 C CA . LYS A 1 357 ? -19.350 -5.407 23.082 1.00 52.41 357 LYS A CA 1
ATOM 2880 C C . LYS A 1 357 ? -18.384 -6.532 23.466 1.00 52.41 357 LYS A C 1
ATOM 2882 O O . LYS A 1 357 ? -18.486 -7.013 24.589 1.00 52.41 357 LYS A O 1
ATOM 2887 N N . HIS A 1 358 ? -17.414 -6.879 22.617 1.00 46.22 358 HIS A N 1
ATOM 2888 C CA . HIS A 1 358 ? -16.410 -7.909 22.918 1.00 46.22 358 HIS A CA 1
ATOM 2889 C C . HIS A 1 358 ? -15.478 -7.511 24.080 1.00 46.22 358 HIS A C 1
ATOM 2891 O O . HIS A 1 358 ? -15.314 -8.282 25.020 1.00 46.22 358 HIS A O 1
ATOM 2897 N N . ASN A 1 359 ? -14.989 -6.266 24.130 1.00 52.22 359 ASN A N 1
ATOM 2898 C CA . ASN A 1 359 ? -14.153 -5.763 25.232 1.00 52.22 359 ASN A CA 1
ATOM 2899 C C . ASN A 1 359 ? -14.932 -5.516 26.540 1.00 52.22 359 ASN A C 1
ATOM 2901 O O . ASN A 1 359 ? -14.364 -5.600 27.632 1.00 52.22 359 ASN A O 1
ATOM 2905 N N . LYS A 1 360 ? -16.251 -5.273 26.471 1.00 53.78 360 LYS A N 1
ATOM 2906 C CA . LYS A 1 360 ? -17.120 -5.301 27.664 1.00 53.78 360 LYS A CA 1
ATOM 2907 C C . LYS A 1 360 ? -17.428 -6.728 28.127 1.00 53.78 360 LYS A C 1
ATOM 2909 O O . LYS A 1 360 ? -17.494 -6.948 29.335 1.00 53.78 360 LYS A O 1
ATOM 2914 N N . MET A 1 361 ? -17.564 -7.689 27.210 1.00 46.12 361 MET A N 1
ATOM 2915 C CA . MET A 1 361 ? -17.743 -9.104 27.556 1.00 46.12 361 MET A CA 1
ATOM 2916 C C . MET A 1 361 ? -16.459 -9.732 28.107 1.00 46.12 361 MET A C 1
ATOM 2918 O O . MET A 1 361 ? -16.541 -10.423 29.118 1.00 46.12 361 MET A O 1
ATOM 2922 N N . GLY A 1 362 ? -15.280 -9.395 27.574 1.00 47.09 362 GLY A N 1
ATOM 2923 C CA . GLY A 1 362 ? -13.979 -9.922 28.011 1.00 47.09 362 GLY A CA 1
ATOM 2924 C C . GLY A 1 362 ? -13.676 -9.692 29.495 1.00 47.09 362 GLY A C 1
ATOM 2925 O O . GLY A 1 362 ? -13.147 -10.572 30.168 1.00 47.09 362 GLY A O 1
ATOM 2926 N N . ARG A 1 363 ? -14.106 -8.559 30.071 1.00 53.47 363 ARG A N 1
ATOM 2927 C CA . ARG A 1 363 ? -13.972 -8.310 31.521 1.00 53.47 363 ARG A CA 1
ATOM 2928 C C . ARG A 1 363 ? -14.914 -9.148 32.387 1.00 53.47 363 ARG A C 1
ATOM 2930 O O . ARG A 1 363 ? -14.619 -9.345 33.563 1.00 53.47 363 ARG A O 1
ATOM 2937 N N . THR A 1 364 ? -16.031 -9.631 31.846 1.00 58.19 364 THR A N 1
ATOM 2938 C CA . THR A 1 364 ? -16.988 -10.473 32.589 1.00 58.19 364 THR A CA 1
ATOM 2939 C C . THR A 1 364 ? -16.708 -11.959 32.411 1.00 58.19 364 THR A C 1
ATOM 2941 O O . THR A 1 364 ? -16.829 -12.697 33.384 1.00 58.19 364 THR A O 1
ATOM 2944 N N . THR A 1 365 ? -16.236 -12.389 31.238 1.00 56.31 365 THR A N 1
ATOM 2945 C CA . THR A 1 365 ? -15.791 -13.766 30.989 1.00 56.31 365 THR A CA 1
ATOM 2946 C C . THR A 1 365 ? -14.431 -14.055 31.614 1.00 56.31 365 THR A C 1
ATOM 2948 O O . THR A 1 365 ? -14.299 -15.095 32.239 1.00 56.31 365 THR A O 1
ATOM 2951 N N . SER A 1 366 ? -13.465 -13.127 31.585 1.00 57.38 366 SER A N 1
ATOM 2952 C CA . SER A 1 366 ? -12.188 -13.282 32.306 1.00 57.38 366 SER A CA 1
ATOM 2953 C C . SER A 1 366 ? -12.381 -13.258 33.831 1.00 57.38 366 SER A C 1
ATOM 2955 O O . SER A 1 366 ? -11.770 -14.053 34.541 1.00 57.38 366 SER A O 1
ATOM 2957 N N . ARG A 1 367 ? -13.323 -12.448 34.354 1.00 60.34 367 ARG A N 1
ATOM 2958 C CA . ARG A 1 367 ? -13.744 -12.539 35.768 1.00 60.34 367 ARG A CA 1
ATOM 2959 C C . ARG A 1 367 ? -14.449 -13.851 36.092 1.00 60.34 367 ARG A C 1
ATOM 2961 O O . ARG A 1 367 ? -14.238 -14.354 37.185 1.00 60.34 367 ARG A O 1
ATOM 2968 N N . ARG A 1 368 ? -15.296 -14.382 35.202 1.00 59.19 368 ARG A N 1
ATOM 2969 C CA . ARG A 1 368 ? -15.935 -15.696 35.397 1.00 59.19 368 ARG A CA 1
ATOM 2970 C C . ARG A 1 368 ? -14.901 -16.813 35.363 1.00 59.19 368 ARG A C 1
ATOM 2972 O O . ARG A 1 368 ? -14.864 -17.593 36.293 1.00 59.19 368 ARG A O 1
ATOM 2979 N N . TRP A 1 369 ? -13.993 -16.802 34.392 1.00 64.12 369 TRP A N 1
ATOM 2980 C CA . TRP A 1 369 ? -12.910 -17.773 34.269 1.00 64.12 369 TRP A CA 1
ATOM 2981 C C . TRP A 1 369 ? -11.994 -17.767 35.498 1.00 64.12 369 TRP A C 1
ATOM 2983 O O . TRP A 1 369 ? -11.776 -18.821 36.086 1.00 64.12 369 TRP A O 1
ATOM 2993 N N . ALA A 1 370 ? -11.560 -16.589 35.967 1.00 62.22 370 ALA A N 1
ATOM 2994 C CA . ALA A 1 370 ? -10.768 -16.461 37.193 1.00 62.22 370 ALA A CA 1
ATOM 2995 C C . ALA A 1 370 ? -11.535 -16.913 38.451 1.00 62.22 370 ALA A C 1
ATOM 2997 O O . ALA A 1 370 ? -10.941 -17.474 39.366 1.00 62.22 370 ALA A O 1
ATOM 2998 N N . LYS A 1 371 ? -12.856 -16.700 38.497 1.00 64.69 371 LYS A N 1
ATOM 2999 C CA . LYS A 1 371 ? -13.708 -17.078 39.635 1.00 64.69 371 LYS A CA 1
ATOM 3000 C C . LYS A 1 371 ? -14.091 -18.563 39.628 1.00 64.69 371 LYS A C 1
ATOM 3002 O O . LYS A 1 371 ? -14.234 -19.140 40.701 1.00 64.69 371 LYS A O 1
ATOM 3007 N N . ASP A 1 372 ? -14.208 -19.173 38.452 1.00 58.31 372 ASP A N 1
ATOM 3008 C CA . ASP A 1 372 ? -14.489 -20.600 38.271 1.00 58.31 372 ASP A CA 1
ATOM 3009 C C . ASP A 1 372 ? -13.208 -21.434 38.464 1.00 58.31 372 ASP A C 1
ATOM 3011 O O . ASP A 1 372 ? -13.250 -22.477 39.111 1.00 58.31 372 ASP A O 1
ATOM 3015 N N . HIS A 1 373 ? -12.039 -20.928 38.045 1.00 52.88 373 HIS A N 1
ATOM 3016 C CA . HIS A 1 373 ? -10.748 -21.591 38.293 1.00 52.88 373 HIS A CA 1
ATOM 3017 C C . HIS A 1 373 ? -10.239 -21.416 39.731 1.00 52.88 373 HIS A C 1
ATOM 3019 O O . HIS A 1 373 ? -9.527 -22.286 40.217 1.00 52.88 373 HIS A O 1
ATOM 3025 N N . GLN A 1 374 ? -10.644 -20.361 40.452 1.00 56.44 374 GLN A N 1
ATOM 3026 C CA . GLN A 1 374 ? -10.408 -20.273 41.902 1.00 56.44 374 GLN A CA 1
ATOM 3027 C C . GLN A 1 374 ? -11.323 -21.184 42.727 1.00 56.44 374 GLN A C 1
ATOM 3029 O O . GLN A 1 374 ? -10.992 -21.474 43.867 1.00 56.44 374 GLN A O 1
ATOM 3034 N N . ARG A 1 375 ? -12.467 -21.628 42.189 1.00 50.72 375 ARG A N 1
ATOM 3035 C CA . ARG A 1 375 ? -13.392 -22.526 42.905 1.00 50.72 375 ARG A CA 1
ATOM 3036 C C . ARG A 1 375 ? -13.152 -24.002 42.607 1.00 50.72 375 ARG A C 1
ATOM 3038 O O . ARG A 1 375 ? -13.497 -24.841 43.429 1.00 50.72 375 ARG A O 1
ATOM 3045 N N . SER A 1 376 ? -12.533 -24.326 41.471 1.00 46.31 376 SER A N 1
ATOM 3046 C CA . SER A 1 376 ? -12.241 -25.716 41.102 1.00 46.31 376 SER A CA 1
ATOM 3047 C C . SER A 1 376 ? -11.065 -26.338 41.873 1.00 46.31 376 SER A C 1
ATOM 3049 O O . SER A 1 376 ? -10.884 -27.551 41.791 1.00 46.31 376 SER A O 1
ATOM 3051 N N . SER A 1 377 ? -10.276 -25.560 42.624 1.00 50.56 377 SER A N 1
ATOM 3052 C CA . SER A 1 377 ? -9.182 -26.091 43.455 1.00 50.56 377 SER A CA 1
ATOM 3053 C C . SER A 1 377 ? -9.590 -26.454 44.887 1.00 50.56 377 SER A C 1
ATOM 3055 O O . SER A 1 377 ? -8.788 -27.047 45.601 1.00 50.56 377 SER A O 1
ATOM 3057 N N . ASP A 1 378 ? -10.825 -26.161 45.306 1.00 48.47 378 ASP A N 1
ATOM 3058 C CA . ASP A 1 378 ? -11.252 -26.313 46.709 1.00 48.47 378 ASP A CA 1
ATOM 3059 C C . ASP A 1 378 ? -11.917 -27.668 47.021 1.00 48.47 378 ASP A C 1
ATOM 3061 O O . ASP A 1 378 ? -12.432 -27.876 48.119 1.00 48.47 378 ASP A O 1
ATOM 3065 N N . HIS A 1 379 ? -11.877 -28.632 46.094 1.00 48.53 379 HIS A N 1
ATOM 3066 C CA . HIS A 1 379 ? -12.410 -29.983 46.322 1.00 48.53 379 HIS A CA 1
ATOM 3067 C C . HIS A 1 379 ? -11.390 -31.020 46.801 1.00 48.53 379 HIS A C 1
ATOM 3069 O O . HIS A 1 379 ? -11.722 -32.200 46.868 1.00 48.53 379 HIS A O 1
ATOM 3075 N N . ASN A 1 380 ? -10.193 -30.609 47.230 1.00 47.62 380 ASN A N 1
ATOM 3076 C CA . ASN A 1 380 ? -9.316 -31.510 47.974 1.00 47.62 380 ASN A CA 1
ATOM 3077 C C . ASN A 1 380 ? -8.865 -30.853 49.282 1.00 47.62 380 ASN A C 1
ATOM 3079 O O . ASN A 1 380 ? -8.008 -29.972 49.301 1.00 47.62 380 ASN A O 1
ATOM 3083 N N . GLY A 1 381 ? -9.515 -31.256 50.375 1.00 52.59 381 GLY A N 1
ATOM 3084 C CA . GLY A 1 381 ? -9.408 -30.663 51.704 1.00 52.59 381 GLY A CA 1
ATOM 3085 C C . GLY A 1 381 ? -8.028 -30.789 52.345 1.00 52.59 381 GLY A C 1
ATOM 3086 O O . GLY A 1 381 ? -7.814 -31.636 53.207 1.00 52.59 381 GLY A O 1
ATOM 3087 N N . LYS A 1 382 ? -7.109 -29.892 51.988 1.00 47.31 382 LYS A N 1
ATOM 3088 C CA . LYS A 1 382 ? -5.936 -29.568 52.804 1.00 47.31 382 LYS A CA 1
ATOM 3089 C C . LYS A 1 382 ? -5.831 -28.056 52.920 1.00 47.31 382 LYS A C 1
ATOM 3091 O O . LYS A 1 382 ? -5.497 -27.360 51.964 1.00 47.31 382 LYS A O 1
ATOM 3096 N N . SER A 1 383 ? -6.182 -27.560 54.100 1.00 53.53 383 SER A N 1
ATOM 3097 C CA . SER A 1 383 ? -5.985 -26.174 54.485 1.00 53.53 383 SER A CA 1
ATOM 3098 C C . SER A 1 383 ? -4.500 -25.799 54.420 1.00 53.53 383 SER A C 1
ATOM 3100 O O . SER A 1 383 ? -3.613 -26.608 54.688 1.00 53.53 383 SER A O 1
ATOM 3102 N N . ASP A 1 384 ? -4.269 -24.526 54.104 1.00 58.75 384 ASP A N 1
ATOM 3103 C CA . ASP A 1 384 ? -3.056 -23.765 54.413 1.00 58.75 384 ASP A CA 1
ATOM 3104 C C . ASP A 1 384 ? -1.890 -23.769 53.415 1.00 58.75 384 ASP A C 1
ATOM 3106 O O . ASP A 1 384 ? -0.716 -23.822 53.784 1.00 58.75 384 ASP A O 1
ATOM 3110 N N . GLY A 1 385 ? -2.190 -23.472 52.147 1.00 64.31 385 GLY A N 1
ATOM 3111 C CA . GLY A 1 385 ? -1.172 -23.043 51.172 1.00 64.31 385 GLY A CA 1
ATOM 3112 C C . GLY A 1 385 ? -0.386 -21.781 51.585 1.00 64.31 385 GLY A C 1
ATOM 3113 O O . GLY A 1 385 ? 0.707 -21.532 51.077 1.00 64.31 385 GLY A O 1
ATOM 3114 N N . ARG A 1 386 ? -0.899 -20.986 52.536 1.00 63.06 386 ARG A N 1
ATOM 3115 C CA . ARG A 1 386 ? -0.183 -19.823 53.088 1.00 63.06 386 ARG A CA 1
ATOM 3116 C C . ARG A 1 386 ? 0.782 -20.204 54.215 1.00 63.06 386 ARG A C 1
ATOM 3118 O O . ARG A 1 386 ? 1.862 -19.627 54.281 1.00 63.06 386 ARG A O 1
ATOM 3125 N N . ALA A 1 387 ? 0.432 -21.184 55.053 1.00 71.19 387 ALA A N 1
ATOM 3126 C CA . ALA A 1 387 ? 1.310 -21.662 56.124 1.00 71.19 387 ALA A CA 1
ATOM 3127 C C . ALA A 1 387 ? 2.437 -22.553 55.584 1.00 71.19 387 ALA A C 1
ATOM 3129 O O . ALA A 1 387 ? 3.562 -22.460 56.070 1.00 71.19 387 ALA A O 1
ATOM 3130 N N . ALA A 1 388 ? 2.167 -23.345 54.538 1.00 70.44 388 ALA A N 1
ATOM 3131 C CA . ALA A 1 388 ? 3.191 -24.118 53.834 1.00 70.44 388 ALA A CA 1
ATOM 3132 C C . ALA A 1 388 ? 4.267 -23.202 53.224 1.00 70.44 388 ALA A C 1
ATOM 3134 O O . ALA A 1 388 ? 5.446 -23.360 53.520 1.00 70.44 388 ALA A O 1
ATOM 3135 N N . ARG A 1 389 ? 3.860 -22.142 52.507 1.00 72.75 389 ARG A N 1
ATOM 3136 C CA . ARG A 1 389 ? 4.797 -21.151 51.941 1.00 72.75 389 ARG A CA 1
ATOM 3137 C C . ARG A 1 389 ? 5.629 -20.420 52.995 1.00 72.75 389 ARG A C 1
ATOM 3139 O O . ARG A 1 389 ? 6.787 -20.103 52.743 1.00 72.75 389 ARG A O 1
ATOM 3146 N N . LEU A 1 390 ? 5.053 -20.148 54.167 1.00 78.19 390 LEU A N 1
ATOM 3147 C CA . LEU A 1 390 ? 5.773 -19.502 55.265 1.00 78.19 390 LEU A CA 1
ATOM 3148 C C . LEU A 1 390 ? 6.780 -20.460 55.928 1.00 78.19 390 LEU A C 1
ATOM 3150 O O . LEU A 1 390 ? 7.872 -20.037 56.301 1.00 78.19 390 LEU A O 1
ATOM 3154 N N . LYS A 1 391 ? 6.443 -21.754 56.036 1.00 78.31 391 LYS A N 1
ATOM 3155 C CA . LYS A 1 391 ? 7.376 -22.797 56.489 1.00 78.31 391 L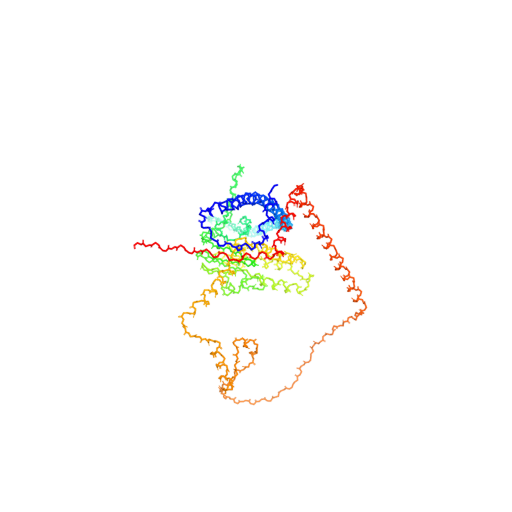YS A CA 1
ATOM 3156 C C . LYS A 1 391 ? 8.541 -22.972 55.521 1.00 78.31 391 LYS A C 1
ATOM 3158 O O . LYS A 1 391 ? 9.677 -22.976 55.981 1.00 78.31 391 LYS A O 1
ATOM 3163 N N . ASP A 1 392 ? 8.275 -23.025 54.219 1.00 73.81 392 ASP A N 1
ATOM 3164 C CA . ASP A 1 392 ? 9.320 -23.178 53.199 1.00 73.81 392 ASP A CA 1
ATOM 3165 C C . ASP A 1 392 ? 10.275 -21.974 53.188 1.00 73.81 392 ASP A C 1
ATOM 3167 O O . ASP A 1 392 ? 11.491 -22.143 53.118 1.00 73.81 392 ASP A O 1
ATOM 3171 N N . GLN A 1 393 ? 9.753 -20.752 53.364 1.00 78.62 393 GLN A N 1
ATOM 3172 C CA . GLN A 1 393 ? 10.586 -19.552 53.514 1.00 78.62 393 GLN A CA 1
ATOM 3173 C C . GLN A 1 393 ? 11.466 -19.580 54.762 1.00 78.62 393 GLN A C 1
ATOM 3175 O O . GLN A 1 393 ? 12.636 -19.201 54.701 1.00 78.62 393 GLN A O 1
ATOM 3180 N N . ASN A 1 394 ? 10.915 -20.006 55.898 1.00 83.81 394 ASN A N 1
ATOM 3181 C CA . ASN A 1 394 ? 11.681 -20.094 57.137 1.00 83.81 394 ASN A CA 1
ATOM 3182 C C . ASN A 1 394 ? 12.734 -21.209 57.064 1.00 83.81 394 ASN A C 1
ATOM 3184 O O . ASN A 1 394 ? 13.834 -21.047 57.584 1.00 83.81 394 ASN A O 1
ATOM 3188 N N . MET A 1 395 ? 12.436 -22.307 56.366 1.00 81.88 395 MET A N 1
ATOM 3189 C CA . MET A 1 395 ? 13.378 -23.402 56.146 1.00 81.88 395 MET A CA 1
ATOM 3190 C C . MET A 1 395 ? 14.522 -22.985 55.210 1.00 81.88 395 MET A C 1
ATOM 3192 O O . MET A 1 395 ? 15.679 -23.248 55.525 1.00 81.88 395 MET A O 1
ATOM 3196 N N . ALA A 1 396 ? 14.231 -22.254 54.129 1.00 76.62 396 ALA A N 1
ATOM 3197 C CA . ALA A 1 396 ? 15.253 -21.704 53.235 1.00 76.62 396 ALA A CA 1
ATOM 3198 C C . ALA A 1 396 ? 16.175 -20.698 53.951 1.00 76.62 396 ALA A C 1
ATOM 3200 O O . ALA A 1 396 ? 17.395 -20.785 53.822 1.00 76.62 396 ALA A O 1
ATOM 3201 N N . LYS A 1 397 ? 15.611 -19.818 54.794 1.00 83.50 397 LYS A N 1
ATOM 3202 C CA . LYS A 1 397 ? 16.398 -18.894 55.631 1.00 83.50 397 LYS A CA 1
ATOM 3203 C C . LYS A 1 397 ? 17.305 -19.621 56.624 1.00 83.50 397 LYS A C 1
ATOM 3205 O O . LYS A 1 397 ? 18.452 -19.223 56.791 1.00 83.50 397 LYS A O 1
ATOM 3210 N N . ASN A 1 398 ? 16.820 -20.693 57.250 1.00 84.44 398 ASN A N 1
ATOM 3211 C CA . ASN A 1 398 ? 17.617 -21.482 58.196 1.00 84.44 398 ASN A CA 1
ATOM 3212 C C . ASN A 1 398 ? 18.754 -22.264 57.519 1.00 84.44 398 ASN A C 1
ATOM 3214 O O . ASN A 1 398 ? 19.746 -22.570 58.171 1.00 84.44 398 ASN A O 1
ATOM 3218 N N . LEU A 1 399 ? 18.628 -22.564 56.225 1.00 86.38 399 LEU A N 1
ATOM 3219 C CA . LEU A 1 399 ? 19.672 -23.207 55.423 1.00 86.38 399 LEU A CA 1
ATOM 3220 C C . LEU A 1 399 ? 20.654 -22.204 54.793 1.00 86.38 399 LEU A C 1
ATOM 3222 O O . LEU A 1 399 ? 21.521 -22.609 54.024 1.00 86.38 399 LEU A O 1
ATOM 3226 N N . GLY A 1 400 ? 20.525 -20.903 55.088 1.00 80.88 400 GLY A N 1
ATOM 3227 C CA . GLY A 1 400 ? 21.360 -19.855 54.492 1.00 80.88 400 GLY A CA 1
ATOM 3228 C C . GLY A 1 400 ? 21.119 -19.647 52.993 1.00 80.88 400 GLY A C 1
ATOM 3229 O O . GLY A 1 400 ? 21.934 -19.016 52.326 1.00 80.88 400 GLY A O 1
ATOM 3230 N N . LEU A 1 401 ? 20.014 -20.175 52.454 1.00 74.38 401 LEU A N 1
ATOM 3231 C CA . LEU A 1 401 ? 19.650 -20.035 51.050 1.00 74.38 401 LEU A CA 1
ATOM 3232 C C . LEU A 1 401 ? 18.862 -18.735 50.857 1.00 74.38 401 LEU A C 1
ATOM 3234 O O . LEU A 1 401 ? 17.812 -18.518 51.468 1.00 74.38 401 LEU A O 1
ATOM 3238 N N . GLU A 1 402 ? 19.378 -17.859 49.998 1.00 69.25 402 GLU A N 1
ATOM 3239 C CA . GLU A 1 402 ? 18.716 -16.611 49.634 1.00 69.25 402 GLU A CA 1
ATOM 3240 C C . GLU A 1 402 ? 17.455 -16.912 48.810 1.00 69.25 402 GLU A C 1
ATOM 3242 O O . GLU A 1 402 ? 17.509 -17.478 47.717 1.00 69.25 402 GLU A O 1
ATOM 3247 N N . VAL A 1 403 ? 16.286 -16.556 49.348 1.00 62.75 403 VAL A N 1
ATOM 3248 C CA . VAL A 1 403 ? 15.003 -16.742 48.661 1.00 62.75 403 VAL A CA 1
ATOM 3249 C C . VAL A 1 403 ? 14.839 -15.633 47.620 1.00 62.75 403 VAL A C 1
ATOM 3251 O O . VAL A 1 403 ? 14.354 -14.551 47.947 1.00 62.75 403 VAL A O 1
ATOM 3254 N N . ARG A 1 404 ? 15.224 -15.902 46.367 1.00 46.72 404 ARG A N 1
ATOM 3255 C CA . ARG A 1 404 ? 14.912 -15.042 45.211 1.00 46.72 404 ARG A CA 1
ATOM 3256 C C . ARG A 1 404 ? 13.504 -15.305 44.688 1.00 46.72 404 ARG A C 1
ATOM 3258 O O . ARG A 1 404 ? 13.086 -16.458 44.556 1.00 46.72 404 ARG A O 1
ATOM 3265 N N . TYR A 1 405 ? 12.768 -14.244 44.361 1.00 50.34 405 TYR A N 1
ATOM 3266 C CA . TYR A 1 405 ? 11.482 -14.372 43.681 1.00 50.34 405 TYR A CA 1
ATOM 3267 C C . TYR A 1 405 ? 11.702 -14.407 42.168 1.00 50.34 405 TYR A C 1
ATOM 3269 O O . TYR A 1 405 ? 12.579 -13.731 41.645 1.00 50.34 405 TYR A O 1
ATOM 3277 N N . SER A 1 406 ? 10.843 -15.115 41.429 1.00 40.00 406 SER A N 1
ATOM 3278 C CA . SER A 1 406 ? 10.924 -15.252 39.960 1.00 40.00 406 SER A CA 1
ATOM 3279 C C . SER A 1 406 ? 10.765 -13.940 39.164 1.00 40.00 406 SER A C 1
ATOM 3281 O O . SER A 1 406 ? 10.627 -13.972 37.944 1.00 40.00 406 SER A O 1
ATOM 3283 N N . TRP A 1 407 ? 10.690 -12.794 39.842 1.00 41.50 407 TRP A N 1
ATOM 3284 C CA . TRP A 1 407 ? 10.612 -11.461 39.246 1.00 41.50 407 TRP A CA 1
ATOM 3285 C C . TRP A 1 407 ? 11.909 -10.660 39.437 1.00 41.50 407 TRP A C 1
ATOM 3287 O O . TRP A 1 407 ? 12.033 -9.605 38.820 1.00 41.50 407 TRP A O 1
ATOM 3297 N N . ASP A 1 408 ? 12.865 -11.163 40.228 1.00 44.81 408 ASP A N 1
ATOM 3298 C CA . ASP A 1 408 ? 14.139 -10.489 40.513 1.00 44.81 408 ASP A CA 1
ATOM 3299 C C . ASP A 1 408 ? 15.190 -10.681 39.395 1.00 44.81 408 ASP A C 1
ATOM 3301 O O . ASP A 1 408 ? 16.161 -9.934 39.333 1.00 44.81 408 ASP A O 1
ATOM 3305 N N . ASP A 1 409 ? 14.975 -11.596 38.439 1.00 47.84 409 ASP A N 1
ATOM 3306 C CA . ASP A 1 409 ? 15.925 -11.896 37.346 1.00 47.84 409 ASP A CA 1
ATOM 3307 C C . ASP A 1 409 ? 15.735 -11.029 36.082 1.00 47.84 409 ASP A C 1
ATOM 3309 O O . ASP A 1 409 ? 15.936 -11.473 34.952 1.00 47.84 409 ASP A O 1
ATOM 3313 N N . ARG A 1 410 ? 15.330 -9.765 36.228 1.00 47.69 410 ARG A N 1
ATOM 3314 C CA . ARG A 1 410 ? 15.292 -8.820 35.097 1.00 47.69 410 ARG A CA 1
ATOM 3315 C C . ARG A 1 410 ? 16.028 -7.546 35.445 1.00 47.69 410 ARG A C 1
ATOM 3317 O O . ARG A 1 410 ? 15.372 -6.542 35.679 1.00 47.69 410 ARG A O 1
ATOM 3324 N N . ASN A 1 411 ? 17.356 -7.615 35.510 1.00 44.81 411 ASN A N 1
ATOM 3325 C CA . ASN A 1 411 ? 18.299 -6.527 35.213 1.00 44.81 411 ASN A CA 1
ATOM 3326 C C . ASN A 1 411 ? 19.729 -7.023 35.498 1.00 44.81 411 ASN A C 1
ATOM 3328 O O . ASN A 1 411 ? 20.089 -7.167 36.663 1.00 44.81 411 ASN A O 1
ATOM 3332 N N . GLY A 1 412 ? 20.547 -7.250 34.465 1.00 35.12 412 GLY A N 1
ATOM 3333 C CA . GLY A 1 412 ? 21.993 -7.422 34.657 1.00 35.12 412 GLY A CA 1
ATOM 3334 C C . GLY A 1 412 ? 22.724 -8.182 33.551 1.00 35.12 412 GLY A C 1
ATOM 3335 O O . GLY A 1 412 ? 22.772 -9.402 33.586 1.00 35.12 412 GLY A O 1
ATOM 3336 N N . ASP A 1 413 ? 23.312 -7.421 32.626 1.00 39.12 413 ASP A N 1
ATOM 3337 C CA . ASP A 1 413 ? 24.654 -7.606 32.051 1.00 39.12 413 ASP A CA 1
ATOM 3338 C C . ASP A 1 413 ? 25.113 -9.005 31.598 1.00 39.12 413 ASP A C 1
ATOM 3340 O O . ASP A 1 413 ? 25.924 -9.663 32.251 1.00 39.12 413 ASP A O 1
ATOM 3344 N N . ASP A 1 414 ? 24.760 -9.364 30.361 1.00 41.31 414 ASP A N 1
ATOM 3345 C CA . ASP A 1 414 ? 25.509 -10.348 29.575 1.00 41.31 414 ASP A CA 1
ATOM 3346 C C . ASP A 1 414 ? 26.738 -9.681 28.943 1.00 41.31 414 ASP A C 1
ATOM 3348 O O . ASP A 1 414 ? 26.725 -9.239 27.793 1.00 41.31 414 ASP A O 1
ATOM 3352 N N . ASN A 1 415 ? 27.824 -9.588 29.708 1.00 44.31 415 ASN A N 1
ATOM 3353 C CA . ASN A 1 415 ? 29.152 -9.402 29.132 1.00 44.31 415 ASN A CA 1
ATOM 3354 C C . ASN A 1 415 ? 30.216 -10.057 30.023 1.00 44.31 415 ASN A C 1
ATOM 3356 O O . ASN A 1 415 ? 30.873 -9.386 30.816 1.00 44.31 415 ASN A O 1
ATOM 3360 N N . ARG A 1 416 ? 30.381 -11.383 29.901 1.00 35.56 416 ARG A N 1
ATOM 3361 C CA . ARG A 1 416 ? 31.589 -12.108 30.330 1.00 35.56 416 ARG A CA 1
ATOM 3362 C C . ARG A 1 416 ? 31.791 -13.399 29.529 1.00 35.56 416 ARG A C 1
ATOM 3364 O O . ARG A 1 416 ? 31.096 -14.390 29.712 1.00 35.56 416 ARG A O 1
ATOM 3371 N N . SER A 1 417 ? 32.744 -13.290 28.609 1.00 35.47 417 SER A N 1
ATOM 3372 C CA . SER A 1 417 ? 33.817 -14.237 28.278 1.00 35.47 417 SER A CA 1
ATOM 3373 C C . SER A 1 417 ? 33.688 -15.686 28.764 1.00 35.47 417 SER A C 1
ATOM 3375 O O . SER A 1 417 ? 33.765 -15.971 29.957 1.00 35.47 417 SER A O 1
ATOM 3377 N N . ILE A 1 418 ? 33.666 -16.601 27.793 1.00 34.69 418 ILE A N 1
ATOM 3378 C CA . ILE A 1 418 ? 34.084 -17.996 27.941 1.00 34.69 418 ILE A CA 1
ATOM 3379 C C . ILE A 1 418 ? 35.493 -18.100 27.340 1.00 34.69 418 ILE A C 1
ATOM 3381 O O . ILE A 1 418 ? 35.652 -17.999 26.127 1.00 34.69 418 ILE A O 1
ATOM 3385 N N . GLU A 1 419 ? 36.501 -18.292 28.191 1.00 36.78 419 GLU A N 1
ATOM 3386 C CA . GLU A 1 419 ? 37.821 -18.812 27.817 1.00 36.78 419 GLU A CA 1
ATOM 3387 C C . GLU A 1 419 ? 38.185 -19.984 28.739 1.00 36.78 419 GLU A C 1
ATOM 3389 O O . GLU A 1 419 ? 38.216 -19.856 29.962 1.00 36.78 419 GLU A O 1
ATOM 3394 N N . SER A 1 420 ? 38.415 -21.139 28.121 1.00 38.16 420 SER A N 1
ATOM 3395 C CA . SER A 1 420 ? 39.330 -22.247 28.459 1.00 38.16 420 SER A CA 1
ATOM 3396 C C . SER A 1 420 ? 39.030 -23.329 27.400 1.00 38.16 420 SER A C 1
ATOM 3398 O O . SER A 1 420 ? 37.876 -23.526 27.044 1.00 38.16 420 SER A O 1
ATOM 3400 N N . GLU A 1 421 ? 39.963 -24.025 26.758 1.00 35.69 421 GLU A N 1
ATOM 3401 C CA . GLU A 1 421 ? 41.370 -24.274 27.036 1.00 35.69 421 GLU A CA 1
ATOM 3402 C C . GLU A 1 421 ? 42.029 -24.914 25.782 1.00 35.69 421 GLU A C 1
ATOM 3404 O O . GLU A 1 421 ? 41.334 -25.480 24.942 1.00 35.69 421 GLU A O 1
ATOM 3409 N N . GLN A 1 422 ? 43.371 -24.893 25.737 1.00 33.88 422 GLN A N 1
ATOM 3410 C CA . GLN A 1 422 ? 44.288 -25.758 24.958 1.00 33.88 422 GLN A CA 1
ATOM 3411 C C . GLN A 1 422 ? 44.563 -25.438 23.468 1.00 33.88 422 GLN A C 1
ATOM 3413 O O . GLN A 1 422 ? 43.904 -25.913 22.551 1.00 33.88 422 GLN A O 1
ATOM 3418 N N . SER A 1 423 ? 45.708 -24.811 23.177 1.00 33.91 423 SER A N 1
ATOM 3419 C CA . SER A 1 423 ? 46.982 -25.529 22.955 1.00 33.91 423 SER A CA 1
ATOM 3420 C C . SER A 1 423 ? 48.068 -24.612 22.358 1.00 33.91 423 SER A C 1
ATOM 3422 O O . SER A 1 423 ? 47.813 -23.576 21.755 1.00 33.91 423 SER A O 1
ATOM 3424 N N . SER A 1 424 ? 49.307 -25.004 22.636 1.00 37.94 424 SER A N 1
ATOM 3425 C CA . SER A 1 424 ? 50.607 -24.383 22.372 1.00 37.94 424 SER A CA 1
ATOM 3426 C C . SER A 1 424 ? 50.888 -23.910 20.938 1.00 37.94 424 SER A C 1
ATOM 3428 O O . SER A 1 424 ? 50.566 -24.629 20.001 1.00 37.94 424 SER A O 1
ATOM 3430 N N . ILE A 1 425 ? 51.664 -22.824 20.793 1.00 36.16 425 ILE A N 1
ATOM 3431 C CA . ILE A 1 425 ? 52.984 -22.781 20.117 1.00 36.16 425 ILE A CA 1
ATOM 3432 C C . ILE A 1 425 ? 53.612 -21.384 20.301 1.00 36.16 425 ILE A C 1
ATOM 3434 O O . ILE A 1 425 ? 52.947 -20.354 20.264 1.00 36.16 425 ILE A O 1
ATOM 3438 N N . ALA A 1 426 ? 54.919 -21.385 20.558 1.00 35.53 426 ALA A N 1
ATOM 3439 C CA . ALA A 1 426 ? 55.768 -20.246 20.878 1.00 35.53 426 ALA A CA 1
ATOM 3440 C C . ALA A 1 426 ? 55.957 -19.239 19.726 1.00 35.53 426 ALA A C 1
ATOM 3442 O O . ALA A 1 426 ? 56.040 -19.621 18.562 1.00 35.53 426 ALA A O 1
ATOM 3443 N N . GLY A 1 427 ? 56.173 -17.963 20.066 1.00 31.70 427 GLY A N 1
ATOM 3444 C CA . GLY A 1 427 ? 56.631 -16.952 19.110 1.00 31.70 427 GLY A CA 1
ATOM 3445 C C . GLY A 1 427 ? 56.867 -15.581 19.740 1.00 31.70 427 GLY A C 1
ATOM 3446 O O . GLY A 1 427 ? 55.932 -14.856 20.046 1.00 31.70 427 GLY A O 1
ATOM 3447 N N . LYS A 1 428 ? 58.143 -15.245 19.938 1.00 37.31 428 LYS A N 1
ATOM 3448 C CA . LYS A 1 428 ? 58.679 -13.964 20.428 1.00 37.31 428 LYS A CA 1
ATOM 3449 C C . LYS A 1 428 ? 58.296 -12.799 19.501 1.00 37.31 428 LYS A C 1
ATOM 3451 O O . LYS A 1 428 ? 58.301 -12.977 18.288 1.00 37.31 428 LYS A O 1
ATOM 3456 N N . GLY A 1 429 ? 58.120 -11.587 20.034 1.00 29.59 429 GLY A N 1
ATOM 3457 C CA . GLY A 1 429 ? 58.058 -10.393 19.182 1.00 29.59 429 GLY A CA 1
ATOM 3458 C C . GLY A 1 429 ? 57.757 -9.089 19.910 1.00 29.59 429 GLY A C 1
ATOM 3459 O O . GLY A 1 429 ? 56.625 -8.806 20.268 1.00 29.59 429 GLY A O 1
ATOM 3460 N N . SER A 1 430 ? 58.799 -8.299 20.111 1.00 34.62 430 SER A N 1
ATOM 3461 C CA . SER A 1 430 ? 58.850 -6.974 20.725 1.00 34.62 430 SER A CA 1
ATOM 3462 C C . SER A 1 430 ? 58.129 -5.864 19.947 1.00 34.62 430 SER A C 1
ATOM 3464 O O . SER A 1 430 ? 58.287 -5.781 18.737 1.00 34.62 430 SER A O 1
ATOM 3466 N N . GLY A 1 431 ? 57.519 -4.934 20.694 1.00 31.23 431 GLY A N 1
ATOM 3467 C CA . GLY A 1 431 ? 57.596 -3.477 20.501 1.00 31.23 431 GLY A CA 1
ATOM 3468 C C . GLY A 1 431 ? 56.984 -2.848 19.244 1.00 31.23 431 GLY A C 1
ATOM 3469 O O . GLY A 1 431 ? 57.445 -3.090 18.144 1.00 31.23 431 GLY A O 1
ATOM 3470 N N . LEU A 1 432 ? 56.091 -1.871 19.430 1.00 34.16 432 LEU A N 1
ATOM 3471 C CA . LEU A 1 432 ? 56.296 -0.524 18.882 1.00 34.16 432 LEU A CA 1
ATOM 3472 C C . LEU A 1 432 ? 55.299 0.476 19.479 1.00 34.16 432 LEU A C 1
ATOM 3474 O O . LEU A 1 432 ? 54.099 0.234 19.570 1.00 34.16 432 LEU A O 1
ATOM 3478 N N . LYS A 1 433 ? 55.838 1.627 19.874 1.00 35.69 433 LYS A N 1
ATOM 3479 C CA . LYS A 1 433 ? 55.108 2.852 20.193 1.00 35.69 433 LYS A CA 1
ATOM 3480 C C . LYS A 1 433 ? 54.709 3.567 18.892 1.00 35.69 433 LYS A C 1
ATOM 3482 O O . LYS A 1 433 ? 55.431 3.471 17.906 1.00 35.69 433 LYS A O 1
ATOM 3487 N N . THR A 1 434 ? 53.698 4.431 19.016 1.00 33.25 434 THR A N 1
ATOM 3488 C CA . THR A 1 434 ? 53.551 5.787 18.429 1.00 33.25 434 THR A CA 1
ATOM 3489 C C . THR A 1 434 ? 52.391 6.069 17.460 1.00 33.25 434 THR A C 1
ATOM 3491 O O . THR A 1 434 ? 52.155 5.340 16.508 1.00 33.25 434 THR A O 1
ATOM 3494 N N . LEU A 1 435 ? 51.796 7.253 17.721 1.00 32.12 435 LEU A N 1
ATOM 3495 C CA . LEU A 1 435 ? 51.083 8.198 16.835 1.00 32.12 435 LEU A CA 1
ATOM 3496 C C . LEU A 1 435 ? 49.688 7.743 16.342 1.00 32.12 435 LEU A C 1
ATOM 3498 O O . LEU A 1 435 ? 49.526 6.667 15.804 1.00 32.12 435 LEU A O 1
ATOM 3502 N N . SER A 1 436 ? 48.607 8.522 16.474 1.00 32.91 436 SER A N 1
ATOM 3503 C CA . SER A 1 436 ? 48.495 9.902 16.012 1.00 32.91 436 SER A CA 1
ATOM 3504 C C . SER A 1 436 ? 47.201 10.583 16.494 1.00 32.91 436 SER A C 1
ATOM 3506 O O . SER A 1 436 ? 46.147 9.965 16.625 1.00 32.91 436 SER A O 1
ATOM 3508 N N . ARG A 1 437 ? 47.309 11.895 16.715 1.00 35.19 437 ARG A N 1
ATOM 3509 C CA . ARG A 1 437 ? 46.249 12.872 16.996 1.00 35.19 437 ARG A CA 1
ATOM 3510 C C . ARG A 1 437 ? 45.574 13.330 15.694 1.00 35.19 437 ARG A C 1
ATOM 3512 O O . ARG A 1 437 ? 46.294 13.609 14.743 1.00 35.19 437 ARG A O 1
ATOM 3519 N N . ARG A 1 438 ? 44.263 13.613 15.756 1.00 34.38 438 ARG A N 1
ATOM 3520 C CA . ARG A 1 438 ? 43.558 14.861 15.334 1.00 34.38 438 ARG A CA 1
ATOM 3521 C C . ARG A 1 438 ? 42.194 14.576 14.691 1.00 34.38 438 ARG A C 1
ATOM 3523 O O . ARG A 1 438 ? 42.129 14.026 13.601 1.00 34.38 438 ARG A O 1
ATOM 3530 N N . ASN A 1 439 ? 41.126 15.062 15.329 1.00 34.12 439 ASN A N 1
ATOM 3531 C CA . ASN A 1 439 ? 40.332 16.208 14.850 1.00 34.12 439 ASN A CA 1
ATOM 3532 C C . ASN A 1 439 ? 39.175 16.480 15.830 1.00 34.12 439 ASN A C 1
ATOM 3534 O O . ASN A 1 439 ? 38.161 15.793 15.820 1.00 34.12 439 ASN A O 1
ATOM 3538 N N . GLN A 1 440 ? 39.337 17.499 16.678 1.00 35.62 440 GLN A N 1
ATOM 3539 C CA . GLN A 1 440 ? 38.241 18.166 17.385 1.00 35.62 440 GLN A CA 1
ATOM 3540 C C . GLN A 1 440 ? 38.088 19.552 16.758 1.00 35.62 440 GLN A C 1
ATOM 3542 O O . GLN A 1 440 ? 39.028 20.347 16.790 1.00 35.62 440 GLN A O 1
ATOM 3547 N N . ALA A 1 441 ? 36.925 19.820 16.169 1.00 34.28 441 ALA A N 1
ATOM 3548 C CA . ALA A 1 441 ? 36.518 21.146 15.727 1.00 34.28 441 ALA A CA 1
ATOM 3549 C C . ALA A 1 441 ? 35.582 21.741 16.787 1.00 34.28 441 ALA A C 1
ATOM 3551 O O . ALA A 1 441 ? 34.582 21.137 17.170 1.00 34.28 441 ALA A O 1
ATOM 3552 N N . THR A 1 442 ? 35.952 22.912 17.289 1.00 34.19 442 THR A N 1
ATOM 3553 C CA . THR A 1 442 ? 35.262 23.681 18.321 1.00 34.19 442 THR A CA 1
ATOM 3554 C C . THR A 1 442 ? 34.107 24.484 17.716 1.00 34.19 442 THR A C 1
ATOM 3556 O O . THR A 1 442 ? 34.316 25.392 16.915 1.00 34.19 442 THR A O 1
ATOM 3559 N N . PHE A 1 443 ? 32.875 24.178 18.131 1.00 32.44 443 PHE A N 1
ATOM 3560 C CA . PHE A 1 443 ? 31.707 25.038 17.922 1.00 32.44 443 PHE A CA 1
ATOM 3561 C C . PHE A 1 443 ? 31.716 26.154 18.977 1.00 32.44 443 PHE A C 1
ATOM 3563 O O . PHE A 1 443 ? 31.696 25.885 20.177 1.00 32.44 443 PHE A O 1
ATOM 3570 N N . ARG A 1 444 ? 31.762 27.415 18.535 1.00 31.95 444 ARG A N 1
ATOM 3571 C CA . ARG A 1 444 ? 31.573 28.590 19.398 1.00 31.95 444 ARG A CA 1
ATOM 3572 C C . ARG A 1 444 ? 30.078 28.775 19.662 1.00 31.95 444 ARG A C 1
ATOM 3574 O O . ARG A 1 444 ? 29.329 29.097 18.743 1.00 31.95 444 ARG A O 1
ATOM 3581 N N . LEU A 1 445 ? 29.658 28.581 20.909 1.00 34.28 445 LEU A N 1
ATOM 3582 C CA . LEU A 1 445 ? 28.334 28.976 21.387 1.00 34.28 445 LEU A CA 1
ATOM 3583 C C . LEU A 1 445 ? 28.280 30.504 21.518 1.00 34.28 445 LEU A C 1
ATOM 3585 O O . LEU A 1 445 ? 29.183 31.118 22.086 1.00 34.28 445 LEU A O 1
ATOM 3589 N N . ARG A 1 446 ? 27.224 31.110 20.965 1.00 39.50 446 ARG A N 1
ATOM 3590 C CA . ARG A 1 446 ? 26.823 32.483 21.288 1.00 39.50 446 ARG A CA 1
ATOM 3591 C C . ARG A 1 446 ? 26.265 32.472 22.711 1.00 39.50 446 ARG A C 1
ATOM 3593 O O . ARG A 1 446 ? 25.381 31.672 23.005 1.00 39.50 446 ARG A O 1
ATOM 3600 N N . ASN A 1 447 ? 26.786 33.344 23.567 1.00 41.31 447 ASN A N 1
ATOM 3601 C CA . ASN A 1 447 ? 26.212 33.596 24.883 1.00 41.31 447 ASN A CA 1
ATOM 3602 C C . ASN A 1 447 ? 24.850 34.272 24.680 1.00 41.31 447 ASN A C 1
ATOM 3604 O O . ASN A 1 447 ? 24.795 35.361 24.113 1.00 41.31 447 ASN A O 1
ATOM 3608 N N . PHE A 1 448 ? 23.775 33.597 25.083 1.00 50.41 448 PHE A N 1
ATOM 3609 C CA . PHE A 1 448 ? 22.459 34.210 25.240 1.00 50.41 448 PHE A CA 1
ATOM 3610 C C . PHE A 1 448 ? 22.384 34.843 26.626 1.00 50.41 448 PHE A C 1
ATOM 3612 O O . PHE A 1 448 ? 22.820 34.233 27.606 1.00 50.41 448 PHE A O 1
ATOM 3619 N N . ASP A 1 449 ? 21.861 36.064 26.684 1.00 60.34 449 ASP A N 1
ATOM 3620 C CA . ASP A 1 449 ? 21.638 36.784 27.929 1.00 60.34 449 ASP A CA 1
ATOM 3621 C C . ASP A 1 449 ? 20.442 36.136 28.659 1.00 60.34 449 ASP A C 1
ATOM 3623 O O . ASP A 1 449 ? 19.373 35.993 28.058 1.00 60.34 449 ASP A O 1
ATOM 3627 N N . PRO A 1 450 ? 20.578 35.686 29.921 1.00 64.50 450 PRO A N 1
ATOM 3628 C CA . PRO A 1 450 ? 19.508 34.991 30.644 1.00 64.50 450 PRO A CA 1
ATOM 3629 C C . PRO A 1 450 ? 18.208 35.798 30.778 1.00 64.50 450 PRO A C 1
ATOM 3631 O O . PRO A 1 450 ? 17.148 35.209 30.969 1.00 64.50 450 PRO A O 1
ATOM 3634 N N . ALA A 1 451 ? 18.282 37.127 30.655 1.00 69.31 451 ALA A N 1
ATOM 3635 C CA . ALA A 1 451 ? 17.131 38.020 30.752 1.00 69.31 451 ALA A CA 1
ATOM 3636 C C . ALA A 1 451 ? 16.129 37.854 29.592 1.00 69.31 451 ALA A C 1
ATOM 3638 O O . ALA A 1 451 ? 14.923 37.939 29.820 1.00 69.31 451 ALA A O 1
ATOM 3639 N N . ASP A 1 452 ? 16.601 37.539 28.381 1.00 68.69 452 ASP A N 1
ATOM 3640 C CA . ASP A 1 452 ? 15.732 37.389 27.203 1.00 68.69 452 ASP A CA 1
ATOM 3641 C C . ASP A 1 452 ? 14.873 36.112 27.281 1.00 68.69 452 ASP A C 1
ATOM 3643 O O . ASP A 1 452 ? 13.758 36.052 26.760 1.00 68.69 452 ASP A O 1
ATOM 3647 N N . LEU A 1 453 ? 15.367 35.086 27.984 1.00 71.38 453 LEU A N 1
ATOM 3648 C CA . LEU A 1 453 ? 14.664 33.816 28.178 1.00 71.38 453 LEU A CA 1
ATOM 3649 C C . LEU A 1 453 ? 13.458 33.955 29.116 1.00 71.38 453 LEU A C 1
ATOM 3651 O O . LEU A 1 453 ? 12.421 33.331 28.876 1.00 71.38 453 LEU A O 1
ATOM 3655 N N . ASP A 1 454 ? 13.566 34.782 30.156 1.00 74.00 454 ASP A N 1
ATOM 3656 C CA . ASP A 1 454 ? 12.489 34.974 31.130 1.00 74.00 454 ASP A CA 1
ATOM 3657 C C . ASP A 1 454 ? 11.316 35.783 30.548 1.00 74.00 454 ASP A C 1
ATOM 3659 O O . ASP A 1 454 ? 10.150 35.498 30.848 1.00 74.00 454 ASP A O 1
ATOM 3663 N N . GLU A 1 455 ? 11.591 36.736 29.650 1.00 81.25 455 GLU A N 1
ATOM 3664 C CA . GLU A 1 455 ? 10.550 37.494 28.947 1.00 81.25 455 GLU A CA 1
ATOM 3665 C C . GLU A 1 455 ? 9.783 36.609 27.947 1.00 81.25 455 GLU A C 1
ATOM 3667 O O . GLU A 1 455 ? 8.546 36.619 27.911 1.00 81.25 455 GLU A O 1
ATOM 3672 N N . GLU A 1 456 ? 10.490 35.745 27.211 1.00 77.94 456 GLU A N 1
ATOM 3673 C CA . GLU A 1 456 ? 9.872 34.810 26.265 1.00 77.94 456 GLU A CA 1
ATOM 3674 C C . GLU A 1 456 ? 9.021 33.738 26.984 1.00 77.94 456 GLU A C 1
ATOM 3676 O O . GLU A 1 456 ? 7.907 33.406 26.553 1.00 77.94 456 GLU A O 1
ATOM 3681 N N . LEU A 1 457 ? 9.483 33.256 28.145 1.00 74.12 457 LEU A N 1
ATOM 3682 C CA . LEU A 1 457 ? 8.736 32.344 29.023 1.00 74.12 457 LEU A CA 1
ATOM 3683 C C . LEU A 1 457 ? 7.475 32.994 29.615 1.00 74.12 457 LEU A C 1
ATOM 3685 O O . LEU A 1 457 ? 6.435 32.329 29.733 1.00 74.12 457 LEU A O 1
ATOM 3689 N N . SER A 1 458 ? 7.532 34.284 29.951 1.00 85.88 458 SER A N 1
ATOM 3690 C CA . SER A 1 458 ? 6.382 35.049 30.447 1.00 85.88 458 SER A CA 1
ATOM 3691 C C . SER A 1 458 ? 5.292 35.197 29.375 1.00 85.88 458 SER A C 1
ATOM 3693 O O . SER A 1 458 ? 4.129 34.835 29.605 1.00 85.88 458 SER A O 1
ATOM 3695 N N . LEU A 1 459 ? 5.675 35.600 28.157 1.00 84.50 459 LEU A N 1
ATOM 3696 C CA . LEU A 1 459 ? 4.761 35.742 27.015 1.00 84.50 459 LEU A CA 1
ATOM 3697 C C . LEU A 1 459 ? 4.130 34.399 26.606 1.00 84.50 459 LEU A C 1
ATOM 3699 O O . LEU A 1 459 ? 2.926 34.315 26.321 1.00 84.50 459 LEU A O 1
ATOM 3703 N N . ALA A 1 460 ? 4.910 33.314 26.638 1.00 78.19 460 ALA A N 1
ATOM 3704 C CA . ALA A 1 460 ? 4.403 31.967 26.389 1.00 78.19 460 ALA A CA 1
ATOM 3705 C C . ALA A 1 460 ? 3.358 31.541 27.439 1.00 78.19 460 ALA A C 1
ATOM 3707 O O . ALA A 1 460 ? 2.320 30.958 27.090 1.00 78.19 460 ALA A O 1
ATOM 3708 N N . ASN A 1 461 ? 3.580 31.872 28.715 1.00 82.25 461 ASN A N 1
ATOM 3709 C CA . ASN A 1 461 ? 2.639 31.576 29.793 1.00 82.25 461 ASN A CA 1
ATOM 3710 C C . ASN A 1 461 ? 1.328 32.365 29.664 1.00 82.25 461 ASN A C 1
ATOM 3712 O O . ASN A 1 461 ? 0.247 31.779 29.819 1.00 82.25 461 ASN A O 1
ATOM 3716 N N . GLU A 1 462 ? 1.375 33.648 29.302 1.00 87.12 462 GLU A N 1
ATOM 3717 C CA . GLU A 1 462 ? 0.164 34.439 29.046 1.00 87.12 462 GLU A CA 1
ATOM 3718 C C . GLU A 1 462 ? -0.665 33.874 27.885 1.00 87.12 462 GLU A C 1
ATOM 3720 O O . GLU A 1 462 ? -1.888 33.708 28.003 1.00 87.12 462 GLU A O 1
ATOM 3725 N N . ALA A 1 463 ? -0.016 33.470 26.788 1.00 80.94 463 ALA A N 1
ATOM 3726 C CA . ALA A 1 463 ? -0.693 32.861 25.645 1.00 80.94 463 ALA A CA 1
ATOM 3727 C C . ALA A 1 463 ? -1.392 31.536 26.014 1.00 80.94 463 ALA A C 1
ATOM 3729 O O . ALA A 1 463 ? -2.486 31.229 25.514 1.00 80.94 463 ALA A O 1
ATOM 3730 N N . VAL A 1 464 ? -0.798 30.742 26.913 1.00 83.75 464 VAL A N 1
ATOM 3731 C CA . VAL A 1 464 ? -1.403 29.509 27.444 1.00 83.75 464 VAL A CA 1
ATOM 3732 C C . VAL A 1 464 ? -2.611 29.821 28.334 1.00 83.75 464 VAL A C 1
ATOM 3734 O O . VAL A 1 464 ? -3.654 29.164 28.210 1.00 83.75 464 VAL A O 1
ATOM 3737 N N . GLN A 1 465 ? -2.529 30.845 29.186 1.00 83.75 465 GLN A N 1
ATOM 3738 C CA . GLN A 1 465 ? -3.637 31.252 30.057 1.00 83.75 465 GLN A CA 1
ATOM 3739 C C . GLN A 1 465 ? -4.815 31.845 29.268 1.00 83.75 465 GLN A C 1
ATOM 3741 O O . GLN A 1 465 ? -5.975 31.501 29.528 1.00 83.75 465 GLN A O 1
ATOM 3746 N N . ALA A 1 466 ? -4.547 32.644 28.232 1.00 84.69 466 ALA A N 1
ATOM 3747 C CA . ALA A 1 466 ? -5.571 33.172 27.330 1.00 84.69 466 ALA A CA 1
ATOM 3748 C C . ALA A 1 466 ? -6.334 32.046 26.602 1.00 84.69 466 ALA A C 1
ATOM 3750 O O . ALA A 1 466 ? -7.566 32.083 26.474 1.00 84.69 466 ALA A O 1
ATOM 3751 N N . LYS A 1 467 ? -5.628 30.984 26.187 1.00 80.69 467 LYS A N 1
ATOM 3752 C CA . LYS A 1 467 ? -6.239 29.786 25.583 1.00 80.69 467 LYS A CA 1
ATOM 3753 C C . LYS A 1 467 ? -7.095 29.005 26.584 1.00 80.69 467 LYS A C 1
ATOM 3755 O O . LYS A 1 467 ? -8.198 28.576 26.227 1.00 80.69 467 LYS A O 1
ATOM 3760 N N . LYS A 1 468 ? -6.650 28.860 27.839 1.00 78.56 468 LYS A N 1
ATOM 3761 C CA . LYS A 1 468 ? -7.453 28.240 28.912 1.00 78.56 468 LYS A CA 1
ATOM 3762 C C . LYS A 1 468 ? -8.743 29.025 29.170 1.00 78.56 468 LYS A C 1
ATOM 3764 O O . LYS A 1 468 ? -9.813 28.415 29.163 1.00 78.56 468 LYS A O 1
ATOM 3769 N N . LYS A 1 469 ? -8.681 30.359 29.278 1.00 81.06 469 LYS A N 1
ATOM 3770 C CA . LYS A 1 469 ? -9.871 31.219 29.448 1.00 81.06 469 LYS A CA 1
ATOM 3771 C C . LYS A 1 469 ? -10.874 31.072 28.294 1.00 81.06 469 LYS A C 1
ATOM 3773 O O . LYS A 1 469 ? -12.060 30.861 28.548 1.00 81.06 469 LYS A O 1
ATOM 3778 N N . LYS A 1 470 ? -10.418 31.065 27.031 1.00 81.25 470 LYS A N 1
ATOM 3779 C CA . LYS A 1 470 ? -11.293 30.824 25.859 1.00 81.25 470 LYS A CA 1
ATOM 3780 C C . LYS A 1 470 ? -11.963 29.444 25.893 1.00 81.25 470 LYS A C 1
ATOM 3782 O O . LYS A 1 470 ? -13.141 29.321 25.554 1.00 81.25 470 LYS A O 1
ATOM 3787 N N . LYS A 1 471 ? -11.248 28.402 26.333 1.00 75.38 471 LYS A N 1
ATOM 3788 C CA . LYS A 1 471 ? -11.803 27.044 26.480 1.00 75.38 471 LYS A CA 1
ATOM 3789 C C . LYS A 1 471 ? -12.884 26.980 27.565 1.00 75.38 471 LYS A C 1
ATOM 3791 O O . LYS A 1 471 ? -13.922 26.358 27.349 1.00 75.38 471 LYS A O 1
ATOM 3796 N N . TRP A 1 472 ? -12.672 27.654 28.695 1.00 70.38 472 TRP A N 1
ATOM 3797 C CA . TRP A 1 472 ? -13.645 27.719 29.790 1.00 70.38 472 TRP A CA 1
ATOM 3798 C C . TRP A 1 472 ? -14.905 28.497 29.394 1.00 70.38 472 TRP A C 1
ATOM 3800 O O . TRP A 1 472 ? -16.013 28.053 29.693 1.00 70.38 472 TRP A O 1
ATOM 3810 N N . ALA A 1 473 ? -14.759 29.589 28.638 1.00 76.38 473 ALA A N 1
ATOM 3811 C CA . ALA A 1 473 ? -15.890 30.345 28.100 1.00 76.38 473 ALA A CA 1
ATOM 3812 C C . ALA A 1 473 ? -16.768 29.494 27.158 1.00 76.38 473 ALA A C 1
ATOM 3814 O O . ALA A 1 473 ? -17.993 29.499 27.286 1.00 76.38 473 ALA A O 1
ATOM 3815 N N . ARG A 1 474 ? -16.157 28.686 26.275 1.00 69.00 474 ARG A N 1
ATOM 3816 C CA . ARG A 1 474 ? -16.884 27.764 25.377 1.00 69.00 474 ARG A CA 1
ATOM 3817 C C . ARG A 1 474 ? -17.632 26.665 26.138 1.00 69.00 474 ARG A C 1
ATOM 3819 O O . ARG A 1 474 ? -18.792 26.403 25.840 1.00 69.00 474 ARG A O 1
ATOM 3826 N N . GLN A 1 475 ? -17.015 26.076 27.165 1.00 65.31 475 GLN A N 1
ATOM 3827 C CA . GLN A 1 475 ? -17.682 25.082 28.020 1.00 65.31 475 GLN A CA 1
ATOM 3828 C C . GLN A 1 475 ? -18.825 25.687 28.850 1.00 65.31 475 GLN A C 1
ATOM 3830 O O . GLN A 1 475 ? -19.823 25.016 29.121 1.00 65.31 475 GLN A O 1
ATOM 3835 N N . GLY A 1 476 ? -18.699 26.956 29.251 1.00 74.81 476 GLY A N 1
ATOM 3836 C CA . GLY A 1 476 ? -19.770 27.709 29.899 1.00 74.81 476 GLY A CA 1
ATOM 3837 C C . GLY A 1 476 ? -20.968 27.936 28.975 1.00 74.81 476 GLY A C 1
ATOM 3838 O O . GLY A 1 476 ? -22.105 27.741 29.405 1.00 74.81 476 GLY A O 1
ATOM 3839 N N . HIS A 1 477 ? -20.719 28.284 27.708 1.00 73.00 477 HIS A N 1
ATOM 3840 C CA . HIS A 1 477 ? -21.760 28.454 26.690 1.00 73.00 477 HIS A CA 1
ATOM 3841 C C . HIS A 1 477 ? -22.487 27.134 26.390 1.00 73.00 477 HIS A C 1
ATOM 3843 O O . HIS A 1 477 ? -23.712 27.086 26.439 1.00 73.00 477 HIS A O 1
ATOM 3849 N N . GLU A 1 478 ? -21.750 26.031 26.223 1.00 57.25 478 GLU A N 1
ATOM 3850 C CA . GLU A 1 478 ? -22.328 24.707 25.941 1.00 57.25 478 GLU A CA 1
ATOM 3851 C C . GLU A 1 478 ? -23.203 24.191 27.101 1.00 57.25 478 GLU A C 1
ATOM 3853 O O . GLU A 1 478 ? -24.287 23.648 26.890 1.00 57.25 478 GLU A O 1
ATOM 3858 N N . LYS A 1 479 ? -22.798 24.431 28.359 1.00 64.06 479 LYS A N 1
ATOM 3859 C CA . LYS A 1 479 ? -23.637 24.113 29.530 1.00 64.06 479 LYS A CA 1
ATOM 3860 C C . LYS A 1 479 ? -24.899 24.978 29.604 1.00 64.06 479 LYS A C 1
ATOM 3862 O O . LYS A 1 479 ? -25.917 24.501 30.109 1.00 64.06 479 LYS A O 1
ATOM 3867 N N . ARG A 1 480 ? -24.844 26.232 29.139 1.00 69.56 480 ARG A N 1
ATOM 3868 C CA . ARG A 1 480 ? -26.010 27.129 29.081 1.00 69.56 480 ARG A CA 1
ATOM 3869 C C . ARG A 1 480 ? -26.972 26.724 27.968 1.00 69.56 480 ARG A C 1
ATOM 3871 O O . ARG A 1 480 ? -28.162 26.688 28.240 1.00 69.56 480 ARG A O 1
ATOM 3878 N N . GLU A 1 481 ? -26.484 26.327 26.795 1.00 66.00 481 GLU A N 1
ATOM 3879 C CA . GLU A 1 481 ? -27.324 25.823 25.698 1.00 66.00 481 GLU A CA 1
ATOM 3880 C C . GLU A 1 481 ? -27.979 24.484 26.031 1.00 66.00 481 GLU A C 1
ATOM 3882 O O . GLU A 1 481 ? -29.177 24.330 25.826 1.00 66.00 481 GLU A O 1
ATOM 3887 N N . ILE A 1 482 ? -27.250 23.533 26.628 1.00 58.34 482 ILE A N 1
ATOM 3888 C CA . ILE A 1 482 ? -27.851 22.263 27.070 1.00 58.34 482 ILE A CA 1
ATOM 3889 C C . ILE A 1 482 ? -28.926 22.522 28.130 1.00 58.34 482 ILE A C 1
ATOM 3891 O O . ILE A 1 482 ? -29.984 21.901 28.084 1.00 58.34 482 ILE A O 1
ATOM 3895 N N . ARG A 1 483 ? -28.695 23.460 29.061 1.00 58.31 483 ARG A N 1
ATOM 3896 C CA . ARG A 1 483 ? -29.730 23.885 30.013 1.00 58.31 483 ARG A CA 1
ATOM 3897 C C . ARG A 1 483 ? -30.901 24.556 29.303 1.00 58.31 483 ARG A C 1
ATOM 3899 O O . ARG A 1 483 ? -32.028 24.201 29.608 1.00 58.31 483 ARG A O 1
ATOM 3906 N N . ALA A 1 484 ? -30.663 25.471 28.368 1.00 65.81 484 ALA A N 1
ATOM 3907 C CA . ALA A 1 484 ? -31.714 26.176 27.639 1.00 65.81 484 ALA A CA 1
ATOM 3908 C C . ALA A 1 484 ? -32.587 25.207 26.832 1.00 65.81 484 ALA A C 1
ATOM 3910 O O . ALA A 1 484 ? -33.802 25.250 26.969 1.00 65.81 484 ALA A O 1
ATOM 3911 N N . VAL A 1 485 ? -31.980 24.261 26.108 1.00 58.75 485 VAL A N 1
ATOM 3912 C CA . VAL A 1 485 ? -32.693 23.212 25.365 1.00 58.75 485 VAL A CA 1
ATOM 3913 C C . VAL A 1 485 ? -33.447 22.291 26.320 1.00 58.75 485 VAL A C 1
ATOM 3915 O O . VAL A 1 485 ? -34.619 22.027 26.086 1.00 58.75 485 VAL A O 1
ATOM 3918 N N . PHE A 1 486 ? -32.833 21.867 27.433 1.00 53.66 486 PHE A N 1
ATOM 3919 C CA . PHE A 1 486 ? -33.495 21.047 28.454 1.00 53.66 486 PHE A CA 1
ATOM 3920 C C . PHE A 1 486 ? -34.704 21.769 29.075 1.00 53.66 486 PHE A C 1
ATOM 3922 O O . PHE A 1 486 ? -35.761 21.163 29.225 1.00 53.66 486 PHE A O 1
ATOM 3929 N N . PHE A 1 487 ? -34.590 23.072 29.357 1.00 52.97 487 PHE A N 1
ATOM 3930 C CA . PHE A 1 487 ? -35.681 23.906 29.868 1.00 52.97 487 PHE A CA 1
ATOM 3931 C C . PHE A 1 487 ? -36.744 24.235 28.808 1.00 52.97 487 PHE A C 1
ATOM 3933 O O . PHE A 1 487 ? -37.915 24.328 29.158 1.00 52.97 487 PHE A O 1
ATOM 3940 N N . GLN A 1 488 ? -36.387 24.346 27.525 1.00 53.12 488 GLN A N 1
ATOM 3941 C CA . GLN A 1 488 ? -37.356 24.510 26.436 1.00 53.12 488 GLN A CA 1
ATOM 3942 C C . GLN A 1 488 ? -38.142 23.224 26.171 1.00 53.12 488 GLN A C 1
ATOM 3944 O O . GLN A 1 488 ? -39.348 23.300 25.961 1.00 53.12 488 GLN A O 1
ATOM 3949 N N . THR A 1 489 ? -37.511 22.045 26.253 1.00 51.59 489 THR A N 1
ATOM 3950 C CA . THR A 1 489 ? -38.214 20.750 26.139 1.00 51.59 489 THR A CA 1
ATOM 3951 C C . THR A 1 489 ? -39.033 20.374 27.373 1.00 51.59 489 THR A C 1
ATOM 3953 O O . THR A 1 489 ? -39.938 19.554 27.264 1.00 51.59 489 THR A O 1
ATOM 3956 N N . ILE A 1 490 ? -38.750 20.967 28.536 1.00 51.81 490 ILE A N 1
ATOM 3957 C CA . ILE A 1 490 ? -39.557 20.821 29.755 1.00 51.81 490 ILE A CA 1
ATOM 3958 C C . ILE A 1 490 ? -40.316 22.133 29.977 1.00 51.81 490 ILE A C 1
ATOM 3960 O O . ILE A 1 490 ? -40.148 22.822 30.979 1.00 51.81 490 ILE A O 1
ATOM 3964 N N . SER A 1 491 ? -41.145 22.513 29.005 1.00 47.69 491 SER A N 1
ATOM 3965 C CA . SER A 1 491 ? -42.069 23.649 29.143 1.00 47.69 491 SER A CA 1
ATOM 3966 C C . SER A 1 491 ? -43.277 23.307 30.026 1.00 47.69 491 SER A C 1
ATOM 3968 O O . SER A 1 491 ? -44.073 24.183 30.358 1.00 47.69 491 SER A O 1
ATOM 3970 N N . ASP A 1 492 ? -43.392 22.055 30.472 1.00 53.50 492 ASP A N 1
ATOM 3971 C CA . ASP A 1 492 ? -44.461 21.623 31.355 1.00 53.50 492 ASP A CA 1
ATOM 3972 C C . ASP A 1 492 ? -44.069 21.849 32.827 1.00 53.50 492 ASP A C 1
ATOM 3974 O O . ASP A 1 492 ? -43.439 21.014 33.491 1.00 53.50 492 ASP A O 1
ATOM 3978 N N . ARG A 1 493 ? -44.393 23.048 33.335 1.00 55.59 493 ARG A N 1
ATOM 3979 C CA . ARG A 1 493 ? -44.131 23.469 34.727 1.00 55.59 493 ARG A CA 1
ATOM 3980 C C . ARG A 1 493 ? -44.677 22.470 35.754 1.00 55.59 493 ARG A C 1
ATOM 3982 O O . ARG A 1 493 ? -44.123 22.390 36.853 1.00 55.59 493 ARG A O 1
ATOM 3989 N N . GLU A 1 494 ? -45.714 21.707 35.416 1.00 58.09 494 GLU A N 1
ATOM 3990 C CA . GLU A 1 494 ? -46.292 20.692 36.302 1.00 58.09 494 GLU A CA 1
ATOM 3991 C C . GLU A 1 494 ? -45.400 19.453 36.437 1.00 58.09 494 GLU A C 1
ATOM 3993 O O . GLU A 1 494 ? -45.208 18.929 37.538 1.00 58.09 494 GLU A O 1
ATOM 3998 N N . LEU A 1 495 ? -44.720 19.053 35.364 1.00 54.06 495 LEU A N 1
ATOM 3999 C CA . LEU A 1 495 ? -43.821 17.899 35.367 1.00 54.06 495 LEU A CA 1
ATOM 4000 C C . LEU A 1 495 ? -42.573 18.164 36.227 1.00 54.06 495 LEU A C 1
ATOM 4002 O O . LEU A 1 495 ? -42.125 17.294 36.978 1.00 54.06 495 LEU A O 1
ATOM 4006 N N . LEU A 1 496 ? -42.073 19.406 36.219 1.00 62.75 496 LEU A N 1
ATOM 4007 C CA . LEU A 1 496 ? -40.968 19.836 37.083 1.00 62.75 496 LEU A CA 1
ATOM 4008 C C . LEU A 1 496 ? -41.376 19.907 38.569 1.00 62.75 496 LEU A C 1
ATOM 4010 O O . LEU A 1 496 ? -40.567 19.598 39.451 1.00 62.75 496 LEU A O 1
ATOM 4014 N N . LYS A 1 497 ? -42.632 20.282 38.867 1.00 68.88 497 LYS A N 1
ATOM 4015 C CA . LYS A 1 497 ? -43.192 20.245 40.231 1.00 68.88 497 LYS A CA 1
ATOM 4016 C C . LYS A 1 497 ? -43.323 18.808 40.734 1.00 68.88 497 LYS A C 1
ATOM 4018 O O . LYS A 1 497 ? -42.959 18.544 41.881 1.00 68.88 497 LYS A O 1
ATOM 4023 N N . HIS A 1 498 ? -43.779 17.878 39.893 1.00 68.25 498 HIS A N 1
ATOM 4024 C CA . HIS A 1 498 ? -43.862 16.460 40.247 1.00 68.25 498 HIS A CA 1
ATOM 4025 C C . HIS A 1 498 ? -42.484 15.831 40.453 1.00 68.25 498 HIS A C 1
ATOM 4027 O O . HIS A 1 498 ? -42.283 15.148 41.456 1.00 68.25 498 HIS A O 1
ATOM 4033 N N . PHE A 1 499 ? -41.500 16.151 39.608 1.00 61.16 499 PHE A N 1
ATOM 4034 C CA . PHE A 1 499 ? -40.123 15.685 39.797 1.00 61.16 499 PHE A CA 1
ATOM 4035 C C . PHE A 1 499 ? -39.497 16.208 41.092 1.00 61.16 499 PHE A C 1
ATOM 4037 O O . PHE A 1 499 ? -38.857 15.448 41.817 1.00 61.16 499 PHE A O 1
ATOM 4044 N N . ARG A 1 500 ? -39.713 17.487 41.432 1.00 73.31 500 ARG A N 1
ATOM 4045 C CA . ARG A 1 500 ? -39.252 18.052 42.710 1.00 73.31 500 ARG A CA 1
ATOM 4046 C C . ARG A 1 500 ? -39.924 17.385 43.908 1.00 73.31 500 ARG A C 1
ATOM 4048 O O . ARG A 1 500 ? -39.232 17.081 44.874 1.00 73.31 500 ARG A O 1
ATOM 4055 N N . LYS A 1 501 ? -41.234 17.119 43.841 1.00 71.12 501 LYS A N 1
ATOM 4056 C CA . LYS A 1 501 ? -41.975 16.410 44.899 1.00 71.12 501 LYS A CA 1
ATOM 4057 C C . LYS A 1 501 ? -41.491 14.968 45.068 1.00 71.12 501 LYS A C 1
ATOM 4059 O O . LYS A 1 501 ? -41.263 14.551 46.197 1.00 71.12 501 LYS A O 1
ATOM 4064 N N . LEU A 1 502 ? -41.267 14.244 43.971 1.00 65.75 502 LEU A N 1
ATOM 4065 C CA . LEU A 1 502 ? -40.751 12.874 43.994 1.00 65.75 502 LEU A CA 1
ATOM 4066 C C . LEU A 1 502 ? -39.318 12.823 44.544 1.00 65.75 502 LEU A C 1
ATOM 4068 O O . LEU A 1 502 ? -39.007 11.984 45.383 1.00 65.75 502 LEU A O 1
ATOM 4072 N N . PHE A 1 503 ? -38.460 13.763 44.139 1.00 73.31 503 PHE A N 1
ATOM 4073 C CA . PHE A 1 503 ? -37.085 13.855 44.634 1.00 73.31 503 PHE A CA 1
ATOM 4074 C C . PHE A 1 503 ? -37.031 14.200 46.131 1.00 73.31 503 PHE A C 1
ATOM 4076 O O . PHE A 1 503 ? -36.292 13.568 46.883 1.00 73.31 503 PHE A O 1
ATOM 4083 N N . LEU A 1 504 ? -37.859 15.146 46.591 1.00 73.19 504 LEU A N 1
ATOM 4084 C CA . LEU A 1 504 ? -38.020 15.461 48.016 1.00 73.19 504 LEU A CA 1
ATOM 4085 C C . LEU A 1 504 ? -38.560 14.268 48.811 1.00 73.19 504 LEU A C 1
ATOM 4087 O O . LEU A 1 504 ? -38.087 14.018 49.916 1.00 73.19 504 LEU A O 1
ATOM 4091 N N . TRP A 1 505 ? -39.504 13.509 48.250 1.00 73.88 505 TRP A N 1
ATOM 4092 C CA . TRP A 1 505 ? -40.059 12.317 48.891 1.00 73.88 505 TRP A CA 1
ATOM 4093 C C . TRP A 1 505 ? -39.019 11.195 49.023 1.00 73.88 505 TRP A C 1
ATOM 4095 O O . TRP A 1 505 ? -38.840 10.665 50.114 1.00 73.88 505 TRP A O 1
ATOM 4105 N N . ILE A 1 506 ? -38.248 10.908 47.968 1.00 65.50 506 ILE A N 1
ATOM 4106 C CA . ILE A 1 506 ? -37.155 9.921 48.006 1.00 65.50 506 ILE A CA 1
ATOM 4107 C C . ILE A 1 506 ? -36.083 10.331 49.026 1.00 65.50 506 ILE A C 1
ATOM 4109 O O . ILE A 1 506 ? -35.641 9.500 49.821 1.00 65.50 506 ILE A O 1
ATOM 4113 N N . CYS A 1 507 ? -35.692 11.609 49.056 1.00 68.25 507 CYS A N 1
ATOM 4114 C CA . CYS A 1 507 ? -34.750 12.122 50.054 1.00 68.25 507 CYS A CA 1
ATOM 4115 C C . CYS A 1 507 ? -35.304 12.013 51.484 1.00 68.25 507 CYS A C 1
ATOM 4117 O O . CYS A 1 507 ? -34.575 11.607 52.386 1.00 68.25 507 CYS A O 1
ATOM 4119 N N . MET A 1 508 ? -36.593 12.298 51.694 1.00 67.12 508 MET A N 1
ATOM 4120 C CA . MET A 1 508 ? -37.268 12.143 52.990 1.00 67.12 508 MET A CA 1
ATOM 4121 C C . MET A 1 508 ? -37.345 10.677 53.442 1.00 67.12 508 MET A C 1
ATOM 4123 O O . MET A 1 508 ? -37.104 10.390 54.613 1.00 67.12 508 MET A O 1
ATOM 4127 N N . CYS A 1 509 ? -37.640 9.737 52.540 1.00 61.94 509 CYS A N 1
ATOM 4128 C CA . CYS A 1 509 ? -37.653 8.302 52.844 1.00 61.94 509 CYS A CA 1
ATOM 4129 C C . CYS A 1 509 ? -36.262 7.787 53.236 1.00 61.94 509 CYS A C 1
ATOM 4131 O O . CYS A 1 509 ? -36.141 6.956 54.134 1.00 61.94 509 CYS A O 1
ATOM 4133 N N . LYS A 1 510 ? -35.210 8.328 52.613 1.00 56.66 510 LYS A N 1
ATOM 4134 C CA . LYS A 1 510 ? -33.817 7.975 52.912 1.00 56.66 510 LYS A CA 1
ATOM 4135 C C . LYS A 1 510 ? -33.325 8.575 54.233 1.00 56.66 510 LYS A C 1
ATOM 4137 O O . LYS A 1 510 ? -32.598 7.913 54.963 1.00 56.66 510 LYS A O 1
ATOM 4142 N N . LEU A 1 511 ? -33.758 9.794 54.566 1.00 66.38 511 LEU A N 1
ATOM 4143 C CA . LEU A 1 511 ? -33.438 10.462 55.835 1.00 66.38 511 LEU A CA 1
ATOM 4144 C C . LEU A 1 511 ? -34.166 9.853 57.041 1.00 66.38 511 LEU A C 1
ATOM 4146 O O . LEU A 1 511 ? -33.663 9.936 58.155 1.00 66.38 511 LEU A O 1
ATOM 4150 N N . LYS A 1 512 ? -35.324 9.215 56.836 1.00 68.44 512 LYS A N 1
ATOM 4151 C CA . LYS A 1 512 ? -36.085 8.549 57.907 1.00 68.44 512 LYS A CA 1
ATOM 4152 C C . LYS A 1 512 ? -35.621 7.124 58.229 1.00 68.44 512 LYS A C 1
ATOM 4154 O O . LYS A 1 512 ? -36.283 6.459 59.017 1.00 68.44 512 LYS A O 1
ATOM 4159 N N . GLY A 1 513 ? -34.519 6.651 57.641 1.00 45.03 513 GLY A N 1
ATOM 4160 C CA . GLY A 1 513 ? -33.947 5.343 57.975 1.00 45.03 513 GLY A CA 1
ATOM 4161 C C . GLY A 1 513 ? -34.912 4.178 57.743 1.00 45.03 513 GLY A C 1
ATOM 4162 O O . GLY A 1 513 ? -34.935 3.242 58.535 1.00 45.03 513 GLY A O 1
ATOM 4163 N N . PHE A 1 514 ? -35.739 4.242 56.692 1.00 42.94 514 PHE A N 1
ATOM 4164 C CA . PHE A 1 514 ? -36.617 3.133 56.319 1.00 42.94 514 PHE A CA 1
ATOM 4165 C C . PHE A 1 514 ? -35.764 2.017 55.700 1.00 42.94 514 PHE A C 1
ATOM 4167 O O . PHE A 1 514 ? -35.599 1.925 54.484 1.00 42.94 514 PHE A O 1
ATOM 4174 N N . ASP A 1 515 ? -35.140 1.222 56.565 1.00 44.12 515 ASP A N 1
ATOM 4175 C CA . ASP A 1 515 ? -34.323 0.082 56.183 1.00 44.12 515 ASP A CA 1
ATOM 4176 C C . ASP A 1 515 ? -35.276 -1.056 55.794 1.00 44.12 515 ASP A C 1
ATOM 4178 O O . ASP A 1 515 ? -35.932 -1.674 56.633 1.00 44.12 515 ASP A O 1
ATOM 4182 N N . ALA A 1 516 ? -35.415 -1.298 54.491 1.00 46.16 516 ALA A N 1
ATOM 4183 C CA . ALA A 1 516 ? -36.181 -2.414 53.951 1.00 46.16 516 ALA A CA 1
ATOM 4184 C C . ALA A 1 516 ? -35.405 -3.724 54.171 1.00 46.16 516 ALA A C 1
ATOM 4186 O O . ALA A 1 516 ? -34.908 -4.332 53.223 1.00 46.16 516 ALA A O 1
ATOM 4187 N N . ARG A 1 517 ? -35.258 -4.150 55.429 1.00 43.97 517 ARG A N 1
ATOM 4188 C CA . ARG A 1 517 ? -34.756 -5.480 55.771 1.00 43.97 517 ARG A CA 1
ATOM 4189 C C . ARG A 1 517 ? -35.886 -6.363 56.286 1.00 43.97 517 ARG A C 1
ATOM 4191 O O . ARG A 1 517 ? -36.538 -6.066 57.276 1.00 43.97 517 ARG A O 1
ATOM 4198 N N . GLU A 1 518 ? -36.011 -7.488 55.589 1.00 49.25 518 GLU A N 1
ATOM 4199 C CA . GLU A 1 518 ? -36.414 -8.790 56.120 1.00 49.25 518 GLU A CA 1
ATOM 4200 C C . GLU A 1 518 ? -37.915 -9.022 56.372 1.00 49.25 518 GLU A C 1
ATOM 4202 O O . GLU A 1 518 ? -38.411 -9.037 57.491 1.00 49.25 518 GLU A O 1
ATOM 4207 N N . THR A 1 519 ? -38.631 -9.369 55.299 1.00 40.41 519 THR A N 1
ATOM 4208 C CA . THR A 1 519 ? -39.731 -10.342 55.388 1.00 40.41 519 THR A CA 1
ATOM 4209 C C . THR A 1 519 ? -39.302 -11.616 54.665 1.00 40.41 519 THR A C 1
ATOM 4211 O O . THR A 1 519 ? -39.422 -11.752 53.447 1.00 40.41 519 THR A O 1
ATOM 4214 N N . ARG A 1 520 ? -38.731 -12.559 55.425 1.00 39.12 520 ARG A N 1
ATOM 4215 C CA . ARG A 1 520 ? -38.537 -13.937 54.960 1.00 39.12 520 ARG A CA 1
ATOM 4216 C C . ARG A 1 520 ? -39.915 -14.531 54.673 1.00 39.12 520 ARG A C 1
ATOM 4218 O O . ARG A 1 520 ? -40.758 -14.602 55.564 1.00 39.12 520 ARG A O 1
ATOM 4225 N N . ARG A 1 521 ? -40.146 -14.940 53.426 1.00 40.06 521 ARG A N 1
ATOM 4226 C CA . ARG A 1 521 ? -41.304 -15.762 53.060 1.00 40.06 521 ARG A CA 1
ATOM 4227 C C . ARG A 1 521 ? -41.127 -17.155 53.684 1.00 40.06 521 ARG A C 1
ATOM 4229 O O . ARG A 1 521 ? -40.039 -17.713 53.532 1.00 40.06 521 ARG A O 1
ATOM 4236 N N . PRO A 1 522 ? -42.136 -17.730 54.358 1.00 39.94 522 PRO A N 1
ATOM 4237 C CA . PRO A 1 522 ? -42.086 -19.135 54.742 1.00 39.94 522 PRO A CA 1
ATOM 4238 C C . PRO A 1 522 ? -42.159 -20.017 53.487 1.00 39.94 522 PRO A C 1
ATOM 4240 O O . PRO A 1 522 ? -42.900 -19.717 52.548 1.00 39.94 522 PRO A O 1
ATOM 4243 N N . ALA A 1 523 ? -41.353 -21.079 53.466 1.00 52.66 523 ALA A N 1
ATOM 4244 C CA . ALA A 1 523 ? -41.375 -22.091 52.417 1.00 52.66 523 ALA A CA 1
ATOM 4245 C C . ALA A 1 523 ? -42.700 -22.882 52.457 1.00 52.66 523 ALA A C 1
ATOM 4247 O O . ALA A 1 523 ? -43.228 -23.114 53.548 1.00 52.66 523 ALA A O 1
ATOM 4248 N N . PRO A 1 524 ? -43.249 -23.293 51.300 1.00 61.94 524 PRO A N 1
ATOM 4249 C CA . PRO A 1 524 ? -44.434 -24.142 51.260 1.00 61.94 524 PRO A CA 1
ATOM 4250 C C . PRO A 1 524 ? -44.120 -25.557 51.788 1.00 61.94 524 PRO A C 1
ATOM 4252 O O . PRO A 1 524 ? -42.989 -26.025 51.623 1.00 61.94 524 PRO A O 1
ATOM 4255 N N . PRO A 1 525 ? -45.093 -26.243 52.418 1.00 61.34 525 PRO A N 1
ATOM 4256 C CA . PRO A 1 525 ? -44.906 -27.606 52.905 1.00 61.34 525 PRO A CA 1
ATOM 4257 C C . PRO A 1 525 ? -44.761 -28.605 51.742 1.00 61.34 525 PRO A C 1
ATOM 4259 O O . PRO A 1 525 ? -45.286 -28.356 50.651 1.00 61.34 525 PRO A O 1
ATOM 4262 N N . PRO A 1 526 ? -44.059 -29.732 51.958 1.00 60.28 526 PRO A N 1
ATOM 4263 C CA . PRO A 1 526 ? -43.901 -30.764 50.945 1.00 60.28 526 PRO A CA 1
ATOM 4264 C C . PRO A 1 526 ? -45.227 -31.498 50.720 1.00 60.28 526 PRO A C 1
ATOM 4266 O O . PRO A 1 526 ? -45.905 -31.892 51.668 1.00 60.28 526 PRO A O 1
ATOM 4269 N N . TYR A 1 527 ? -45.579 -31.689 49.450 1.00 54.00 527 TYR A N 1
ATOM 4270 C CA . TYR A 1 527 ? -46.637 -32.607 49.044 1.00 54.00 527 TYR A CA 1
ATOM 4271 C C . TYR A 1 527 ? -46.179 -34.046 49.309 1.00 54.00 527 TYR A C 1
ATOM 4273 O O . TYR A 1 527 ? -45.143 -34.468 48.797 1.00 54.00 527 TYR A O 1
ATOM 4281 N N . SER A 1 528 ? -46.952 -34.781 50.105 1.00 51.03 528 SER A N 1
ATOM 4282 C CA . SER A 1 528 ? -46.891 -36.239 50.196 1.00 51.03 528 SER A CA 1
ATOM 4283 C C . SER A 1 528 ? -47.569 -36.854 48.969 1.00 51.03 528 SER A C 1
ATOM 4285 O O . SER A 1 528 ? -48.733 -36.542 48.703 1.00 51.03 528 SER A O 1
ATOM 4287 N N . MET A 1 529 ? -46.849 -37.721 48.258 1.00 49.53 529 MET A N 1
ATOM 4288 C CA . MET A 1 529 ? -47.431 -38.832 47.498 1.00 49.53 529 MET A CA 1
ATOM 4289 C C . MET A 1 529 ? -47.314 -40.101 48.327 1.00 49.53 529 MET A C 1
ATOM 4291 O O . MET A 1 529 ? -46.278 -40.228 49.022 1.00 49.53 529 MET A O 1
#

InterPro domains:
  IPR001132 SMAD domain [PF03166] (201-325)
  IPR001132 SMAD domain [PS51076] (157-351)
  IPR001132 SMAD domain [SM00524] (166-326)
  IPR008984 SMAD/FHA domain superfamily [SSF49879] (203-330)
  IPR017855 SMAD-like domain superfamily [G3DSA:2.60.200.10] (172-337)

Sequence (529 aa):
MSLECSRRCMKGDRWGGEGVRERTGGDRCKFWRLKQYWHAEKLDVMIDDHLVQVIKCQKVARGVIARRQFQIMLQRHRTEEKMMETFLWPLEDASHFISNALDELIKQDKVKQREDQKDALYMDLQNAAAFRAKATVENGVDHSPDGKQDPKPQYRKRAPPPIKARNRFSGQVAALAGKVTPNDIVTHDSEIEDTGVWRPQKCRRDQQTAKVRDHIGKGIQLDVDQEGNVWVTRLSRNDVIVKGCFEPHKHCISKEVIQNMGHLTLNSPMKVFDLLEFKSQLAKEKAKGEEHMDHRKLAKLSVVSISFVKDTIKDTDTPCWILVVILPALRLESLRPKDQQDVEKLLMAYQPAAEKKHNKMGRTTSRRWAKDHQRSSDHNGKSDGRAARLKDQNMAKNLGLEVRYSWDDRNGDDNRSIESEQSSIAGKGSGLKTLSRRNQATFRLRNFDPADLDEELSLANEAVQAKKKKKWARQGHEKREIRAVFFQTISDRELLKHFRKLFLWICMCKLKGFDARETRRPAPPPYSM

pLDDT: mean 70.73, std 21.76, range [29.59, 98.38]

Radius of gyration: 45.77 Å; chains: 1; bounding box: 126×77×162 Å

Secondary structure (DSSP, 8-state):
--SSTTSSTTS--------------SSHHHHHHHHHHHHHHHHHHHHHHHHHHHHHHHHHHHHHHHHHHHHHHHHHHHHHHHHHHHHHHHHHHHHHHHHHHHHHHHHHHHHHHHHHHHHHHHHHHHHHHHHHHHHHHHTTS---------PPP----PPPPPPPP-----SPPPP--S-B-TTTS---------SS----------HHHHHHHHT-TT-EEEEE-SSS-EEEEE-SSS-EEETTTT-TTTS---HHHHHTTTBPPBT-EEEEE-HHHHHHHHHHHHTT-GGG--HHHHHHHTEEEEEES---SSGGG-SSEEEEE-HHHHHHHH--HHHHHHHHHHHHH-S-HHHHHHHHHHHHHHHHHHHHHTTTTTTS----HHHHHHHHHHHHHHTT-----TTS-S------------------------------PPP------HHHHHHHHHHHHHHHHHHHHHHHHHHHHHHHHHHHHHHHH---HHHHHHHHHHHHHHHHHHHTT------PPPPPPPPP-

Foldseek 3Di:
DPPPVVVPPPPPDDDDDDDDDDPDPPDVVVVVVVVVVVVVVVVVVVVVVVVVVVVVVVVVVVVVVVVVVVVVVVVVVVVVVVVVVVVVVVVVVVVVVVVVVVVVVVVVVVVVVVVVVVVVVVVVVVVVVVVVVVVVVVVPDDDDDDDDDDDDDDDDDDDDDDDDQLDDDQADDDDDDFKDWCVNRPSPPPPPPDDDDDPPPPPPQDPVLVVQVVQCPRPWIWGADLVLWIKIAGQGPAWKFKPCLVPVLLEQADPVCNVVVRTHDHRDIDGGHDVVSLVVSLVVQCVVPPVRRDLVSQQSRQKIKMAGRDDDPDPSVGSDIDIDGRVVSNVVSPDDPVCVVVVVVVSVVPPDPVVVVVVVVCVVVVVVVVVVVVVVVVPPDDDDPPVVVVVVVVVCVVVVHDDDDPVPPPDDDDDDDDDDDDDDDDDDDDDDDDDDDDDDDDDDDDDDDVVVVVVVVVVVVVVVVVVVVVVVVVVVVVVVVVVVVVCVVPVPPVVVVVVVVVVVVVVVCVVVPPPPDDDDDDDDDDDDD

Organism: Stichopus japonicus (NCBI:txid307972)